Protein AF-A0A973GVK4-F1 (afdb_monomer)

Sequence (430 aa):
MRLNRTMIQWLLFIGGILVIYLREPLLFLEPRIWAEDGSRYYLYAYYFSHSPLWYKSLLGVHVGYFALWPNITSTIAANLFSVENAALVITLMAFFAQLIPLGIIILGKSEYWSTYPKKIIGIFIYLLVPISNEIWLNTATIQFFFAFAALLILIEPTDNSRQRTWAYRSIIGIAGLTGIASSPLVPIFALLTWVSKARERLIQTIMLGCCALFQASLLIYASVSATEHTTQLRMGSRDMSLLLYTLWTQSVGLLFCGIAWMRSVAAWI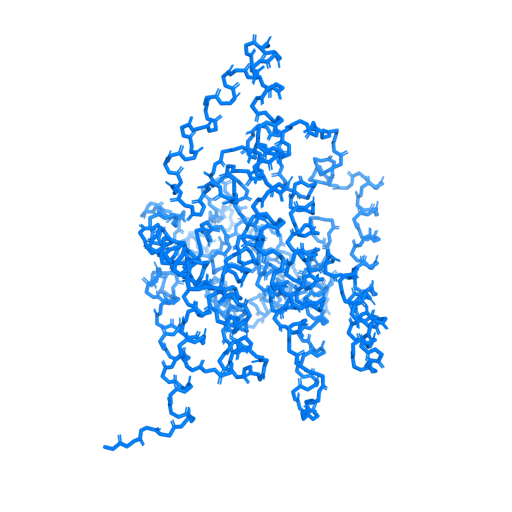IARYNEGSPPLLVATWLGLLIATILLFGWLALRLSARERVVLVGSYASMLGFSFLGALTTNQLDLLVPGASPRYFWIPNLVFALLLMANVFNPASGKLRVRICAILVGIVILMGGMSYQSTLIGSQDWPRWRSEVALWRADPQHKLKIWPLGWEITLRRAE

pLDDT: mean 93.05, std 7.68, range [45.59, 98.81]

Secondary structure (DSSP, 8-state):
-PPPHHHHHHHHHHHHHHHHHHH-THHHHS---BTHIIIIIIHHHHHTTTSTTGGGGGG-EETTEEBHHHHHHHHHHHHHS-GGGHHHHHHHHHHHHHHHHHHHHHH--SGGGSSHHHHHHHHHHHHH-S--STTTT-STTTHHHHHHHHHHHHHS-S---HHHHHHHHHHHHHHHHB-STTGGGHHHHHHHHHHH--HHHHHHHHHHHHHHHHHHHHHHHHHHTT--HHHHHHTS---TTHHHHHHIIIIIHHHHHHHHHHHHHHHHHHHHHHTT-HHHHHHHHHHHHHHHHHHHHHHHTTS-HHHIIIIIIHHHHHHHHHHHH---SSGGGGGSTTSSHHHHHHHHHHHHHHHHHHHH-TTS-HHHHHHHHHHHHHHHHHHHHHTTTT----TTSPPHHHHHHHHHH-TTPPEEEBTTTEEE-PPPP-

Solvent-accessible surface area (backbone atoms only — not comparable to full-atom values): 22274 Å² total; per-residue (Å²): 136,86,79,52,69,68,57,53,43,49,51,52,51,52,50,52,50,49,53,62,44,71,55,54,57,55,47,78,78,63,22,54,38,48,44,56,37,37,59,47,37,29,46,50,13,42,73,28,31,96,42,99,56,39,69,54,26,53,71,50,70,54,99,40,26,41,37,42,60,36,17,49,41,19,36,47,21,39,64,77,44,54,81,73,47,26,26,46,47,38,24,51,52,22,44,56,53,56,46,48,43,55,47,48,46,63,72,35,81,19,82,74,30,69,44,68,70,41,28,52,50,51,49,42,45,71,73,21,46,62,57,53,41,83,41,52,59,31,39,75,44,38,25,50,45,32,23,46,33,43,51,51,58,68,61,38,70,81,93,56,58,69,69,58,48,50,53,52,52,50,49,36,48,50,14,22,39,16,32,67,65,28,41,54,45,35,66,50,37,44,53,47,21,66,74,66,66,40,68,63,41,44,52,52,25,50,51,31,39,55,26,34,51,52,38,48,50,39,34,51,50,30,48,75,65,64,76,39,73,72,47,53,46,40,71,50,93,77,68,70,81,52,50,60,53,25,45,34,20,49,29,67,45,23,48,73,59,27,59,71,53,22,34,54,53,28,52,52,51,52,52,44,58,74,68,66,47,60,69,62,53,51,52,50,50,51,49,52,48,51,52,48,52,53,51,54,48,60,64,40,71,66,46,53,75,67,52,35,46,55,37,55,44,42,26,54,35,37,43,54,47,26,68,53,62,46,76,49,96,48,76,72,50,50,24,34,47,74,43,70,31,58,48,39,32,57,31,42,45,35,50,52,50,46,32,50,48,41,44,72,36,85,76,42,54,73,66,56,21,50,53,26,45,51,52,46,48,41,27,39,47,49,5,54,74,39,54,55,79,53,46,86,76,62,94,85,55,70,52,41,54,60,35,46,50,49,27,72,78,34,64,82,46,63,34,53,36,32,60,91,92,34,59,37,76,70,73,80,81,128

Radius of gyration: 22.0 Å; Cα contacts (8 Å, |Δi|>4): 622; chains: 1; bounding box: 62×59×62 Å

Structure (mmCIF, N/CA/C/O backbone):
data_AF-A0A973GVK4-F1
#
_entry.id   AF-A0A973GVK4-F1
#
loop_
_atom_site.group_PDB
_atom_site.id
_atom_site.type_symbol
_atom_site.label_atom_id
_atom_site.label_alt_id
_atom_site.label_comp_id
_atom_site.label_asym_id
_atom_site.label_entity_id
_atom_site.label_seq_id
_atom_site.pdbx_PDB_ins_code
_atom_site.Cartn_x
_atom_site.Cartn_y
_atom_site.Cartn_z
_atom_site.occupancy
_atom_site.B_iso_or_equiv
_atom_site.auth_seq_id
_atom_site.auth_comp_id
_atom_site.auth_asym_id
_atom_site.auth_atom_id
_atom_site.pdbx_PDB_model_num
ATOM 1 N N . MET A 1 1 ? -34.841 -19.088 -1.043 1.00 67.31 1 MET A N 1
ATOM 2 C CA . MET A 1 1 ? -33.646 -19.958 -0.931 1.00 67.31 1 MET A CA 1
ATOM 3 C C . MET A 1 1 ? -32.590 -19.208 -0.116 1.00 67.31 1 MET A C 1
ATOM 5 O O . MET A 1 1 ? -32.195 -18.129 -0.537 1.00 67.31 1 MET A O 1
ATOM 9 N N . ARG A 1 2 ? -32.209 -19.662 1.090 1.00 72.75 2 ARG A N 1
ATOM 10 C CA . ARG A 1 2 ? -31.164 -18.979 1.886 1.00 72.75 2 ARG A CA 1
ATOM 11 C C . ARG A 1 2 ? -29.794 -19.356 1.314 1.00 72.75 2 ARG A C 1
ATOM 13 O O . ARG A 1 2 ? -29.466 -20.537 1.278 1.00 72.75 2 ARG A O 1
ATOM 20 N N . LEU A 1 3 ? -29.020 -18.376 0.847 1.00 82.19 3 LEU A N 1
ATOM 21 C CA . LEU A 1 3 ? -27.668 -18.614 0.335 1.00 82.19 3 LEU A CA 1
ATOM 22 C C . LEU A 1 3 ? -26.773 -19.170 1.464 1.00 82.19 3 LEU A C 1
ATOM 24 O O . LEU A 1 3 ? -26.744 -18.610 2.560 1.00 82.19 3 LEU A O 1
ATOM 28 N N . ASN A 1 4 ? -26.029 -20.253 1.210 1.00 93.06 4 ASN A N 1
ATOM 29 C CA . ASN A 1 4 ? -25.004 -20.748 2.140 1.00 93.06 4 ASN A CA 1
ATOM 30 C C . ASN A 1 4 ? -23.907 -19.676 2.321 1.00 93.06 4 ASN A C 1
ATOM 32 O O . ASN A 1 4 ? -23.524 -19.002 1.364 1.00 93.06 4 ASN A O 1
ATOM 36 N N . ARG A 1 5 ? -23.357 -19.554 3.535 1.00 90.56 5 ARG A N 1
ATOM 37 C CA . ARG A 1 5 ? -22.184 -18.729 3.859 1.00 90.56 5 ARG A CA 1
ATOM 38 C C . ARG A 1 5 ? -21.050 -18.845 2.843 1.00 90.56 5 ARG A C 1
ATOM 40 O O . ARG A 1 5 ? -20.528 -17.817 2.419 1.00 90.56 5 ARG A O 1
ATOM 47 N N . THR A 1 6 ? -20.696 -20.061 2.437 1.00 93.19 6 THR A N 1
ATOM 48 C CA . THR A 1 6 ? -19.623 -20.287 1.458 1.00 93.19 6 THR A CA 1
ATOM 49 C C . THR A 1 6 ? -19.949 -19.631 0.118 1.00 93.19 6 THR A C 1
ATOM 51 O O . THR A 1 6 ? -19.096 -18.983 -0.476 1.00 93.19 6 THR A O 1
ATOM 54 N N . MET A 1 7 ? -21.203 -19.718 -0.330 1.00 95.56 7 MET A N 1
ATOM 55 C CA . MET A 1 7 ? -21.643 -19.084 -1.573 1.00 95.56 7 MET A CA 1
ATOM 56 C C . MET A 1 7 ? -21.590 -17.556 -1.479 1.00 95.56 7 MET A C 1
ATOM 58 O O . MET A 1 7 ? -21.116 -16.914 -2.407 1.00 95.56 7 MET A O 1
ATOM 62 N N . ILE A 1 8 ? -21.991 -16.963 -0.348 1.00 95.44 8 ILE A N 1
ATOM 63 C CA . ILE A 1 8 ? -21.870 -15.507 -0.147 1.00 95.44 8 ILE A CA 1
ATOM 64 C C . ILE A 1 8 ? -20.398 -15.074 -0.197 1.00 95.44 8 ILE A C 1
ATOM 66 O O . ILE A 1 8 ? -20.077 -14.063 -0.811 1.00 95.44 8 ILE A O 1
ATOM 70 N N . GLN A 1 9 ? -19.487 -15.839 0.411 1.00 96.06 9 GLN A N 1
ATOM 71 C CA . GLN A 1 9 ? -18.052 -15.542 0.355 1.00 96.06 9 GLN A CA 1
ATOM 72 C C . GLN A 1 9 ? -17.507 -15.593 -1.077 1.00 96.06 9 GLN A C 1
ATOM 74 O O . GLN A 1 9 ? -16.758 -14.697 -1.459 1.00 96.06 9 GLN A O 1
ATOM 79 N N . TRP A 1 10 ? -17.921 -16.580 -1.876 1.00 97.00 10 TRP A N 1
ATOM 80 C CA . TRP A 1 10 ? -17.561 -16.647 -3.294 1.00 97.00 10 TRP A CA 1
ATOM 81 C C . TRP A 1 10 ? -18.125 -15.479 -4.098 1.00 97.00 10 TRP A C 1
ATOM 83 O O . TRP A 1 10 ? -17.390 -14.889 -4.883 1.00 97.00 10 TRP A O 1
ATOM 93 N N . LEU A 1 11 ? -19.380 -15.086 -3.863 1.00 97.62 11 LEU A N 1
ATOM 94 C CA . LEU A 1 11 ? -19.975 -13.918 -4.517 1.00 97.62 11 LEU A CA 1
ATOM 95 C C . LEU A 1 11 ? -19.219 -12.628 -4.178 1.00 97.62 11 LEU A C 1
ATOM 97 O O . LEU A 1 11 ? -18.962 -11.825 -5.068 1.00 97.62 11 LEU A O 1
ATOM 101 N N . LEU A 1 12 ? -18.812 -12.444 -2.918 1.00 97.88 12 LEU A N 1
ATOM 102 C CA . LEU A 1 12 ? -17.985 -11.301 -2.517 1.00 97.88 12 LEU A CA 1
ATOM 103 C C . LEU A 1 12 ? -16.603 -11.333 -3.178 1.00 97.88 12 LEU A C 1
ATOM 105 O O . LEU A 1 12 ? -16.097 -10.290 -3.583 1.00 97.88 12 LEU A O 1
ATOM 109 N N . PHE A 1 13 ? -15.999 -12.516 -3.299 1.00 98.06 13 PHE A N 1
ATOM 110 C CA . PHE A 1 13 ? -14.684 -12.672 -3.916 1.00 98.06 13 PHE A CA 1
ATOM 111 C C . PHE A 1 13 ? -14.730 -12.377 -5.417 1.00 98.06 13 PHE A C 1
ATOM 113 O O . PHE A 1 13 ? -13.941 -11.574 -5.908 1.00 98.06 13 PHE A O 1
ATOM 120 N N . ILE A 1 14 ? -15.709 -12.949 -6.124 1.00 98.25 14 ILE A N 1
ATOM 121 C CA . ILE A 1 14 ? -15.954 -12.687 -7.547 1.00 98.25 14 ILE A CA 1
ATOM 122 C C . ILE A 1 14 ? -16.310 -11.213 -7.760 1.00 98.25 14 ILE A C 1
ATOM 124 O O . ILE A 1 14 ? -15.758 -10.582 -8.653 1.00 98.25 14 ILE A O 1
ATOM 128 N N . GLY A 1 15 ? -17.167 -10.632 -6.916 1.00 98.25 15 GLY A N 1
ATOM 129 C CA . GLY A 1 15 ? -17.496 -9.207 -6.974 1.00 98.25 15 GLY A CA 1
ATOM 130 C C . GLY A 1 15 ? -16.263 -8.315 -6.815 1.00 98.25 15 GLY A C 1
ATOM 131 O O . GLY A 1 15 ? -16.083 -7.379 -7.587 1.00 98.25 15 GLY A O 1
ATOM 132 N N . GLY A 1 16 ? -15.370 -8.637 -5.874 1.00 98.19 16 GLY A N 1
ATOM 133 C CA . GLY A 1 16 ? -14.100 -7.927 -5.711 1.00 98.19 16 GLY A CA 1
ATOM 134 C C . GLY A 1 16 ? -13.177 -8.063 -6.926 1.00 98.19 16 GLY A C 1
ATOM 135 O O . GLY A 1 16 ? -12.618 -7.064 -7.371 1.00 98.19 16 GLY A O 1
ATOM 136 N N . ILE A 1 17 ? -13.074 -9.263 -7.509 1.00 98.25 17 ILE A N 1
ATOM 137 C CA . ILE A 1 17 ? -12.344 -9.497 -8.768 1.00 98.25 17 ILE A CA 1
ATOM 138 C C . ILE A 1 17 ? -12.913 -8.636 -9.897 1.00 98.25 17 ILE A C 1
ATOM 140 O O . ILE A 1 17 ? -12.150 -7.989 -10.610 1.00 98.25 17 ILE A O 1
ATOM 144 N N . LEU A 1 18 ? -14.240 -8.599 -10.043 1.00 97.88 18 LEU A N 1
ATOM 145 C CA . LEU A 1 18 ? -14.900 -7.808 -11.077 1.00 97.88 18 LEU A CA 1
ATOM 146 C C . LEU A 1 18 ? -14.632 -6.316 -10.892 1.00 97.88 18 LEU A C 1
ATOM 148 O O . LEU A 1 18 ? -14.341 -5.645 -11.870 1.00 97.88 18 LEU A O 1
ATOM 152 N N . VAL A 1 19 ? -14.659 -5.795 -9.663 1.00 96.81 19 VAL A N 1
ATOM 153 C CA . VAL A 1 19 ? -14.318 -4.387 -9.403 1.00 96.81 19 VAL A CA 1
ATOM 154 C C . VAL A 1 19 ? -12.864 -4.089 -9.787 1.00 96.81 19 VAL A C 1
ATOM 156 O O . VAL A 1 19 ? -12.619 -3.082 -10.447 1.00 96.81 19 VAL A O 1
ATOM 159 N N . ILE A 1 20 ? -11.916 -4.977 -9.454 1.00 96.44 20 ILE A N 1
ATOM 160 C CA . ILE A 1 20 ? -10.508 -4.823 -9.860 1.00 96.44 20 ILE A CA 1
ATOM 161 C C . ILE A 1 20 ? -10.382 -4.833 -11.395 1.00 96.44 20 ILE A C 1
ATOM 163 O O . ILE A 1 20 ? -9.724 -3.973 -11.977 1.00 96.44 20 ILE A O 1
ATOM 167 N N . TYR A 1 21 ? -11.039 -5.776 -12.069 1.00 95.94 21 TYR A N 1
ATOM 168 C CA . TYR A 1 21 ? -11.011 -5.879 -13.528 1.00 95.94 21 TYR A CA 1
ATOM 169 C C . TYR A 1 21 ? -11.640 -4.656 -14.214 1.00 95.94 21 TYR A C 1
ATOM 171 O O . TYR A 1 21 ? -11.029 -4.056 -15.095 1.00 95.94 21 TYR A O 1
ATOM 179 N N . LEU A 1 22 ? -12.831 -4.241 -13.772 1.00 94.69 22 LEU A N 1
ATOM 180 C CA . LEU A 1 22 ? -13.601 -3.134 -14.352 1.00 94.69 22 LEU A CA 1
ATOM 181 C C . LEU A 1 22 ? -12.949 -1.763 -14.151 1.00 94.69 22 LEU A C 1
ATOM 183 O O . LEU A 1 22 ? -13.352 -0.797 -14.803 1.00 94.69 22 LEU A O 1
ATOM 187 N N . ARG A 1 23 ? -11.949 -1.655 -13.268 1.00 93.25 23 ARG A N 1
ATOM 188 C CA . ARG A 1 23 ? -11.181 -0.419 -13.137 1.00 93.25 23 ARG A CA 1
ATOM 189 C C . ARG A 1 23 ? -10.427 -0.093 -14.421 1.00 93.25 23 ARG A C 1
ATOM 191 O O . ARG A 1 23 ? -10.469 1.052 -14.845 1.00 93.25 23 ARG A O 1
ATOM 198 N N . GLU A 1 24 ? -9.747 -1.084 -14.997 1.00 92.50 24 GLU A N 1
ATOM 199 C CA . GL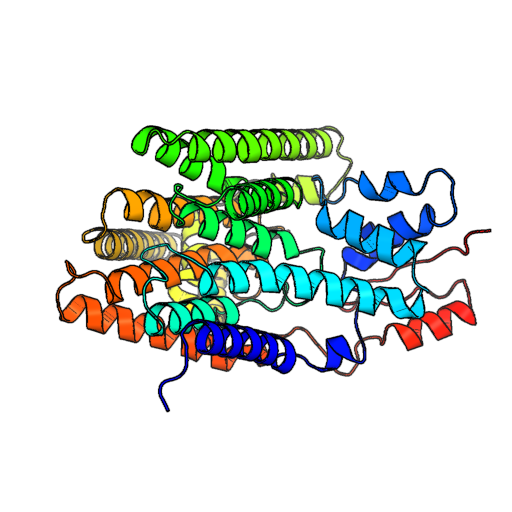U A 1 24 ? -8.970 -0.932 -16.231 1.00 92.50 24 GLU A CA 1
ATOM 200 C C . GLU A 1 24 ? -8.873 -2.270 -16.989 1.00 92.50 24 GLU A C 1
ATOM 202 O O . GLU A 1 24 ? -7.868 -2.984 -16.882 1.00 92.50 24 GLU A O 1
ATOM 207 N N . PRO A 1 25 ? -9.916 -2.642 -17.752 1.00 93.50 25 PRO A N 1
ATOM 208 C CA . PRO A 1 25 ? -9.927 -3.888 -18.513 1.00 93.50 25 PRO A CA 1
ATOM 209 C C . PRO A 1 25 ? -8.806 -3.965 -19.554 1.00 93.50 25 PRO A C 1
ATOM 211 O O . PRO A 1 25 ? -8.322 -5.061 -19.855 1.00 93.50 25 PRO A O 1
ATOM 214 N N . LEU A 1 26 ? -8.370 -2.816 -20.092 1.00 91.81 26 LEU A N 1
ATOM 215 C CA . LEU A 1 26 ? -7.370 -2.771 -21.154 1.00 91.81 26 LEU A CA 1
ATOM 216 C C . LEU A 1 26 ? -6.032 -3.350 -20.691 1.00 91.81 26 LEU A C 1
ATOM 218 O O . LEU A 1 26 ? -5.367 -4.002 -21.482 1.00 91.81 26 LEU A O 1
ATOM 222 N N . LEU A 1 27 ? -5.676 -3.236 -19.406 1.00 92.38 27 LEU A N 1
ATOM 223 C CA . LEU A 1 27 ? -4.434 -3.815 -18.879 1.00 92.38 27 LEU A CA 1
ATOM 224 C C . LEU A 1 27 ? -4.394 -5.348 -18.939 1.00 92.38 27 LEU A C 1
ATOM 226 O O . LEU A 1 27 ? -3.312 -5.920 -18.894 1.00 92.38 27 LEU A O 1
ATOM 230 N N . PHE A 1 28 ? -5.533 -6.030 -19.066 1.00 94.31 28 PHE A N 1
ATOM 231 C CA . PHE A 1 28 ? -5.562 -7.486 -19.247 1.00 94.31 28 PHE A CA 1
ATOM 232 C C . PHE A 1 28 ? -5.481 -7.901 -20.721 1.00 94.31 28 PHE A C 1
ATOM 234 O O . PHE A 1 28 ? -5.040 -9.009 -21.021 1.00 94.31 28 PHE A O 1
ATOM 241 N N . LEU A 1 29 ? -5.905 -7.025 -21.635 1.00 93.06 29 LEU A N 1
ATOM 242 C CA . LEU A 1 29 ? -5.936 -7.282 -23.079 1.00 93.06 29 LEU A CA 1
ATOM 243 C C . LEU A 1 29 ? -4.653 -6.794 -23.767 1.00 93.06 29 LEU A C 1
ATOM 245 O O . LEU A 1 29 ? -4.061 -7.498 -24.583 1.00 93.06 29 LEU A O 1
ATOM 249 N N . GLU A 1 30 ? -4.205 -5.602 -23.386 1.00 93.06 30 GLU A N 1
ATOM 250 C CA . GLU A 1 30 ? -3.009 -4.908 -23.854 1.00 93.06 30 GLU A CA 1
ATOM 251 C C . GLU A 1 30 ? -2.158 -4.497 -22.637 1.00 93.06 30 GLU A C 1
ATOM 253 O O . GLU A 1 30 ? -2.077 -3.318 -22.282 1.00 93.06 30 GLU A O 1
ATOM 258 N N . PRO A 1 31 ? -1.546 -5.474 -21.943 1.00 93.62 31 PRO A N 1
ATOM 259 C CA . PRO A 1 31 ? -0.814 -5.215 -20.714 1.00 93.62 31 PRO A CA 1
ATOM 260 C C . PRO A 1 31 ? 0.397 -4.316 -20.943 1.00 93.62 31 PRO A C 1
ATOM 262 O O . PRO A 1 31 ? 1.045 -4.335 -21.994 1.00 93.62 31 PRO A O 1
ATOM 265 N N . ARG A 1 32 ? 0.741 -3.576 -19.890 1.00 91.44 32 ARG A N 1
ATOM 266 C CA . ARG A 1 32 ? 1.892 -2.673 -19.849 1.00 91.44 32 ARG A CA 1
ATOM 267 C C . ARG A 1 32 ? 3.038 -3.254 -19.036 1.00 91.44 32 ARG A C 1
ATOM 269 O O . ARG A 1 32 ? 2.829 -4.075 -18.147 1.00 91.44 32 ARG A O 1
ATOM 276 N N . ILE A 1 33 ? 4.231 -2.718 -19.263 1.00 94.88 33 ILE A N 1
ATOM 277 C CA . ILE A 1 33 ? 5.338 -2.811 -18.311 1.00 94.88 33 ILE A CA 1
ATOM 278 C C . ILE A 1 33 ? 5.518 -1.437 -17.664 1.00 94.88 33 ILE A C 1
ATOM 280 O O . ILE A 1 33 ? 5.599 -0.431 -18.368 1.00 94.88 33 ILE A O 1
ATOM 284 N N . TRP A 1 34 ? 5.535 -1.392 -16.331 1.00 94.75 34 TRP A N 1
ATOM 285 C CA . TRP A 1 34 ? 5.567 -0.151 -15.558 1.00 94.75 34 TRP A CA 1
ATOM 286 C C . TRP A 1 34 ? 6.956 0.137 -14.980 1.00 94.75 34 TRP A C 1
ATOM 288 O O . TRP A 1 34 ? 7.400 -0.541 -14.063 1.00 94.75 34 TRP A O 1
ATOM 298 N N . ALA A 1 35 ? 7.610 1.178 -15.475 1.00 94.12 35 ALA A N 1
ATOM 299 C CA . ALA A 1 35 ? 8.753 1.874 -14.907 1.00 94.12 35 ALA A CA 1
ATOM 300 C C . ALA A 1 35 ? 9.848 0.904 -14.456 1.00 94.12 35 ALA A C 1
ATOM 302 O O . ALA A 1 35 ? 10.533 0.296 -15.287 1.00 94.12 35 ALA A O 1
ATOM 303 N N . GLU A 1 36 ? 10.011 0.726 -13.148 1.00 95.31 36 GLU A N 1
ATOM 304 C CA . GLU A 1 36 ? 10.998 -0.175 -12.570 1.00 95.31 36 GLU A CA 1
ATOM 305 C C . GLU A 1 36 ? 10.739 -1.653 -12.895 1.00 95.31 36 GLU A C 1
ATOM 307 O O . GLU A 1 36 ? 11.716 -2.393 -13.027 1.00 95.31 36 GLU A O 1
ATOM 312 N N . ASP A 1 37 ? 9.483 -2.088 -13.095 1.00 96.44 37 ASP A N 1
ATOM 313 C CA . ASP A 1 37 ? 9.162 -3.456 -13.551 1.00 96.44 37 ASP A CA 1
ATOM 314 C C . ASP A 1 37 ? 9.909 -3.784 -14.840 1.00 96.44 37 ASP A C 1
ATOM 316 O O . ASP A 1 37 ? 10.443 -4.878 -14.970 1.00 96.44 37 ASP A O 1
ATOM 320 N N . GLY A 1 38 ? 10.002 -2.831 -15.768 1.00 96.25 38 GLY A N 1
ATOM 321 C CA . GLY A 1 38 ? 10.725 -3.020 -17.023 1.00 96.25 38 GLY A CA 1
ATOM 322 C C . GLY A 1 38 ? 12.208 -2.742 -16.892 1.00 96.25 38 GLY A C 1
ATOM 323 O O . GLY A 1 38 ? 13.041 -3.606 -17.151 1.00 96.25 38 GLY A O 1
ATOM 324 N N . SER A 1 39 ? 12.526 -1.511 -16.504 1.00 95.81 39 SER A N 1
ATOM 325 C CA . SER A 1 39 ? 13.884 -0.956 -16.560 1.00 95.81 39 SER A CA 1
ATOM 326 C C . SER A 1 39 ? 14.851 -1.549 -15.546 1.00 95.81 39 SER A C 1
ATOM 328 O O . SER A 1 39 ? 16.061 -1.472 -15.751 1.00 95.81 39 SER A O 1
ATOM 330 N N . ARG A 1 40 ? 14.342 -2.139 -14.460 1.00 94.56 40 ARG A N 1
ATOM 331 C CA . ARG A 1 40 ? 15.172 -2.754 -13.423 1.00 94.56 40 ARG A CA 1
ATOM 332 C C . ARG A 1 40 ? 14.934 -4.249 -13.359 1.00 94.56 40 ARG A C 1
ATOM 334 O O . ARG A 1 40 ? 15.855 -5.010 -13.631 1.00 94.56 40 ARG A O 1
ATOM 341 N N . TYR A 1 41 ? 13.714 -4.670 -13.034 1.00 97.06 41 TYR A N 1
ATOM 342 C CA . TYR A 1 41 ? 13.455 -6.067 -12.689 1.00 97.06 41 TYR A CA 1
ATOM 343 C C . TYR A 1 41 ? 13.437 -6.979 -13.922 1.00 97.06 41 TYR A C 1
ATOM 345 O O . TYR A 1 41 ? 14.217 -7.930 -13.993 1.00 97.06 41 TYR A O 1
ATOM 353 N N . TYR A 1 42 ? 12.604 -6.676 -14.921 1.00 97.50 42 TYR A N 1
ATOM 354 C CA . TYR A 1 42 ? 12.505 -7.480 -16.139 1.00 97.50 42 TYR A CA 1
ATOM 355 C C . TYR A 1 42 ? 13.787 -7.425 -16.964 1.00 97.50 42 TYR A C 1
ATOM 357 O O . TYR A 1 42 ? 14.264 -8.471 -17.389 1.00 97.50 42 TYR A O 1
ATOM 365 N N . LEU A 1 43 ? 14.396 -6.246 -17.133 1.00 96.44 43 LEU A N 1
ATOM 366 C CA . LEU A 1 43 ? 15.672 -6.116 -17.839 1.00 96.44 43 LEU A CA 1
ATOM 367 C C . LEU A 1 43 ? 16.776 -6.969 -17.192 1.00 96.44 43 LEU A C 1
ATOM 369 O O . LEU A 1 43 ? 17.489 -7.686 -17.895 1.00 96.44 43 LEU A O 1
ATOM 373 N N . TYR A 1 44 ? 16.896 -6.934 -15.861 1.00 96.00 44 TYR A N 1
ATOM 374 C CA . TYR A 1 44 ? 17.879 -7.741 -15.134 1.00 96.00 44 TYR A CA 1
ATOM 375 C C . TYR A 1 44 ? 17.592 -9.243 -15.257 1.00 96.00 44 TYR A C 1
ATOM 377 O O . TYR A 1 44 ? 18.505 -10.030 -15.502 1.00 96.00 44 TYR A O 1
ATOM 385 N N . ALA A 1 45 ? 16.325 -9.651 -15.151 1.00 96.88 45 ALA A N 1
ATOM 386 C CA . ALA A 1 45 ? 15.924 -11.042 -15.342 1.00 96.88 45 ALA A CA 1
ATOM 387 C C . ALA A 1 45 ? 16.159 -11.540 -16.773 1.00 96.88 45 ALA A C 1
ATOM 389 O O . ALA A 1 45 ? 16.627 -12.659 -16.965 1.00 96.88 45 ALA A O 1
ATOM 390 N N . TYR A 1 46 ? 15.884 -10.699 -17.769 1.00 95.88 46 TYR A N 1
ATOM 391 C CA . TYR A 1 46 ? 16.098 -11.004 -19.177 1.00 95.88 46 TYR A CA 1
ATOM 392 C C . TYR A 1 46 ? 17.584 -11.168 -19.506 1.00 95.88 46 TYR A C 1
ATOM 394 O O . TYR A 1 46 ? 17.944 -12.092 -20.230 1.00 95.88 46 TYR A O 1
ATOM 402 N N . TYR A 1 47 ? 18.459 -10.347 -18.918 1.00 94.69 47 TYR A N 1
ATOM 403 C CA . TYR A 1 47 ? 19.910 -10.475 -19.091 1.00 94.69 47 TYR A CA 1
ATOM 404 C C . TYR A 1 47 ? 20.455 -11.839 -18.638 1.00 94.69 47 TYR A C 1
ATOM 406 O O . TYR A 1 47 ? 21.334 -12.400 -19.284 1.00 94.69 47 TYR A O 1
ATOM 414 N N . PHE A 1 48 ? 19.930 -12.389 -17.539 1.00 94.19 48 PHE A N 1
ATOM 415 C CA . PHE A 1 48 ? 20.299 -13.726 -17.059 1.00 94.19 48 PHE A CA 1
ATOM 416 C C . PHE A 1 48 ? 19.405 -14.842 -17.611 1.00 94.19 48 PHE A C 1
ATOM 418 O O . PHE A 1 48 ? 19.586 -16.002 -17.229 1.00 94.19 48 PHE A O 1
ATOM 425 N N . SER A 1 49 ? 18.449 -14.523 -18.490 1.00 90.75 49 SER A N 1
ATOM 426 C CA . SER A 1 49 ? 17.607 -15.544 -19.108 1.00 90.75 49 SER A CA 1
ATOM 427 C C . SER A 1 49 ? 18.473 -16.495 -19.931 1.00 90.75 49 SER A C 1
ATOM 429 O O . SER A 1 49 ? 19.452 -16.075 -20.544 1.00 90.75 49 SER A O 1
ATOM 431 N N . HIS A 1 50 ? 18.147 -17.787 -19.906 1.00 84.31 50 HIS A N 1
ATOM 432 C CA . HIS A 1 50 ? 18.888 -18.837 -20.626 1.00 84.31 50 HIS A CA 1
ATOM 433 C C . HIS A 1 50 ? 20.354 -19.034 -20.178 1.00 84.31 50 HIS A C 1
ATOM 435 O O . HIS A 1 50 ? 21.057 -19.888 -20.711 1.00 84.31 50 HIS A O 1
ATOM 441 N N . SER A 1 51 ? 20.807 -18.316 -19.145 1.00 89.19 51 SER A N 1
ATOM 442 C CA . SER A 1 51 ? 22.095 -18.542 -18.490 1.00 89.19 51 SER A CA 1
ATOM 443 C C . SER A 1 51 ? 21.959 -19.591 -17.376 1.00 89.19 51 SER A C 1
ATOM 445 O O . SER A 1 51 ? 20.946 -19.601 -16.667 1.00 89.19 51 SER A O 1
ATOM 447 N N . PRO A 1 52 ? 22.997 -20.405 -17.082 1.00 90.94 52 PRO A N 1
ATOM 448 C CA . PRO A 1 52 ? 23.036 -21.211 -15.852 1.00 90.94 52 PRO A CA 1
ATOM 449 C C . PRO A 1 52 ? 22.924 -20.360 -14.571 1.00 90.94 52 PRO A C 1
ATOM 451 O O . PRO A 1 52 ? 22.670 -20.885 -13.490 1.00 90.94 52 PRO A O 1
ATOM 454 N N . LEU A 1 53 ? 23.088 -19.037 -14.686 1.00 92.88 53 LEU A N 1
ATOM 455 C CA . LEU A 1 53 ? 22.978 -18.066 -13.602 1.00 92.88 53 LEU A CA 1
ATOM 456 C C . LEU A 1 53 ? 21.600 -17.389 -13.505 1.00 92.88 53 LEU A C 1
ATOM 458 O O . LEU A 1 53 ? 21.494 -16.372 -12.821 1.00 92.88 53 LEU A O 1
ATOM 462 N N . TRP A 1 54 ? 20.553 -17.930 -14.139 1.00 92.25 54 TRP A N 1
ATOM 463 C CA . TRP A 1 54 ? 19.192 -17.369 -14.101 1.00 92.25 54 TRP A CA 1
ATOM 464 C C . TRP A 1 54 ? 18.717 -17.043 -12.676 1.00 92.25 54 TRP A C 1
ATOM 466 O O . TRP A 1 54 ? 18.080 -16.024 -12.452 1.00 92.25 54 TRP A O 1
ATOM 476 N N . TYR A 1 55 ? 19.093 -17.844 -11.673 1.00 94.19 55 TYR A N 1
ATOM 477 C CA . TYR A 1 55 ? 18.689 -17.640 -10.277 1.00 94.19 55 TYR A CA 1
ATOM 478 C C . TYR A 1 55 ? 19.197 -16.319 -9.675 1.00 94.19 55 TYR A C 1
ATOM 480 O O . TYR A 1 55 ? 18.651 -15.857 -8.672 1.00 94.19 55 TYR A O 1
ATOM 488 N N . LYS A 1 56 ? 20.216 -15.677 -10.270 1.00 94.81 56 LYS A N 1
ATOM 489 C CA . LYS A 1 56 ? 20.692 -14.358 -9.829 1.00 94.81 56 LYS A CA 1
ATOM 490 C C . LYS A 1 56 ? 19.595 -13.300 -9.917 1.00 94.81 56 LYS A C 1
ATOM 492 O O . LYS A 1 56 ? 19.561 -12.416 -9.065 1.00 94.81 56 LYS A O 1
ATOM 497 N N . SER A 1 57 ? 18.658 -13.419 -10.861 1.00 94.56 57 SER A N 1
ATOM 498 C CA . SER A 1 57 ? 17.525 -12.493 -10.960 1.00 94.56 57 SER A CA 1
ATOM 499 C C . SER A 1 57 ? 16.561 -12.584 -9.776 1.00 94.56 57 SER A C 1
ATOM 501 O O . SER A 1 57 ? 15.902 -11.599 -9.458 1.00 94.56 57 SER A O 1
ATOM 503 N N . LEU A 1 58 ? 16.525 -13.712 -9.055 1.00 95.75 58 LEU A N 1
ATOM 504 C CA . LEU A 1 58 ? 15.745 -13.840 -7.818 1.00 95.75 58 LEU A CA 1
ATOM 505 C C . LEU A 1 58 ? 16.355 -13.047 -6.655 1.00 95.75 58 LEU A C 1
ATOM 507 O O . LEU A 1 58 ? 15.631 -12.615 -5.759 1.00 95.75 58 LEU A O 1
ATOM 511 N N . LEU A 1 59 ? 17.675 -12.852 -6.675 1.00 95.69 59 LEU A N 1
ATOM 512 C CA . LEU A 1 59 ? 18.456 -12.231 -5.603 1.00 95.69 59 LEU A CA 1
ATOM 513 C C . LEU A 1 59 ? 18.788 -10.755 -5.878 1.00 95.69 59 LEU A C 1
ATOM 515 O O . LEU A 1 59 ? 19.506 -10.137 -5.094 1.00 95.69 59 LEU A O 1
ATOM 519 N N . GLY A 1 60 ? 18.267 -10.189 -6.971 1.00 93.44 60 GLY A N 1
ATOM 520 C CA . GLY A 1 60 ? 18.497 -8.799 -7.356 1.00 93.44 60 GLY A CA 1
ATOM 521 C C . GLY A 1 60 ? 18.062 -7.813 -6.268 1.00 93.44 60 GLY A C 1
ATOM 522 O O . GLY A 1 60 ? 16.942 -7.877 -5.756 1.00 93.44 60 GLY A O 1
ATOM 523 N N . VAL A 1 61 ? 18.952 -6.888 -5.912 1.00 93.50 61 VAL A N 1
ATOM 524 C CA . VAL A 1 61 ? 18.648 -5.749 -5.038 1.00 93.50 61 VAL A CA 1
ATOM 525 C C . VAL A 1 61 ? 18.593 -4.511 -5.916 1.00 93.50 61 VAL A C 1
ATOM 527 O O . VAL A 1 61 ? 19.550 -4.193 -6.621 1.00 93.50 61 VAL A O 1
ATOM 530 N N . HIS A 1 62 ? 17.462 -3.819 -5.874 1.00 88.50 62 HIS A N 1
ATOM 531 C CA . HIS A 1 62 ? 17.190 -2.639 -6.685 1.00 88.50 62 HIS A CA 1
ATOM 532 C C . HIS A 1 62 ? 16.679 -1.534 -5.755 1.00 88.50 62 HIS A C 1
ATOM 534 O O . HIS A 1 62 ? 16.067 -1.836 -4.734 1.00 88.50 62 HIS A O 1
ATOM 540 N N . VAL A 1 63 ? 16.902 -0.252 -6.065 1.00 84.69 63 VAL A N 1
ATOM 541 C CA . VAL A 1 63 ? 16.344 0.883 -5.290 1.00 84.69 63 VAL A CA 1
ATOM 542 C C . VAL A 1 63 ? 16.710 0.886 -3.787 1.00 84.69 63 VAL A C 1
ATOM 544 O O . VAL A 1 63 ? 15.973 1.445 -2.959 1.00 84.69 63 VAL A O 1
ATOM 547 N N . GLY A 1 64 ? 17.828 0.243 -3.431 1.00 88.19 64 GLY A N 1
ATOM 548 C CA . GLY A 1 64 ? 18.348 0.126 -2.065 1.00 88.19 64 GLY A CA 1
ATOM 549 C C . GLY A 1 64 ? 17.622 -0.874 -1.159 1.00 88.19 64 GLY A C 1
ATOM 550 O O . GLY A 1 64 ? 17.805 -0.819 0.053 1.00 88.19 64 GLY A O 1
ATOM 551 N N . TYR A 1 65 ? 16.779 -1.761 -1.695 1.00 92.88 65 TYR A N 1
ATOM 552 C CA . TYR A 1 65 ? 16.119 -2.810 -0.910 1.00 92.88 65 TYR A CA 1
ATOM 553 C C . TYR A 1 65 ? 15.842 -4.070 -1.738 1.00 92.88 65 TYR A C 1
ATOM 555 O O . TYR A 1 65 ? 15.912 -4.074 -2.967 1.00 92.88 65 TYR A O 1
ATOM 563 N N . PHE A 1 66 ? 15.530 -5.172 -1.061 1.00 97.12 66 PHE A N 1
ATOM 564 C CA . PHE A 1 66 ? 15.168 -6.422 -1.717 1.00 97.12 66 PHE A CA 1
ATOM 565 C C . PHE A 1 66 ? 13.676 -6.449 -2.050 1.00 97.12 66 PHE A C 1
ATOM 567 O O . PHE A 1 66 ? 12.844 -6.127 -1.198 1.00 97.12 66 PHE A O 1
ATOM 574 N N . ALA A 1 67 ? 13.337 -6.845 -3.278 1.00 97.25 67 ALA A N 1
ATOM 575 C CA . ALA A 1 67 ? 11.967 -6.881 -3.774 1.00 97.25 67 ALA A CA 1
ATOM 576 C C . ALA A 1 67 ? 11.619 -8.279 -4.311 1.00 97.25 67 ALA A C 1
ATOM 578 O O . ALA A 1 67 ? 11.584 -8.518 -5.518 1.00 97.25 67 ALA A O 1
ATOM 579 N N . LEU A 1 68 ? 11.344 -9.209 -3.390 1.00 98.19 68 LEU A N 1
ATOM 580 C CA . LEU A 1 68 ? 11.112 -10.620 -3.705 1.00 98.19 68 LEU A CA 1
ATOM 581 C C . LEU A 1 68 ? 10.040 -10.836 -4.784 1.00 98.19 68 LEU A C 1
ATOM 583 O O . LEU A 1 68 ? 10.277 -11.576 -5.736 1.00 98.19 68 LEU A O 1
ATOM 587 N N . TRP A 1 69 ? 8.864 -10.210 -4.655 1.00 98.25 69 TRP A N 1
ATOM 588 C CA . TRP A 1 69 ? 7.770 -10.433 -5.607 1.00 98.25 69 TRP A CA 1
ATOM 589 C C . TRP A 1 69 ? 8.069 -9.921 -7.030 1.00 98.25 69 TRP A C 1
ATOM 591 O O . TRP A 1 69 ? 7.877 -10.701 -7.969 1.00 98.25 69 TRP A O 1
ATOM 601 N N . PRO A 1 70 ? 8.583 -8.686 -7.236 1.00 98.12 70 PRO A N 1
ATOM 602 C CA . PRO A 1 70 ? 9.098 -8.255 -8.541 1.00 98.12 70 PRO A CA 1
ATOM 603 C C . PRO A 1 70 ? 10.169 -9.177 -9.125 1.00 98.12 70 PRO A C 1
ATOM 605 O O . PRO A 1 70 ? 10.104 -9.501 -10.311 1.00 98.12 70 PRO A O 1
ATOM 608 N N . ASN A 1 71 ? 11.109 -9.648 -8.299 1.00 98.25 71 ASN A N 1
ATOM 609 C CA . ASN A 1 71 ? 12.178 -10.544 -8.738 1.00 98.25 71 ASN A CA 1
ATOM 610 C C . ASN A 1 71 ? 11.631 -11.890 -9.223 1.00 98.25 71 ASN A C 1
ATOM 612 O O . ASN A 1 71 ? 11.964 -12.326 -10.324 1.00 98.25 71 ASN A O 1
ATOM 616 N N . ILE A 1 72 ? 10.755 -12.535 -8.440 1.00 98.19 72 ILE A N 1
ATOM 617 C CA . ILE A 1 72 ? 10.087 -13.787 -8.836 1.00 98.19 72 ILE A CA 1
ATOM 618 C C . ILE A 1 72 ? 9.318 -13.575 -10.139 1.00 98.19 72 ILE A C 1
ATOM 620 O O . ILE A 1 72 ? 9.487 -14.335 -11.090 1.00 98.19 72 ILE A O 1
ATOM 624 N N . THR A 1 73 ? 8.506 -12.519 -10.193 1.00 98.31 73 THR A N 1
ATOM 625 C CA . THR A 1 73 ? 7.651 -12.219 -11.344 1.00 98.31 73 THR A CA 1
ATOM 626 C C . THR A 1 73 ? 8.471 -12.016 -12.613 1.00 98.31 73 THR A C 1
ATOM 628 O O . THR A 1 73 ? 8.194 -12.642 -13.633 1.00 98.31 73 THR A O 1
ATOM 631 N N . SER A 1 74 ? 9.513 -11.190 -12.540 1.00 98.00 74 SER A N 1
ATOM 632 C CA . SER A 1 74 ? 10.378 -10.883 -13.679 1.00 98.00 74 SER A CA 1
ATOM 633 C C . SER A 1 74 ? 11.196 -12.092 -14.119 1.00 98.00 74 SER A C 1
ATOM 635 O O . SER A 1 74 ? 11.355 -12.318 -15.314 1.00 98.00 74 SER A O 1
ATOM 637 N N . THR A 1 75 ? 11.654 -12.915 -13.170 1.00 97.75 75 THR A N 1
ATOM 638 C CA . THR A 1 75 ? 12.359 -14.173 -13.461 1.00 97.75 75 THR A CA 1
ATOM 639 C C . THR A 1 75 ? 11.461 -15.145 -14.217 1.00 97.75 75 THR A C 1
ATOM 641 O O . THR A 1 75 ? 11.887 -15.699 -15.229 1.00 97.75 75 THR A O 1
ATOM 644 N N . ILE A 1 76 ? 10.214 -15.320 -13.767 1.00 97.69 76 ILE A N 1
ATOM 645 C CA . ILE A 1 76 ? 9.217 -16.155 -14.450 1.00 97.69 76 ILE A CA 1
ATOM 646 C C . ILE A 1 76 ? 8.931 -15.593 -15.846 1.00 97.69 76 ILE A C 1
ATOM 648 O O . ILE A 1 76 ? 9.000 -16.336 -16.821 1.00 97.69 76 ILE A O 1
ATOM 652 N N . ALA A 1 77 ? 8.653 -14.290 -15.951 1.00 97.69 77 ALA A N 1
ATOM 653 C CA . ALA A 1 77 ? 8.341 -13.636 -17.219 1.00 97.69 77 ALA A CA 1
ATOM 654 C C . ALA A 1 77 ? 9.474 -13.782 -18.247 1.00 97.69 77 ALA A C 1
ATOM 656 O O . ALA A 1 77 ? 9.195 -14.041 -19.411 1.00 97.69 77 ALA A O 1
ATOM 657 N N . ALA A 1 78 ? 10.733 -13.649 -17.820 1.00 96.75 78 ALA A N 1
ATOM 658 C CA . ALA A 1 78 ? 11.893 -13.704 -18.705 1.00 96.75 78 ALA A CA 1
ATOM 659 C C . ALA A 1 78 ? 12.330 -15.127 -19.098 1.00 96.75 78 ALA A C 1
ATOM 661 O O . ALA A 1 78 ? 12.899 -15.297 -20.171 1.00 96.75 78 ALA A O 1
ATOM 662 N N . ASN A 1 79 ? 12.109 -16.135 -18.243 1.00 95.31 79 ASN A N 1
ATOM 663 C CA . ASN A 1 79 ? 12.605 -17.501 -18.482 1.00 95.31 79 ASN A CA 1
ATOM 664 C C . ASN A 1 79 ? 11.533 -18.477 -18.981 1.00 95.31 79 ASN A C 1
ATOM 666 O O . ASN A 1 79 ? 11.876 -19.470 -19.614 1.00 95.31 79 ASN A O 1
ATOM 670 N N . LEU A 1 80 ? 10.254 -18.246 -18.668 1.00 96.31 80 LEU A N 1
ATOM 671 C CA . LEU A 1 80 ? 9.174 -19.191 -18.987 1.00 96.31 80 LEU A CA 1
ATOM 672 C C . LEU A 1 80 ? 8.238 -18.700 -20.095 1.00 96.31 80 LEU A C 1
ATOM 674 O O . LEU A 1 80 ? 7.433 -19.479 -20.600 1.00 96.31 80 LEU A O 1
ATOM 678 N N . PHE A 1 81 ? 8.317 -17.422 -20.465 1.00 96.69 81 PHE A N 1
ATOM 679 C CA . PHE A 1 81 ? 7.413 -16.806 -21.430 1.00 96.69 81 PHE A CA 1
ATOM 680 C C . PHE A 1 81 ? 8.184 -16.002 -22.475 1.00 96.69 81 PHE A C 1
ATOM 682 O O . PHE A 1 81 ? 9.328 -15.604 -22.276 1.00 96.69 81 PHE A O 1
ATOM 689 N N . SER A 1 82 ? 7.539 -15.764 -23.617 1.00 95.94 82 SER A N 1
ATOM 690 C CA . SER A 1 82 ? 8.102 -14.917 -24.663 1.00 95.94 82 SER A CA 1
ATOM 691 C C . SER A 1 82 ? 8.075 -13.440 -24.254 1.00 95.94 82 SER A C 1
ATOM 693 O O . SER A 1 82 ? 7.236 -13.014 -23.452 1.00 95.94 82 SER A O 1
ATOM 695 N N . VAL A 1 83 ? 8.953 -12.634 -24.859 1.00 96.19 83 VAL A N 1
ATOM 696 C CA . VAL A 1 83 ? 9.050 -11.188 -24.593 1.00 96.19 83 VAL A CA 1
ATOM 697 C C . VAL A 1 83 ? 7.698 -10.497 -24.794 1.00 96.19 83 VAL A C 1
ATOM 699 O O . VAL A 1 83 ? 7.305 -9.656 -23.994 1.00 96.19 83 VAL A O 1
ATOM 702 N N . GLU A 1 84 ? 6.926 -10.913 -25.796 1.00 96.38 84 GLU A N 1
ATOM 703 C CA . GLU A 1 84 ? 5.598 -10.389 -26.136 1.00 96.38 84 GLU A CA 1
ATOM 704 C C . GLU A 1 84 ? 4.560 -10.611 -25.017 1.00 96.38 84 GLU A C 1
ATOM 706 O O . GLU A 1 84 ? 3.596 -9.849 -24.908 1.00 96.38 84 GLU A O 1
ATOM 711 N N . ASN A 1 85 ? 4.757 -11.635 -24.176 1.00 97.56 85 ASN A N 1
ATOM 712 C CA . ASN A 1 85 ? 3.868 -11.996 -23.069 1.00 97.56 85 ASN A CA 1
ATOM 713 C C . ASN A 1 85 ? 4.376 -11.533 -21.694 1.00 97.56 85 ASN A C 1
ATOM 715 O O . ASN A 1 85 ? 3.635 -11.638 -20.716 1.00 97.56 85 ASN A O 1
ATOM 719 N N . ALA A 1 86 ? 5.586 -10.975 -21.599 1.00 97.56 86 ALA A N 1
ATOM 720 C CA . ALA A 1 86 ? 6.168 -10.531 -20.332 1.00 97.56 86 ALA A CA 1
ATOM 721 C C . ALA A 1 86 ? 5.264 -9.551 -19.563 1.00 97.56 86 ALA A C 1
ATOM 723 O O . ALA A 1 86 ? 5.009 -9.737 -18.373 1.00 97.56 86 ALA A O 1
ATOM 724 N N . ALA A 1 87 ? 4.706 -8.554 -20.259 1.00 97.44 87 ALA A N 1
ATOM 725 C CA . ALA A 1 87 ? 3.784 -7.584 -19.671 1.00 97.44 87 ALA A CA 1
ATOM 726 C C . ALA A 1 87 ? 2.530 -8.243 -19.069 1.00 97.44 87 ALA A C 1
ATOM 728 O O . ALA A 1 87 ? 2.072 -7.847 -17.994 1.00 97.44 87 ALA A O 1
ATOM 729 N N . LEU A 1 88 ? 1.988 -9.273 -19.734 1.00 97.44 88 LEU A N 1
ATOM 730 C CA . LEU A 1 88 ? 0.816 -10.001 -19.247 1.00 97.44 88 LEU A CA 1
ATOM 731 C C . LEU A 1 88 ? 1.141 -10.735 -17.948 1.00 97.44 88 LEU A C 1
ATOM 733 O O . LEU A 1 88 ? 0.394 -10.628 -16.981 1.00 97.44 88 LEU A O 1
ATOM 737 N N . VAL A 1 89 ? 2.273 -11.442 -17.913 1.00 98.31 89 VAL A N 1
ATOM 738 C CA . VAL A 1 89 ? 2.725 -12.174 -16.723 1.00 98.31 89 VAL A CA 1
ATOM 739 C C . VAL A 1 89 ? 2.902 -11.219 -15.544 1.00 98.31 89 VAL A C 1
ATOM 741 O O . VAL A 1 89 ? 2.372 -11.483 -14.467 1.00 98.31 89 VAL A O 1
ATOM 744 N N . ILE A 1 90 ? 3.573 -10.081 -15.753 1.00 98.06 90 ILE A N 1
ATOM 745 C CA . ILE A 1 90 ? 3.765 -9.055 -14.716 1.00 98.06 90 ILE A CA 1
ATOM 746 C C . ILE A 1 90 ? 2.417 -8.538 -14.197 1.00 98.06 90 ILE A C 1
ATOM 748 O O . ILE A 1 90 ? 2.186 -8.504 -12.985 1.00 98.06 90 ILE A O 1
ATOM 752 N N . THR A 1 91 ? 1.496 -8.211 -15.105 1.00 97.50 91 THR A N 1
ATOM 753 C CA . THR A 1 91 ? 0.151 -7.724 -14.763 1.00 97.50 91 THR A CA 1
ATOM 754 C C . THR A 1 91 ? -0.640 -8.756 -13.955 1.00 97.50 91 THR A C 1
ATOM 756 O O . THR 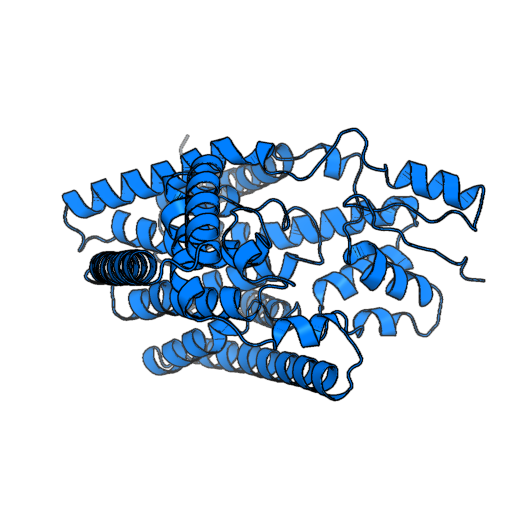A 1 91 ? -1.218 -8.424 -12.918 1.00 97.50 91 THR A O 1
ATOM 759 N N . LEU A 1 92 ? -0.640 -10.023 -14.382 1.00 98.25 92 LEU A N 1
ATOM 760 C CA . LEU A 1 92 ? -1.348 -11.107 -13.695 1.00 98.25 92 LEU A CA 1
ATOM 761 C C . LEU A 1 92 ? -0.747 -11.398 -12.315 1.00 98.25 92 LEU A C 1
ATOM 763 O O . LEU A 1 92 ? -1.484 -11.610 -11.353 1.00 98.25 92 LEU A O 1
ATOM 767 N N . MET A 1 93 ? 0.578 -11.354 -12.178 1.00 98.44 93 MET A N 1
ATOM 768 C CA . MET A 1 93 ? 1.245 -11.531 -10.886 1.00 98.44 93 MET A CA 1
ATOM 769 C C . MET A 1 93 ? 0.942 -10.383 -9.920 1.00 98.44 93 MET A C 1
ATOM 771 O O . MET A 1 93 ? 0.739 -10.624 -8.726 1.00 98.44 93 MET A O 1
ATOM 775 N N . ALA A 1 94 ? 0.858 -9.144 -10.411 1.00 98.06 94 ALA A N 1
ATOM 776 C CA . ALA A 1 94 ? 0.382 -8.019 -9.610 1.00 98.06 94 ALA A CA 1
ATOM 777 C C . ALA A 1 94 ? -1.089 -8.214 -9.204 1.00 98.06 94 ALA A C 1
ATOM 779 O O . ALA A 1 94 ? -1.424 -8.064 -8.029 1.00 98.06 94 ALA A O 1
ATOM 780 N N . PHE A 1 95 ? -1.950 -8.624 -10.141 1.00 98.31 95 PHE A N 1
ATOM 781 C CA . PHE A 1 95 ? -3.357 -8.930 -9.880 1.00 98.31 95 PHE A CA 1
ATOM 782 C C . PHE A 1 95 ? -3.520 -9.984 -8.775 1.00 98.31 95 PHE A C 1
ATOM 784 O O . PHE A 1 95 ? -4.230 -9.740 -7.801 1.00 98.31 95 PHE A O 1
ATOM 791 N N . PHE A 1 96 ? -2.809 -11.114 -8.847 1.00 98.25 96 PHE A N 1
ATOM 792 C CA . PHE A 1 96 ? -2.886 -12.159 -7.821 1.00 98.25 96 PHE A CA 1
ATOM 793 C C . PHE A 1 96 ? -2.468 -11.670 -6.434 1.00 98.25 96 PHE A C 1
ATOM 795 O O . PHE A 1 96 ? -3.110 -12.016 -5.442 1.00 98.25 96 PHE A O 1
ATOM 802 N N . ALA A 1 97 ? -1.434 -10.834 -6.346 1.00 98.19 97 ALA A N 1
ATOM 803 C CA . ALA A 1 97 ? -1.023 -10.262 -5.072 1.00 98.19 97 ALA A CA 1
ATOM 804 C C . ALA A 1 97 ? -2.064 -9.277 -4.501 1.00 98.19 97 ALA A C 1
ATOM 806 O O . ALA A 1 97 ? -2.267 -9.244 -3.286 1.00 98.19 97 ALA A O 1
ATOM 807 N N . GLN A 1 98 ? -2.801 -8.547 -5.347 1.00 97.94 98 GLN A N 1
ATOM 808 C CA . GLN A 1 98 ? -3.944 -7.733 -4.906 1.00 97.94 98 GLN A CA 1
ATOM 809 C C . GLN A 1 98 ? -5.107 -8.590 -4.370 1.00 97.94 98 GLN A C 1
ATOM 811 O O . GLN A 1 98 ? -5.815 -8.180 -3.451 1.00 97.94 98 GLN A O 1
ATOM 816 N N . LEU A 1 99 ? -5.279 -9.826 -4.849 1.00 98.62 99 LEU A N 1
ATOM 817 C CA . LEU A 1 99 ? -6.308 -10.724 -4.308 1.00 98.62 99 LEU A CA 1
ATOM 818 C C . LEU A 1 99 ? -6.015 -11.190 -2.872 1.00 98.62 99 LEU A C 1
ATOM 820 O O . LEU A 1 99 ? -6.928 -11.669 -2.194 1.00 98.62 99 LEU A O 1
ATOM 824 N N . ILE A 1 100 ? -4.782 -11.040 -2.374 1.00 98.69 100 ILE A N 1
ATOM 825 C CA . ILE A 1 100 ? -4.397 -11.504 -1.033 1.00 98.69 100 ILE A CA 1
ATOM 826 C C . ILE A 1 100 ? -5.136 -10.719 0.069 1.00 98.69 100 ILE A C 1
ATOM 828 O O . ILE A 1 100 ? -5.848 -11.362 0.850 1.00 98.69 100 ILE A O 1
ATOM 832 N N . PRO A 1 101 ? -5.059 -9.370 0.158 1.00 98.69 101 PRO A N 1
ATOM 833 C CA . PRO A 1 101 ? -5.873 -8.609 1.107 1.00 98.69 101 PRO A CA 1
ATOM 834 C C . PRO A 1 101 ? -7.375 -8.895 1.000 1.00 98.69 101 PRO A C 1
ATOM 836 O O . PRO A 1 101 ? -8.037 -9.091 2.022 1.00 98.69 101 PRO A O 1
ATOM 839 N N . LEU A 1 102 ? -7.899 -8.989 -0.227 1.00 98.56 102 LEU A N 1
ATOM 840 C CA . LEU A 1 102 ? -9.305 -9.304 -0.488 1.00 98.56 102 LEU A CA 1
ATOM 841 C C . LEU A 1 102 ? -9.700 -10.658 0.127 1.00 98.56 102 LEU A C 1
ATOM 843 O O . LEU A 1 102 ? -10.696 -10.761 0.849 1.00 98.56 102 LEU A O 1
ATOM 847 N N . GLY A 1 103 ? -8.881 -11.688 -0.100 1.00 98.50 103 GLY A N 1
ATOM 848 C CA . GLY A 1 103 ? -9.059 -13.014 0.481 1.00 98.50 103 GLY A CA 1
ATOM 849 C C . GLY A 1 103 ? -9.010 -12.997 2.009 1.00 98.50 103 GLY A C 1
ATOM 850 O O . GLY A 1 103 ? -9.842 -13.642 2.652 1.00 98.50 103 GLY A O 1
ATOM 851 N N . ILE A 1 104 ? -8.102 -12.220 2.612 1.00 98.62 104 ILE A N 1
ATOM 852 C CA . ILE A 1 104 ? -8.015 -12.090 4.076 1.00 98.62 104 ILE A CA 1
ATOM 853 C C . ILE A 1 104 ? -9.281 -11.442 4.651 1.00 98.62 104 ILE A C 1
ATOM 855 O O . ILE A 1 104 ? -9.785 -11.939 5.655 1.00 98.62 104 ILE A O 1
ATOM 859 N N . ILE A 1 105 ? -9.838 -10.401 4.024 1.00 98.62 105 ILE A N 1
ATOM 860 C CA . ILE A 1 105 ? -11.088 -9.761 4.482 1.00 98.62 105 ILE A CA 1
ATOM 861 C C . ILE A 1 105 ? -12.270 -10.745 4.394 1.00 98.62 105 ILE A C 1
ATOM 863 O O . ILE A 1 105 ? -13.072 -10.873 5.323 1.00 98.62 105 ILE A O 1
ATOM 867 N N . ILE A 1 106 ? -12.380 -11.491 3.292 1.00 98.19 106 ILE A N 1
ATOM 868 C CA . ILE A 1 106 ? -13.521 -12.389 3.041 1.00 98.19 106 ILE A CA 1
ATOM 869 C C . ILE A 1 106 ? -13.465 -13.660 3.895 1.00 98.19 106 ILE A C 1
ATOM 871 O O . ILE A 1 106 ? -14.500 -14.126 4.397 1.00 98.19 106 ILE A O 1
ATOM 875 N N . LEU A 1 107 ? -12.278 -14.238 4.064 1.00 97.25 107 LEU A N 1
ATOM 876 C CA . LEU A 1 107 ? -12.054 -15.473 4.826 1.00 97.25 107 LEU A CA 1
ATOM 877 C C . LEU A 1 107 ? -11.683 -15.203 6.292 1.00 97.25 107 LEU A C 1
ATOM 879 O O . LEU A 1 107 ? -11.618 -16.133 7.097 1.00 97.25 107 LEU A O 1
ATOM 883 N N . GLY A 1 108 ? -11.489 -13.929 6.630 1.00 96.38 108 GLY A N 1
ATOM 884 C CA . GLY A 1 108 ? -11.178 -13.401 7.947 1.00 96.38 108 GLY A CA 1
ATOM 885 C C . GLY A 1 108 ? -12.116 -13.883 9.049 1.00 96.38 108 GLY A C 1
ATOM 886 O O . GLY A 1 108 ? -13.322 -14.056 8.836 1.00 96.38 108 GLY A O 1
ATOM 887 N N . LYS A 1 109 ? -11.546 -14.084 10.241 1.00 95.38 109 LYS A N 1
ATOM 888 C CA . LYS A 1 109 ? -12.269 -14.439 11.471 1.00 95.38 109 LYS A CA 1
ATOM 889 C C . LYS A 1 109 ? -12.197 -13.340 12.527 1.00 95.38 109 LYS A C 1
ATOM 891 O O . LYS A 1 109 ? -12.825 -13.493 13.570 1.00 95.38 109 LYS A O 1
ATOM 896 N N . SER A 1 110 ? -11.444 -12.263 12.297 1.00 95.12 110 SER A N 1
ATOM 897 C CA . SER A 1 110 ? -11.431 -11.141 13.231 1.00 95.12 110 SER A CA 1
ATOM 898 C C . SER A 1 110 ? -12.824 -10.536 13.406 1.00 95.12 110 SER A C 1
ATOM 900 O O . SER A 1 110 ? -13.704 -10.644 12.546 1.00 95.12 110 SER A O 1
ATOM 902 N N . GLU A 1 111 ? -13.009 -9.834 14.520 1.00 93.75 111 GLU A N 1
ATOM 903 C CA . GLU A 1 111 ? -14.237 -9.094 14.802 1.00 93.75 111 GLU A CA 1
ATOM 904 C C . GLU A 1 111 ? -14.546 -8.030 13.733 1.00 93.75 111 GLU A C 1
ATOM 906 O O . GLU A 1 111 ? -15.712 -7.711 13.482 1.00 93.75 111 GLU A O 1
ATOM 911 N N . TYR A 1 112 ? -13.515 -7.536 13.042 1.00 94.56 112 TYR A N 1
ATOM 912 C CA . TYR A 1 112 ? -13.637 -6.604 11.924 1.00 94.56 112 TYR A CA 1
ATOM 913 C C . TYR A 1 112 ? -14.342 -7.226 10.724 1.00 94.56 112 TYR A C 1
ATOM 915 O O . TYR A 1 112 ? -14.964 -6.500 9.964 1.00 94.56 112 TYR A O 1
ATOM 923 N N . TRP A 1 113 ? -14.327 -8.555 10.590 1.00 96.44 113 TRP A N 1
ATOM 924 C CA . TRP A 1 113 ? -14.930 -9.291 9.475 1.00 96.44 113 TRP A CA 1
ATOM 925 C C . TRP A 1 113 ? -16.042 -10.239 9.941 1.00 96.44 113 TRP A C 1
ATOM 927 O O . TRP A 1 113 ? -16.419 -11.159 9.217 1.00 96.44 113 TRP A O 1
ATOM 937 N N . SER A 1 114 ? -16.579 -10.059 11.153 1.00 95.69 114 SER A N 1
ATOM 938 C CA . SER A 1 114 ? -17.504 -11.034 11.749 1.00 95.69 114 SER A CA 1
ATOM 939 C C . SER A 1 114 ? -18.869 -11.115 11.057 1.00 95.69 114 SER A C 1
ATOM 941 O O . SER A 1 114 ? -19.542 -12.141 11.147 1.00 95.69 114 SER A O 1
ATOM 943 N N . THR A 1 115 ? -19.273 -10.072 10.325 1.00 96.62 115 THR A N 1
ATOM 944 C CA . THR A 1 115 ? -20.565 -9.993 9.626 1.00 96.62 115 THR A CA 1
ATOM 945 C C . THR A 1 115 ? -20.389 -9.604 8.156 1.00 96.62 115 THR A C 1
ATOM 947 O O . THR A 1 115 ? -19.392 -8.988 7.778 1.00 96.62 115 THR A O 1
ATOM 950 N N . TYR A 1 116 ? -21.359 -9.940 7.298 1.00 96.69 116 TYR A N 1
ATOM 951 C CA . TYR A 1 116 ? -21.291 -9.570 5.876 1.00 96.69 116 TYR A CA 1
ATOM 952 C C . TYR A 1 116 ? -21.275 -8.060 5.623 1.00 96.69 116 TYR A C 1
ATOM 954 O O . TYR A 1 116 ? -20.461 -7.648 4.803 1.00 96.69 116 TYR A O 1
ATOM 962 N N . PRO A 1 117 ? -22.064 -7.214 6.322 1.00 97.25 117 PRO A N 1
ATOM 963 C CA . PRO A 1 117 ? -21.961 -5.765 6.153 1.00 97.25 117 PRO A CA 1
ATOM 964 C C . PRO A 1 117 ? -20.551 -5.248 6.433 1.00 97.25 117 PRO A C 1
ATOM 966 O O . PRO A 1 117 ? -20.019 -4.457 5.659 1.00 97.25 117 PRO A O 1
ATOM 969 N N . LYS A 1 118 ? -19.907 -5.763 7.489 1.00 97.88 118 LYS A N 1
ATOM 970 C CA . LYS A 1 118 ? -18.521 -5.423 7.800 1.00 97.88 118 LYS A CA 1
ATOM 971 C C . LYS A 1 118 ? -17.563 -5.840 6.677 1.00 97.88 118 LYS A C 1
ATOM 973 O O . LYS A 1 118 ? -16.729 -5.042 6.267 1.00 97.88 118 LYS A O 1
ATOM 978 N N . LYS A 1 119 ? -17.711 -7.054 6.133 1.00 98.38 119 LYS A N 1
ATOM 979 C CA . LYS A 1 119 ? -16.904 -7.521 4.990 1.00 98.38 119 LYS A CA 1
ATOM 980 C C . LYS A 1 119 ? -17.107 -6.661 3.749 1.00 98.38 119 LYS A C 1
ATOM 982 O O . LYS A 1 119 ? -16.127 -6.268 3.140 1.00 98.38 119 LYS A O 1
ATOM 987 N N . ILE A 1 120 ? -18.353 -6.351 3.398 1.00 98.31 120 ILE A N 1
ATOM 988 C CA . ILE A 1 120 ? -18.692 -5.523 2.234 1.00 98.31 120 ILE A CA 1
ATOM 989 C C . ILE A 1 120 ? -18.048 -4.139 2.365 1.00 98.31 120 ILE A C 1
ATOM 991 O O . ILE A 1 120 ? -17.365 -3.697 1.447 1.00 98.31 120 ILE A O 1
ATOM 995 N N . ILE A 1 121 ? -18.194 -3.488 3.522 1.00 98.44 121 ILE A N 1
ATOM 996 C CA . ILE A 1 121 ? -17.573 -2.180 3.779 1.00 98.44 121 ILE A CA 1
ATOM 997 C C . ILE A 1 121 ? -16.046 -2.286 3.752 1.00 98.44 121 ILE A C 1
ATOM 999 O O . ILE A 1 121 ? -15.402 -1.449 3.134 1.00 98.44 121 ILE A O 1
ATOM 1003 N N . GLY A 1 122 ? -15.461 -3.324 4.356 1.00 98.44 122 GLY A N 1
ATOM 1004 C CA . GLY A 1 122 ? -14.018 -3.564 4.313 1.00 98.44 122 GLY A CA 1
ATOM 1005 C C . GLY A 1 122 ? -13.482 -3.750 2.891 1.00 98.44 122 GLY A C 1
ATOM 1006 O O . GLY A 1 122 ? -12.442 -3.190 2.555 1.00 98.44 122 GLY A O 1
ATOM 1007 N N . ILE A 1 123 ? -14.212 -4.480 2.041 1.00 98.56 123 ILE A N 1
ATOM 1008 C CA . ILE A 1 123 ? -13.890 -4.658 0.618 1.00 98.56 123 ILE A CA 1
ATOM 1009 C C . ILE A 1 123 ? -13.975 -3.318 -0.116 1.00 98.56 123 ILE A C 1
ATOM 1011 O O . ILE A 1 123 ? -13.051 -2.979 -0.848 1.00 98.56 123 ILE A O 1
ATOM 1015 N N . PHE A 1 124 ? -15.033 -2.532 0.101 1.00 98.44 124 PHE A N 1
ATOM 1016 C CA . PHE A 1 124 ? -15.152 -1.214 -0.523 1.00 98.44 124 PHE A CA 1
ATOM 1017 C C . PHE A 1 124 ? -14.065 -0.246 -0.057 1.00 98.44 124 PHE A C 1
ATOM 1019 O O . PHE A 1 124 ? -13.495 0.442 -0.892 1.00 98.44 124 PHE A O 1
ATOM 1026 N N . ILE A 1 125 ? -13.717 -0.227 1.232 1.00 98.12 125 ILE A N 1
ATOM 1027 C CA . ILE A 1 125 ? -12.585 0.559 1.740 1.00 98.12 125 ILE A CA 1
ATOM 1028 C C . ILE A 1 125 ? -11.294 0.129 1.039 1.00 98.12 125 ILE A C 1
ATOM 1030 O O . ILE A 1 125 ? -10.577 0.975 0.517 1.00 98.12 125 ILE A O 1
ATOM 1034 N N . TYR A 1 126 ? -11.015 -1.175 0.984 1.00 98.00 126 TYR A N 1
ATOM 1035 C CA . TYR A 1 126 ? -9.816 -1.705 0.337 1.00 98.00 126 TYR A CA 1
ATOM 1036 C C . TYR A 1 126 ? -9.717 -1.306 -1.143 1.00 98.00 126 TYR A C 1
ATOM 1038 O O . TYR A 1 126 ? -8.669 -0.838 -1.589 1.00 98.00 126 TYR A O 1
ATOM 104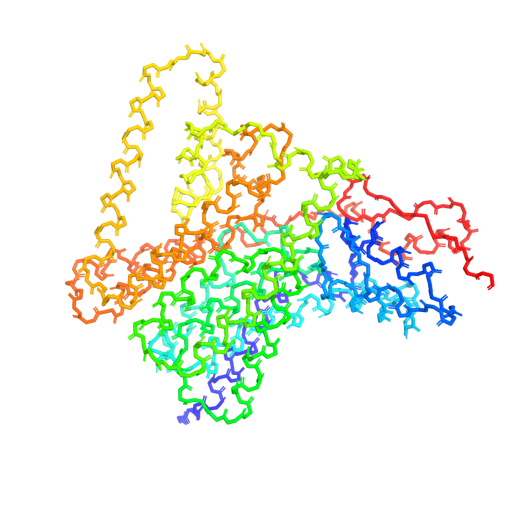6 N N . LEU A 1 127 ? -10.802 -1.485 -1.898 1.00 96.69 127 LEU A N 1
ATOM 1047 C CA . LEU A 1 127 ? -10.804 -1.284 -3.345 1.00 96.69 127 LEU A CA 1
ATOM 1048 C C . LEU A 1 127 ? -10.921 0.184 -3.743 1.00 96.69 127 LEU A C 1
ATOM 1050 O O . LEU A 1 127 ? -10.336 0.581 -4.747 1.00 96.69 127 LEU A O 1
ATOM 1054 N N . LEU A 1 128 ? -11.678 0.975 -2.984 1.00 96.00 128 LEU A N 1
ATOM 1055 C CA . LEU A 1 128 ? -12.079 2.316 -3.390 1.00 96.00 128 LEU A CA 1
ATOM 1056 C C . LEU A 1 128 ? -11.384 3.420 -2.610 1.00 96.00 128 LEU A C 1
ATOM 1058 O O . LEU A 1 128 ? -11.624 4.568 -2.942 1.00 96.00 128 LEU A O 1
ATOM 1062 N N . VAL A 1 129 ? -10.526 3.157 -1.618 1.00 94.31 129 VAL A N 1
ATOM 1063 C CA . VAL A 1 129 ? -9.813 4.268 -0.967 1.00 94.31 129 VAL A CA 1
ATOM 1064 C C . VAL A 1 129 ? -9.111 5.144 -2.031 1.00 94.31 129 VAL A C 1
ATOM 1066 O O . VAL A 1 129 ? -8.468 4.604 -2.945 1.00 94.31 129 VAL A O 1
ATOM 1069 N N . PRO A 1 130 ? -9.258 6.483 -1.963 1.00 87.00 130 PRO A N 1
ATOM 1070 C CA . PRO A 1 130 ? -8.619 7.395 -2.898 1.00 87.00 130 PRO A CA 1
ATOM 1071 C C . PRO A 1 130 ? -7.116 7.149 -3.026 1.00 87.00 130 PRO A C 1
ATOM 1073 O O . PRO A 1 130 ? -6.457 6.734 -2.073 1.00 87.00 130 PRO A O 1
ATOM 1076 N N . ILE A 1 131 ? -6.579 7.500 -4.198 1.00 83.00 131 ILE A N 1
ATOM 1077 C CA . ILE A 1 131 ? -5.141 7.492 -4.480 1.00 83.00 131 ILE A CA 1
ATOM 1078 C C . ILE A 1 131 ? -4.553 6.064 -4.514 1.00 83.00 131 ILE A C 1
ATOM 1080 O O . ILE A 1 131 ? -3.773 5.628 -3.675 1.00 83.00 131 ILE A O 1
ATOM 1084 N N . SER A 1 132 ? -4.941 5.304 -5.537 1.00 85.12 132 SER A N 1
ATOM 1085 C CA . SER A 1 132 ? -4.456 3.931 -5.769 1.00 85.12 132 SER A CA 1
ATOM 1086 C C . SER A 1 132 ? -3.967 3.692 -7.201 1.00 85.12 132 SER A C 1
ATOM 1088 O O . SER A 1 132 ? -3.785 2.554 -7.621 1.00 85.12 132 SER A O 1
ATOM 1090 N N . ASN A 1 133 ? -3.759 4.762 -7.962 1.00 87.00 133 ASN A N 1
ATOM 1091 C CA . ASN A 1 133 ? -3.414 4.720 -9.379 1.00 87.00 133 ASN A CA 1
ATOM 1092 C C . ASN A 1 133 ? -1.996 4.210 -9.655 1.00 87.00 133 ASN A C 1
ATOM 1094 O O . ASN A 1 133 ? -1.810 3.341 -10.501 1.00 87.00 133 ASN A O 1
ATOM 1098 N N . GLU A 1 134 ? -1.003 4.715 -8.924 1.00 87.88 134 GLU A N 1
ATOM 1099 C CA . GLU A 1 134 ? 0.396 4.302 -9.084 1.00 87.88 134 GLU A CA 1
ATOM 1100 C C . GLU A 1 134 ? 0.630 2.858 -8.641 1.00 87.88 134 GLU A C 1
ATOM 1102 O O . GLU A 1 134 ? 1.518 2.193 -9.160 1.00 87.88 134 GLU A O 1
ATOM 1107 N N . ILE A 1 135 ? -0.179 2.354 -7.706 1.00 91.25 135 ILE A N 1
ATOM 1108 C CA . ILE A 1 135 ? -0.042 0.983 -7.203 1.00 91.25 135 ILE A CA 1
ATOM 1109 C C . ILE A 1 135 ? -0.815 -0.051 -8.031 1.00 91.25 135 ILE A C 1
ATOM 1111 O O . ILE A 1 135 ? -0.793 -1.248 -7.745 1.00 91.25 135 ILE A O 1
ATOM 1115 N N . TRP A 1 136 ? -1.559 0.395 -9.043 1.00 93.31 136 TRP A N 1
ATOM 1116 C CA . TRP A 1 136 ? -2.474 -0.478 -9.758 1.00 93.31 136 TRP A CA 1
ATOM 1117 C C . TRP A 1 136 ? -1.747 -1.365 -10.774 1.00 93.31 136 TRP A C 1
ATOM 1119 O O . TRP A 1 136 ? -1.075 -0.862 -11.681 1.00 93.31 136 TRP A O 1
ATOM 1129 N N . LEU A 1 137 ? -1.919 -2.684 -10.617 1.00 94.75 137 LEU A N 1
ATOM 1130 C CA . LEU A 1 137 ? -1.508 -3.740 -11.549 1.00 94.75 137 LEU A CA 1
ATOM 1131 C C . LEU A 1 137 ? -0.054 -3.630 -12.040 1.00 94.75 137 LEU A C 1
ATOM 1133 O O . LEU A 1 137 ? 0.236 -3.831 -13.214 1.00 94.75 137 LEU A O 1
ATOM 1137 N N . ASN A 1 138 ? 0.864 -3.311 -11.129 1.00 94.56 138 ASN A N 1
ATOM 1138 C CA . ASN A 1 138 ? 2.305 -3.363 -11.364 1.00 94.56 138 ASN A CA 1
ATOM 1139 C C . ASN A 1 138 ? 3.012 -3.969 -10.146 1.00 94.56 138 ASN A C 1
ATOM 1141 O O . ASN A 1 138 ? 2.529 -3.843 -9.015 1.00 94.56 138 ASN A O 1
ATOM 1145 N N . THR A 1 139 ? 4.122 -4.674 -10.361 1.00 97.06 139 THR A N 1
ATOM 1146 C CA . THR A 1 139 ? 4.786 -5.410 -9.278 1.00 97.06 139 THR A CA 1
ATOM 1147 C C . THR A 1 139 ? 5.719 -4.543 -8.450 1.00 97.06 139 THR A C 1
ATOM 1149 O O . THR A 1 139 ? 5.819 -4.767 -7.245 1.00 97.06 139 THR A O 1
ATOM 1152 N N . ALA A 1 140 ? 6.320 -3.503 -9.029 1.00 94.50 140 ALA A N 1
ATOM 1153 C CA . ALA A 1 140 ? 7.251 -2.600 -8.349 1.00 94.50 140 ALA A CA 1
ATOM 1154 C C . ALA A 1 140 ? 6.652 -1.952 -7.087 1.00 94.50 140 ALA A C 1
ATOM 1156 O O . ALA A 1 140 ? 7.358 -1.634 -6.127 1.00 94.50 140 ALA A O 1
ATOM 1157 N N . THR A 1 141 ? 5.331 -1.786 -7.057 1.00 94.88 141 THR A N 1
ATOM 1158 C CA . THR A 1 141 ? 4.600 -1.179 -5.939 1.00 94.88 141 THR A CA 1
ATOM 1159 C C . THR A 1 141 ? 3.772 -2.180 -5.128 1.00 94.88 141 THR A C 1
ATOM 1161 O O . THR A 1 141 ? 3.132 -1.807 -4.145 1.00 94.88 141 THR A O 1
ATOM 1164 N N . ILE A 1 142 ? 3.813 -3.476 -5.445 1.00 96.62 142 ILE A N 1
ATOM 1165 C CA . ILE A 1 142 ? 2.970 -4.473 -4.770 1.00 96.62 142 ILE A CA 1
ATOM 1166 C C . ILE A 1 142 ? 3.277 -4.625 -3.272 1.00 96.62 142 ILE A C 1
ATOM 1168 O O . ILE A 1 142 ? 2.441 -5.093 -2.498 1.00 96.62 142 ILE A O 1
ATOM 1172 N N . GLN A 1 143 ? 4.455 -4.160 -2.847 1.00 97.12 143 GLN A N 1
ATOM 1173 C CA . GLN A 1 143 ? 4.851 -4.054 -1.445 1.00 97.12 143 GLN A CA 1
ATOM 1174 C C . GLN A 1 143 ? 3.787 -3.381 -0.567 1.00 97.12 143 GLN A C 1
ATOM 1176 O O . GLN A 1 143 ? 3.607 -3.779 0.582 1.00 97.12 143 GLN A O 1
ATOM 1181 N N . PHE A 1 144 ? 3.026 -2.418 -1.103 1.00 97.50 144 PHE A N 1
ATOM 1182 C CA . PHE A 1 144 ? 1.973 -1.751 -0.339 1.00 97.50 144 PHE A CA 1
ATOM 1183 C C . PHE A 1 144 ? 0.785 -2.685 -0.056 1.00 97.50 144 PHE A C 1
ATOM 1185 O O . PHE A 1 144 ? 0.271 -2.704 1.063 1.00 97.50 144 PHE A O 1
ATOM 1192 N N . PHE A 1 145 ? 0.398 -3.537 -1.011 1.00 98.31 145 PHE A N 1
ATOM 1193 C CA . PHE A 1 145 ? -0.645 -4.549 -0.801 1.00 98.31 145 PHE A CA 1
ATOM 1194 C C . PHE A 1 145 ? -0.205 -5.619 0.195 1.00 98.31 145 PHE A C 1
ATOM 1196 O O . PHE A 1 145 ? -0.997 -6.022 1.045 1.00 98.31 145 PHE A O 1
ATOM 1203 N N . PHE A 1 146 ? 1.058 -6.046 0.144 1.00 98.62 146 PHE A N 1
ATOM 1204 C CA . PHE A 1 146 ? 1.596 -6.994 1.118 1.00 98.62 146 PHE A CA 1
ATOM 1205 C C . PHE A 1 146 ? 1.724 -6.395 2.523 1.00 98.62 146 PHE A C 1
ATOM 1207 O O . PHE A 1 146 ? 1.414 -7.068 3.505 1.00 98.62 146 PHE A O 1
ATOM 1214 N N . ALA A 1 147 ? 2.108 -5.125 2.641 1.00 98.50 147 ALA A N 1
ATOM 1215 C CA . ALA A 1 147 ? 2.111 -4.420 3.917 1.00 98.50 147 ALA A CA 1
ATOM 1216 C C . ALA A 1 147 ? 0.689 -4.269 4.486 1.00 98.50 147 ALA A C 1
ATOM 1218 O O . ALA A 1 147 ? 0.476 -4.486 5.681 1.00 98.50 147 ALA A O 1
ATOM 1219 N N . PHE A 1 148 ? -0.309 -4.008 3.636 1.00 98.62 148 PHE A N 1
ATOM 1220 C CA . PHE A 1 148 ? -1.708 -4.046 4.060 1.00 98.62 148 PHE A CA 1
ATOM 1221 C C . PHE A 1 148 ? -2.161 -5.465 4.444 1.00 98.62 148 PHE A C 1
ATOM 1223 O O . PHE A 1 148 ? -2.818 -5.638 5.467 1.00 98.62 148 PHE A O 1
ATOM 1230 N N . ALA A 1 149 ? -1.752 -6.505 3.714 1.00 98.81 149 ALA A N 1
ATOM 1231 C CA . ALA A 1 149 ? -2.017 -7.894 4.096 1.00 98.81 149 ALA A CA 1
ATOM 1232 C C . ALA A 1 149 ? -1.407 -8.236 5.469 1.00 98.81 149 ALA A C 1
ATOM 1234 O O . ALA A 1 149 ? -2.067 -8.871 6.294 1.00 98.81 149 ALA A O 1
ATOM 1235 N N . ALA A 1 150 ? -0.190 -7.762 5.754 1.00 98.81 150 ALA A N 1
ATOM 1236 C CA . ALA A 1 150 ? 0.448 -7.906 7.059 1.00 98.81 150 ALA A CA 1
ATOM 1237 C C . ALA A 1 150 ? -0.348 -7.200 8.171 1.00 98.81 150 ALA A C 1
ATOM 1239 O O . ALA A 1 150 ? -0.536 -7.777 9.243 1.00 98.81 150 ALA A O 1
ATOM 1240 N N . LEU A 1 151 ? -0.890 -6.004 7.910 1.00 98.69 151 LEU A N 1
ATOM 1241 C CA . LEU A 1 151 ? -1.804 -5.314 8.829 1.00 98.69 151 LEU A CA 1
ATOM 1242 C C . LEU A 1 151 ? -3.099 -6.111 9.058 1.00 98.69 151 LEU A C 1
ATOM 1244 O O . LEU A 1 151 ? -3.557 -6.240 10.191 1.00 98.69 151 LEU A O 1
ATOM 1248 N N . LEU A 1 152 ? -3.693 -6.684 8.012 1.00 98.69 152 LEU A N 1
ATOM 1249 C CA . LEU A 1 152 ? -4.898 -7.504 8.160 1.00 98.69 152 LEU A CA 1
ATOM 1250 C C . LEU A 1 152 ? -4.619 -8.758 9.007 1.00 98.69 152 LEU A C 1
ATOM 1252 O O . LEU A 1 152 ? -5.414 -9.099 9.883 1.00 98.69 152 LEU A O 1
ATOM 1256 N N . ILE A 1 153 ? -3.457 -9.396 8.834 1.00 98.62 153 ILE A N 1
ATOM 1257 C CA . ILE A 1 153 ? -2.986 -10.498 9.695 1.00 98.62 153 ILE A CA 1
ATOM 1258 C C . ILE A 1 153 ? -2.735 -10.011 11.136 1.00 98.62 153 ILE A C 1
ATOM 1260 O O . ILE A 1 153 ? -2.955 -10.749 12.104 1.00 98.62 153 ILE A O 1
ATOM 1264 N N . LEU A 1 154 ? -2.323 -8.754 11.323 1.00 97.94 154 LEU A N 1
ATOM 1265 C CA . LEU A 1 154 ? -2.198 -8.120 12.640 1.00 97.94 154 LEU A CA 1
ATOM 1266 C C . LEU A 1 154 ? -3.543 -7.966 13.374 1.00 97.94 154 LEU A C 1
ATOM 1268 O O . LEU A 1 154 ? -3.598 -8.003 14.605 1.00 97.94 154 LEU A O 1
ATOM 1272 N N . ILE A 1 155 ? -4.640 -7.856 12.630 1.00 97.00 155 ILE A N 1
ATOM 1273 C CA . ILE A 1 155 ? -5.997 -7.768 13.182 1.00 97.00 155 ILE A CA 1
ATOM 1274 C C . ILE A 1 155 ? -6.578 -9.165 13.465 1.00 97.00 155 ILE A C 1
ATOM 1276 O O . ILE A 1 155 ? -7.349 -9.340 14.413 1.00 97.00 155 ILE A O 1
ATOM 1280 N N . GLU A 1 156 ? -6.179 -10.182 12.698 1.00 97.38 156 GLU A N 1
ATOM 1281 C CA . GLU A 1 156 ? -6.660 -11.556 12.868 1.00 97.38 156 GLU A CA 1
ATOM 1282 C C . GLU A 1 156 ? -6.314 -12.162 14.242 1.00 97.38 156 GLU A C 1
ATOM 1284 O O . GLU A 1 156 ? -5.314 -11.800 14.881 1.00 97.38 156 GLU A O 1
ATOM 1289 N N . PRO A 1 157 ? -7.156 -13.081 14.745 1.00 95.38 157 PRO A N 1
ATOM 1290 C CA . PRO A 1 157 ? -6.842 -13.820 15.952 1.00 95.38 157 PRO A CA 1
ATOM 1291 C C . PRO A 1 157 ? -5.770 -14.884 15.654 1.00 95.38 157 PRO A C 1
ATOM 1293 O O . PRO A 1 157 ? -5.506 -15.224 14.498 1.00 95.38 157 PRO A O 1
ATOM 1296 N N . THR A 1 158 ? -5.098 -15.376 16.694 1.00 95.62 158 THR A N 1
ATOM 1297 C CA . THR A 1 158 ? -3.955 -16.302 16.567 1.00 95.62 158 THR A CA 1
ATOM 1298 C C . THR A 1 158 ? -4.341 -17.779 16.638 1.00 95.62 158 THR A C 1
ATOM 1300 O O . THR A 1 158 ? -3.520 -18.636 16.319 1.00 95.62 158 THR A O 1
ATOM 1303 N N . ASP A 1 159 ? -5.572 -18.089 17.037 1.00 93.62 159 ASP A N 1
ATOM 1304 C CA . ASP A 1 159 ? -6.158 -19.430 17.132 1.00 93.62 159 ASP A CA 1
ATOM 1305 C C . ASP A 1 159 ? -6.610 -19.939 15.749 1.00 93.62 159 ASP A C 1
ATOM 1307 O O . ASP A 1 159 ? -7.785 -20.141 15.439 1.00 93.62 159 ASP A O 1
ATOM 1311 N N . ASN A 1 160 ? -5.638 -20.127 14.860 1.00 93.62 160 ASN A N 1
ATOM 1312 C CA . ASN A 1 160 ? -5.883 -20.567 13.493 1.00 93.62 160 ASN A CA 1
ATOM 1313 C C . ASN A 1 160 ? -5.586 -22.057 13.297 1.00 93.62 160 ASN A C 1
ATOM 1315 O O . ASN A 1 160 ? -4.736 -22.650 13.957 1.00 93.62 160 ASN A O 1
ATOM 1319 N N . SER A 1 161 ? -6.250 -22.656 12.305 1.00 96.12 161 SER A N 1
ATOM 1320 C CA . SER A 1 161 ? -5.863 -23.967 11.774 1.00 96.12 161 SER A CA 1
ATOM 1321 C C . SER A 1 161 ? -4.420 -23.934 11.266 1.00 96.12 161 SER A C 1
ATOM 1323 O O . SER A 1 161 ? -4.011 -22.924 10.686 1.00 96.12 161 SER A O 1
ATOM 1325 N N . ARG A 1 162 ? -3.704 -25.061 11.338 1.00 96.88 162 ARG A N 1
ATOM 1326 C CA . ARG A 1 162 ? -2.312 -25.187 10.867 1.00 96.88 162 ARG A CA 1
ATOM 1327 C C . ARG A 1 162 ? -2.082 -24.620 9.459 1.00 96.88 162 ARG A C 1
ATOM 1329 O O . ARG A 1 162 ? -1.117 -23.892 9.265 1.00 96.88 162 ARG A O 1
ATOM 1336 N N . GLN A 1 163 ? -2.968 -24.914 8.503 1.00 97.19 163 GLN A N 1
ATOM 1337 C CA . GLN A 1 163 ? -2.859 -24.417 7.122 1.00 97.19 163 GLN A CA 1
ATOM 1338 C C . GLN A 1 163 ? -2.883 -22.885 7.063 1.00 97.19 163 GLN A C 1
ATOM 1340 O O . GLN A 1 163 ? -1.994 -22.266 6.490 1.00 97.19 163 GLN A O 1
ATOM 1345 N N . ARG A 1 164 ? -3.864 -22.265 7.727 1.00 96.94 164 ARG A N 1
ATOM 1346 C CA . ARG A 1 164 ? -3.996 -20.806 7.804 1.00 96.94 164 ARG A CA 1
ATOM 1347 C C . ARG A 1 164 ? -2.827 -20.140 8.529 1.00 96.94 164 ARG A C 1
ATOM 1349 O O . ARG A 1 164 ? -2.369 -19.094 8.088 1.00 96.94 164 ARG A O 1
ATOM 1356 N N . THR A 1 165 ? -2.321 -20.754 9.597 1.00 97.81 165 THR A N 1
ATOM 1357 C CA . THR A 1 165 ? -1.121 -20.275 10.296 1.00 97.81 165 THR A CA 1
ATOM 1358 C C . THR A 1 165 ? 0.081 -20.228 9.357 1.00 97.81 165 THR A C 1
ATOM 1360 O O . THR A 1 165 ? 0.748 -19.201 9.271 1.00 97.81 165 THR A O 1
ATOM 1363 N N . TRP A 1 166 ? 0.328 -21.300 8.600 1.00 98.19 166 TRP A N 1
ATOM 1364 C CA . TRP A 1 166 ? 1.406 -21.313 7.611 1.00 98.19 166 TRP A CA 1
ATOM 1365 C C . TRP A 1 166 ? 1.176 -20.312 6.482 1.00 98.19 166 TRP A C 1
ATOM 1367 O O . TRP A 1 166 ? 2.101 -19.578 6.157 1.00 98.19 166 TRP A O 1
ATOM 1377 N N . ALA A 1 167 ? -0.051 -20.191 5.967 1.00 98.38 167 ALA A N 1
ATOM 1378 C CA . ALA A 1 167 ? -0.381 -19.181 4.964 1.00 98.38 167 ALA A CA 1
ATOM 1379 C C . ALA A 1 167 ? -0.069 -17.756 5.460 1.00 98.38 167 ALA A C 1
ATOM 1381 O O . ALA A 1 167 ? 0.544 -16.971 4.743 1.00 98.38 167 ALA A O 1
ATOM 1382 N N . TYR A 1 168 ? -0.423 -17.428 6.706 1.00 98.62 168 TYR A N 1
ATOM 1383 C CA . TYR A 1 168 ? -0.127 -16.121 7.300 1.00 98.62 168 TYR A CA 1
ATOM 1384 C C . TYR A 1 168 ? 1.363 -15.893 7.511 1.00 98.62 168 TYR A C 1
ATOM 1386 O O . TYR A 1 168 ? 1.855 -14.818 7.178 1.00 98.62 168 TYR A O 1
ATOM 1394 N N . ARG A 1 169 ? 2.108 -16.898 7.976 1.00 98.56 169 ARG A N 1
ATOM 1395 C CA . ARG A 1 169 ? 3.573 -16.807 8.070 1.00 98.56 169 ARG A CA 1
ATOM 1396 C C . ARG A 1 169 ? 4.212 -16.576 6.702 1.00 98.56 169 ARG A C 1
ATOM 1398 O O . ARG A 1 169 ? 5.062 -15.699 6.584 1.00 98.56 169 ARG A O 1
ATOM 1405 N N . SER A 1 170 ? 3.775 -17.294 5.667 1.00 98.62 170 SER A N 1
ATOM 1406 C CA . SER A 1 170 ? 4.257 -17.101 4.296 1.00 98.62 170 SER A CA 1
ATOM 1407 C C . SER A 1 170 ? 3.973 -15.687 3.793 1.00 98.62 170 SER A C 1
ATOM 1409 O O . SER A 1 170 ? 4.881 -15.045 3.278 1.00 98.62 170 SER A O 1
ATOM 1411 N N . ILE A 1 171 ? 2.760 -15.165 4.003 1.00 98.75 171 ILE A N 1
ATOM 1412 C CA . ILE A 1 171 ? 2.410 -13.790 3.612 1.00 98.75 171 ILE A CA 1
ATOM 1413 C C . ILE A 1 171 ? 3.265 -12.767 4.369 1.00 98.75 171 ILE A C 1
ATOM 1415 O O . ILE A 1 171 ? 3.748 -11.830 3.747 1.00 98.75 171 ILE A O 1
ATOM 1419 N N . ILE A 1 172 ? 3.503 -12.945 5.675 1.00 98.81 172 ILE A N 1
ATOM 1420 C CA . ILE A 1 172 ? 4.372 -12.051 6.462 1.00 98.81 172 ILE A CA 1
ATOM 1421 C C . ILE A 1 172 ? 5.820 -12.088 5.959 1.00 98.81 172 ILE A C 1
ATOM 1423 O O . ILE A 1 172 ? 6.438 -11.035 5.817 1.00 98.81 172 ILE A O 1
ATOM 1427 N N . GLY A 1 173 ? 6.351 -13.276 5.656 1.00 98.62 173 GLY A N 1
ATOM 1428 C CA . GLY A 1 173 ? 7.690 -13.422 5.081 1.00 98.62 173 GLY A CA 1
ATOM 1429 C C . GLY A 1 173 ? 7.805 -12.757 3.707 1.00 98.62 173 GLY A C 1
ATOM 1430 O O . GLY A 1 173 ? 8.725 -11.976 3.479 1.00 98.62 173 GLY A O 1
ATOM 1431 N N . ILE A 1 174 ? 6.837 -12.994 2.815 1.00 98.62 174 ILE A N 1
ATOM 1432 C CA . ILE A 1 174 ? 6.791 -12.355 1.491 1.00 98.62 174 ILE A CA 1
ATOM 1433 C C . ILE A 1 174 ? 6.654 -10.839 1.631 1.00 98.62 174 ILE A C 1
ATOM 1435 O O . ILE A 1 174 ? 7.348 -10.114 0.925 1.00 98.62 174 ILE A O 1
ATOM 1439 N N . ALA A 1 175 ? 5.817 -10.353 2.551 1.00 98.62 175 ALA A N 1
ATOM 1440 C CA . ALA A 1 175 ? 5.649 -8.927 2.800 1.00 98.62 175 ALA A CA 1
ATOM 1441 C C . ALA A 1 175 ? 6.955 -8.267 3.246 1.00 98.62 175 ALA A C 1
ATOM 1443 O O . ALA A 1 175 ? 7.355 -7.272 2.652 1.00 98.62 175 ALA A O 1
ATOM 1444 N N . GLY A 1 176 ? 7.655 -8.861 4.217 1.00 98.31 176 GLY A N 1
ATOM 1445 C CA . GLY A 1 176 ? 8.933 -8.341 4.705 1.00 98.31 176 GLY A CA 1
ATOM 1446 C C . GLY A 1 176 ? 10.070 -8.393 3.677 1.00 98.31 176 GLY A C 1
ATOM 1447 O O . GLY A 1 176 ? 10.974 -7.560 3.717 1.00 98.31 176 GLY A O 1
ATOM 1448 N N . LEU A 1 177 ? 10.040 -9.356 2.752 1.00 98.38 177 LEU A N 1
ATOM 1449 C CA . LEU A 1 177 ? 11.045 -9.497 1.691 1.00 98.38 177 LEU A CA 1
ATOM 1450 C C . LEU A 1 177 ? 10.669 -8.775 0.389 1.00 98.38 177 LEU A C 1
ATOM 1452 O O . LEU A 1 177 ? 11.498 -8.662 -0.510 1.00 98.38 177 LEU A O 1
ATOM 1456 N N . THR A 1 178 ? 9.443 -8.272 0.268 1.00 97.44 178 THR A N 1
ATOM 1457 C CA . THR A 1 178 ? 8.979 -7.487 -0.882 1.00 97.44 178 THR A CA 1
ATOM 1458 C C . THR A 1 178 ? 9.005 -6.014 -0.504 1.00 97.44 178 THR A C 1
ATOM 1460 O O . THR A 1 178 ? 7.967 -5.380 -0.367 1.00 97.44 178 THR A O 1
ATOM 1463 N N . GLY A 1 179 ? 10.206 -5.475 -0.312 1.00 94.56 179 GLY A N 1
ATOM 1464 C CA . GLY A 1 179 ? 10.438 -4.072 0.007 1.00 94.56 179 GLY A CA 1
ATOM 1465 C C . GLY A 1 179 ? 10.258 -3.692 1.477 1.00 94.56 179 GLY A C 1
ATOM 1466 O O . GLY A 1 179 ? 10.179 -4.525 2.375 1.00 94.56 179 GLY A O 1
ATOM 1467 N N . ILE A 1 180 ? 10.257 -2.381 1.720 1.00 95.00 180 ILE A N 1
ATOM 1468 C CA . ILE A 1 180 ? 10.333 -1.781 3.064 1.00 95.00 180 ILE A CA 1
ATOM 1469 C C . ILE A 1 180 ? 8.962 -1.419 3.649 1.00 95.00 180 ILE A C 1
ATOM 1471 O O . ILE A 1 180 ? 8.869 -1.074 4.826 1.00 95.00 180 ILE A O 1
ATOM 1475 N N . ALA A 1 181 ? 7.893 -1.495 2.851 1.00 96.44 181 ALA A N 1
ATOM 1476 C CA . ALA A 1 181 ? 6.576 -0.972 3.214 1.00 96.44 181 ALA A CA 1
ATOM 1477 C C . ALA A 1 181 ? 5.951 -1.626 4.461 1.00 96.44 181 ALA A C 1
ATOM 1479 O O . ALA A 1 181 ? 5.173 -0.979 5.156 1.00 96.44 181 ALA A O 1
ATOM 1480 N N . SER A 1 182 ? 6.274 -2.887 4.775 1.00 98.12 182 SER A N 1
ATOM 1481 C CA . SER A 1 182 ? 5.745 -3.576 5.965 1.00 98.12 182 SER A CA 1
ATOM 1482 C C . SER A 1 182 ? 6.577 -3.363 7.232 1.00 98.12 182 SER A C 1
ATOM 1484 O O . SER A 1 182 ? 6.078 -3.612 8.329 1.00 98.12 182 SER A O 1
ATOM 1486 N N . SER A 1 183 ? 7.825 -2.901 7.110 1.00 97.62 183 SER A N 1
ATOM 1487 C CA . SER A 1 183 ? 8.741 -2.683 8.240 1.00 97.62 183 SER A CA 1
ATOM 1488 C C . SER A 1 183 ? 8.175 -1.783 9.352 1.00 97.62 183 SER A C 1
ATOM 1490 O O . SER A 1 183 ? 8.386 -2.106 10.523 1.00 97.62 183 SER A O 1
ATOM 1492 N N . PRO A 1 184 ? 7.388 -0.724 9.064 1.00 97.62 184 PRO A N 1
ATOM 1493 C CA . PRO A 1 184 ? 6.758 0.096 10.104 1.00 97.62 184 PRO A CA 1
ATOM 1494 C C . PRO A 1 184 ? 5.798 -0.678 11.017 1.00 97.62 184 PRO A C 1
ATOM 1496 O O . PRO A 1 184 ? 5.539 -0.262 12.140 1.00 97.62 184 PRO A O 1
ATOM 1499 N N . LEU A 1 185 ? 5.282 -1.841 10.603 1.00 98.56 185 LEU A N 1
ATOM 1500 C CA . LEU A 1 185 ? 4.406 -2.635 11.473 1.00 98.56 185 LEU A CA 1
ATOM 1501 C C . LEU A 1 185 ? 5.164 -3.393 12.566 1.00 98.56 185 LEU A C 1
ATOM 1503 O O . LEU A 1 185 ? 4.528 -3.811 13.533 1.00 98.56 185 LEU A O 1
ATOM 1507 N N . VAL A 1 186 ? 6.487 -3.571 12.462 1.00 98.56 186 VAL A N 1
ATOM 1508 C CA . VAL A 1 186 ? 7.300 -4.302 13.455 1.00 98.56 186 VAL A CA 1
ATOM 1509 C C . VAL A 1 186 ? 7.041 -3.843 14.897 1.00 98.56 186 VAL A C 1
ATOM 1511 O O . VAL A 1 186 ? 6.714 -4.708 15.715 1.00 98.56 186 VAL A O 1
ATOM 1514 N N . PRO A 1 187 ? 7.109 -2.538 15.247 1.00 98.25 187 PRO A N 1
ATOM 1515 C CA . PRO A 1 187 ? 6.803 -2.088 16.604 1.00 98.25 187 PRO A CA 1
ATOM 1516 C C . PRO A 1 187 ? 5.385 -2.463 17.047 1.00 98.25 187 PRO A C 1
ATOM 1518 O O . PRO A 1 187 ? 5.191 -2.855 18.194 1.00 98.25 187 PRO A O 1
ATOM 1521 N N . ILE A 1 188 ? 4.394 -2.427 16.154 1.00 98.44 188 ILE A N 1
ATOM 1522 C CA . ILE A 1 188 ? 3.007 -2.764 16.505 1.00 98.44 188 ILE A CA 1
ATOM 1523 C C . ILE A 1 188 ? 2.846 -4.274 16.723 1.00 98.44 188 ILE A C 1
ATOM 1525 O O . ILE A 1 188 ? 2.206 -4.696 17.688 1.00 98.44 188 ILE A O 1
ATOM 1529 N N . PHE A 1 189 ? 3.486 -5.101 15.890 1.00 98.31 189 PHE A N 1
ATOM 1530 C CA . PHE A 1 189 ? 3.585 -6.545 16.115 1.00 98.31 189 PHE A CA 1
ATOM 1531 C C . PHE A 1 189 ? 4.257 -6.850 17.460 1.00 98.31 189 PHE A C 1
ATOM 1533 O O . PHE A 1 189 ? 3.741 -7.672 18.214 1.00 98.31 189 PHE A O 1
ATOM 1540 N N . ALA A 1 190 ? 5.368 -6.184 17.783 1.00 98.31 190 ALA A N 1
ATOM 1541 C CA . ALA A 1 190 ? 6.094 -6.384 19.036 1.00 98.31 190 ALA A CA 1
ATOM 1542 C C . ALA A 1 190 ? 5.260 -5.984 20.263 1.00 98.31 190 ALA A C 1
ATOM 1544 O O . ALA A 1 190 ? 5.160 -6.757 21.219 1.00 98.31 190 ALA A O 1
ATOM 1545 N N . LEU A 1 191 ? 4.592 -4.826 20.213 1.00 97.81 191 LEU A N 1
ATOM 1546 C CA . LEU A 1 191 ? 3.683 -4.376 21.269 1.00 97.81 191 LEU A CA 1
ATOM 1547 C C . LEU A 1 191 ? 2.539 -5.373 21.482 1.00 97.81 191 LEU A C 1
ATOM 1549 O O . LEU A 1 191 ? 2.243 -5.743 22.618 1.00 97.81 191 LEU A O 1
ATOM 1553 N N . LEU A 1 192 ? 1.924 -5.876 20.409 1.00 96.50 192 LEU A N 1
ATOM 1554 C CA . LEU A 1 192 ? 0.876 -6.889 20.536 1.00 96.50 192 LEU A CA 1
ATOM 1555 C C . LEU A 1 192 ? 1.398 -8.241 21.016 1.00 96.50 192 LEU A C 1
ATOM 1557 O O . LEU A 1 192 ? 0.679 -8.931 21.736 1.00 96.50 192 LEU A O 1
ATOM 1561 N N . THR A 1 193 ? 2.618 -8.633 20.660 1.00 97.25 193 THR A N 1
ATOM 1562 C CA . THR A 1 193 ? 3.271 -9.824 21.220 1.00 97.25 193 THR A CA 1
ATOM 1563 C C . THR A 1 193 ? 3.447 -9.684 22.727 1.00 97.25 193 THR A C 1
ATOM 1565 O O . THR A 1 193 ? 3.125 -10.612 23.471 1.00 97.25 193 THR A O 1
ATOM 1568 N N . TRP A 1 194 ? 3.879 -8.510 23.194 1.00 96.31 194 TRP A N 1
ATOM 1569 C CA . TRP A 1 194 ? 4.001 -8.236 24.622 1.00 96.31 194 TRP A CA 1
ATOM 1570 C C . TRP A 1 194 ? 2.638 -8.312 25.318 1.00 96.31 194 TRP A C 1
ATOM 1572 O O . TRP A 1 194 ? 2.512 -9.020 26.314 1.00 96.31 194 TRP A O 1
ATOM 1582 N N . VAL A 1 195 ? 1.607 -7.658 24.780 1.00 94.44 195 VAL A N 1
ATOM 1583 C CA . VAL A 1 195 ? 0.279 -7.607 25.416 1.00 94.44 195 VAL A CA 1
ATOM 1584 C C . VAL A 1 195 ? -0.447 -8.955 25.366 1.00 94.44 195 VAL A C 1
ATOM 1586 O O . VAL A 1 195 ? -1.000 -9.389 26.369 1.00 94.44 195 VAL A O 1
ATOM 1589 N N . SER A 1 196 ? -0.458 -9.629 24.213 1.00 93.06 196 SER A N 1
ATOM 1590 C CA . SER A 1 196 ? -1.225 -10.872 24.025 1.00 93.06 196 SER A CA 1
ATOM 1591 C C . SER A 1 196 ? -0.520 -12.121 24.545 1.00 93.06 196 SER A C 1
ATOM 1593 O O . SER A 1 196 ? -1.181 -13.135 24.755 1.00 93.06 196 SER A O 1
ATOM 1595 N N . LYS A 1 197 ? 0.815 -12.082 24.683 1.00 92.81 197 LYS A N 1
ATOM 1596 C CA . LYS A 1 197 ? 1.668 -13.236 25.022 1.00 92.81 197 LYS A CA 1
ATOM 1597 C C . LYS A 1 197 ? 1.464 -14.460 24.110 1.00 92.81 197 LYS A C 1
ATOM 1599 O O . LYS A 1 197 ? 1.868 -15.569 24.451 1.00 92.81 197 LYS A O 1
ATOM 1604 N N . ALA A 1 198 ? 0.873 -14.277 22.928 1.00 95.25 198 ALA A N 1
ATOM 1605 C CA . ALA A 1 198 ? 0.607 -15.365 21.999 1.00 95.25 198 ALA A CA 1
ATOM 1606 C C . ALA A 1 198 ? 1.888 -15.777 21.256 1.00 95.25 198 ALA A C 1
ATOM 1608 O O . ALA A 1 198 ? 2.531 -14.956 20.597 1.00 95.25 198 ALA A O 1
ATOM 1609 N N . ARG A 1 199 ? 2.226 -17.073 21.285 1.00 97.12 199 ARG A N 1
ATOM 1610 C CA . ARG A 1 199 ? 3.410 -17.618 20.592 1.00 97.12 199 ARG A CA 1
ATOM 1611 C C . ARG A 1 199 ? 3.414 -17.303 19.096 1.00 97.12 199 ARG A C 1
ATOM 1613 O O . ARG A 1 199 ? 4.457 -16.989 18.537 1.00 97.12 199 ARG A O 1
ATOM 1620 N N . GLU A 1 200 ? 2.252 -17.366 18.451 1.00 97.81 200 GLU A N 1
ATOM 1621 C CA . GLU A 1 200 ? 2.144 -17.060 17.023 1.00 97.81 200 GLU A CA 1
ATOM 1622 C C . GLU A 1 200 ? 2.464 -15.591 16.718 1.00 97.81 200 GLU A C 1
ATOM 1624 O O . GLU A 1 200 ? 3.128 -15.304 15.726 1.00 97.81 200 GLU A O 1
ATOM 1629 N N . ARG A 1 201 ? 2.063 -14.660 17.595 1.00 97.12 201 ARG A N 1
ATOM 1630 C CA . ARG A 1 201 ? 2.414 -13.239 17.458 1.00 97.12 201 ARG A CA 1
ATOM 1631 C C . ARG A 1 201 ? 3.919 -13.036 17.556 1.00 97.12 201 ARG A C 1
ATOM 1633 O O . ARG A 1 201 ? 4.472 -12.359 16.698 1.00 97.12 201 ARG A O 1
ATOM 1640 N N . LEU A 1 202 ? 4.575 -13.701 18.511 1.00 98.38 202 LEU A N 1
ATOM 1641 C CA . LEU A 1 202 ? 6.033 -13.662 18.643 1.00 98.38 202 LEU A CA 1
ATOM 1642 C C . LEU A 1 202 ? 6.734 -14.139 17.366 1.00 98.38 202 LEU A C 1
ATOM 1644 O O . LEU A 1 202 ? 7.649 -13.472 16.895 1.00 98.38 202 LEU A O 1
ATOM 1648 N N . ILE A 1 203 ? 6.283 -15.252 16.779 1.00 98.50 203 ILE A N 1
ATOM 1649 C CA . ILE A 1 203 ? 6.850 -15.771 15.525 1.00 98.50 203 ILE A CA 1
ATOM 1650 C C . ILE A 1 203 ? 6.698 -14.740 14.402 1.00 98.50 203 ILE A C 1
ATOM 1652 O O . ILE A 1 203 ? 7.673 -14.437 13.722 1.00 98.50 203 ILE A O 1
ATOM 1656 N N . GLN A 1 204 ? 5.512 -14.149 14.243 1.00 98.50 204 GLN A N 1
ATOM 1657 C CA . GLN A 1 204 ? 5.274 -13.118 13.229 1.00 98.50 204 GLN A CA 1
ATOM 1658 C C . GLN A 1 204 ? 6.123 -11.858 13.465 1.00 98.50 204 GLN A C 1
ATOM 1660 O O . GLN A 1 204 ? 6.665 -11.310 12.507 1.00 98.50 204 GLN A O 1
ATOM 1665 N N . THR A 1 205 ? 6.291 -11.424 14.723 1.00 98.75 205 THR A N 1
ATOM 1666 C CA . THR A 1 205 ? 7.187 -10.316 15.093 1.00 98.75 205 THR A CA 1
ATOM 1667 C C . THR A 1 205 ? 8.630 -10.618 14.714 1.00 98.75 205 THR A C 1
ATOM 1669 O O . THR A 1 205 ? 9.271 -9.768 14.107 1.00 98.75 205 THR A O 1
ATOM 1672 N N . ILE A 1 206 ? 9.140 -11.809 15.045 1.00 98.75 206 ILE A N 1
ATOM 1673 C CA . ILE A 1 206 ? 10.517 -12.205 14.724 1.00 98.75 206 ILE A CA 1
ATOM 1674 C C . ILE A 1 206 ? 10.703 -12.262 13.208 1.00 98.75 206 ILE A C 1
ATOM 1676 O O . ILE A 1 206 ? 11.648 -11.675 12.698 1.00 98.75 206 ILE A O 1
ATOM 1680 N N . MET A 1 207 ? 9.784 -12.897 12.475 1.00 98.75 207 MET A N 1
ATOM 1681 C CA . MET A 1 207 ? 9.862 -12.991 11.014 1.00 98.75 207 MET A CA 1
ATOM 1682 C C . MET A 1 207 ? 9.916 -11.608 10.360 1.00 98.75 207 MET A C 1
ATOM 1684 O O . MET A 1 207 ? 10.826 -11.333 9.576 1.00 98.75 207 MET A O 1
ATOM 1688 N N . LEU A 1 208 ? 8.970 -10.728 10.701 1.00 98.69 208 LEU A N 1
ATOM 1689 C CA . LEU A 1 208 ? 8.923 -9.385 10.132 1.00 98.69 208 LEU A CA 1
ATOM 1690 C C . LEU A 1 208 ? 10.105 -8.527 10.604 1.00 98.69 208 LEU A C 1
ATOM 1692 O O . LEU A 1 208 ? 10.643 -7.758 9.816 1.00 98.69 208 LEU A O 1
ATOM 1696 N N . GLY A 1 209 ? 10.540 -8.685 11.857 1.00 98.75 209 GLY A N 1
ATOM 1697 C CA . GLY A 1 209 ? 11.701 -8.000 12.424 1.00 98.75 209 GLY A CA 1
ATOM 1698 C C . GLY A 1 209 ? 13.009 -8.385 11.731 1.00 98.75 209 GLY A C 1
ATOM 1699 O O . GLY A 1 209 ? 13.765 -7.504 11.338 1.00 98.75 209 GLY A O 1
ATOM 1700 N N . CYS A 1 210 ? 13.249 -9.679 11.498 1.00 98.69 210 CYS A N 1
ATOM 1701 C CA . CYS A 1 210 ? 14.400 -10.156 10.728 1.00 98.69 210 CYS A CA 1
ATOM 1702 C C . CYS A 1 210 ? 14.381 -9.612 9.295 1.00 98.69 210 CYS A C 1
ATOM 1704 O O . CYS A 1 210 ? 15.410 -9.147 8.809 1.00 98.69 210 CYS A O 1
ATOM 1706 N N . CYS A 1 211 ? 13.215 -9.607 8.639 1.00 98.62 211 CYS A N 1
ATOM 1707 C CA . CYS A 1 211 ? 13.079 -9.003 7.315 1.00 98.62 211 CYS A CA 1
ATOM 1708 C C . CYS A 1 211 ? 13.372 -7.497 7.353 1.00 98.62 211 CYS A C 1
ATOM 1710 O O . CYS A 1 211 ? 14.139 -7.008 6.535 1.00 98.62 211 CYS A O 1
ATOM 1712 N N . ALA A 1 212 ? 12.826 -6.761 8.324 1.00 98.38 212 ALA A N 1
ATOM 1713 C CA . ALA A 1 212 ? 13.055 -5.326 8.457 1.00 98.38 212 ALA A CA 1
ATOM 1714 C C . ALA A 1 212 ? 14.535 -4.992 8.702 1.00 98.38 212 ALA A C 1
ATOM 1716 O O . ALA A 1 212 ? 15.044 -4.047 8.104 1.00 98.38 212 ALA A O 1
ATOM 1717 N N . LEU A 1 213 ? 15.240 -5.785 9.519 1.00 98.31 213 LEU A N 1
ATOM 1718 C CA . LEU A 1 213 ? 16.686 -5.650 9.726 1.00 98.31 213 LEU A CA 1
ATOM 1719 C C . LEU A 1 213 ? 17.471 -5.917 8.439 1.00 98.31 213 LEU A C 1
ATOM 1721 O O . LEU A 1 213 ? 18.366 -5.147 8.098 1.00 98.31 213 LEU A O 1
ATOM 1725 N N . PHE A 1 214 ? 17.107 -6.964 7.696 1.00 97.94 214 PHE A N 1
ATOM 1726 C CA . PHE A 1 214 ? 17.707 -7.258 6.398 1.00 97.94 214 PHE A CA 1
ATOM 1727 C C . PHE A 1 214 ? 17.497 -6.100 5.411 1.00 97.94 214 PHE A C 1
ATOM 1729 O O . PHE A 1 214 ? 18.463 -5.579 4.860 1.00 97.94 214 PHE A O 1
ATOM 1736 N N . GLN A 1 215 ? 16.268 -5.604 5.264 1.00 96.38 215 GLN A N 1
ATOM 1737 C CA . GLN A 1 215 ? 15.976 -4.468 4.386 1.00 96.38 215 GLN A CA 1
ATOM 1738 C C . GLN A 1 215 ? 16.715 -3.193 4.821 1.00 96.38 215 GLN A C 1
ATOM 1740 O O . GLN A 1 215 ? 17.249 -2.471 3.981 1.00 96.38 215 GLN A O 1
ATOM 1745 N N . ALA A 1 216 ? 16.799 -2.927 6.129 1.00 94.31 216 ALA A N 1
ATOM 1746 C CA . ALA A 1 216 ? 17.559 -1.799 6.659 1.00 94.31 216 ALA A CA 1
ATOM 1747 C C . ALA A 1 216 ? 19.057 -1.928 6.352 1.00 94.31 216 ALA A C 1
ATOM 1749 O O . ALA A 1 216 ? 19.674 -0.944 5.954 1.00 94.31 216 ALA A O 1
ATOM 1750 N N . SER A 1 217 ? 19.636 -3.130 6.468 1.00 95.19 217 SER A N 1
ATOM 1751 C CA . SER A 1 217 ? 21.045 -3.346 6.118 1.00 95.19 217 SER A CA 1
ATOM 1752 C C . SER A 1 217 ? 21.326 -3.090 4.637 1.00 95.19 217 SER A C 1
ATOM 1754 O O . SER A 1 217 ? 22.344 -2.481 4.318 1.00 95.19 217 SER A O 1
ATOM 1756 N N . LEU A 1 218 ? 20.407 -3.468 3.740 1.00 93.62 218 LEU A N 1
ATOM 1757 C CA . LEU A 1 218 ? 20.539 -3.192 2.308 1.00 93.62 218 LEU A CA 1
ATOM 1758 C C . LEU A 1 218 ? 20.452 -1.693 2.021 1.00 93.62 218 LEU A C 1
ATOM 1760 O O . LEU A 1 218 ? 21.244 -1.173 1.237 1.00 93.62 218 LEU A O 1
ATOM 1764 N N . LEU A 1 219 ? 19.542 -0.992 2.701 1.00 90.19 219 LEU A N 1
ATOM 1765 C CA . LEU A 1 219 ? 19.379 0.449 2.543 1.00 90.19 219 LEU A CA 1
ATOM 1766 C C . LEU A 1 219 ? 20.609 1.220 3.040 1.00 90.19 219 LEU A C 1
ATOM 1768 O O . LEU A 1 219 ? 21.066 2.137 2.360 1.00 90.19 219 LEU A O 1
ATOM 1772 N N . ILE A 1 220 ? 21.161 0.830 4.193 1.00 89.38 220 ILE A N 1
ATOM 1773 C CA . ILE A 1 220 ? 22.398 1.404 4.745 1.00 89.38 220 ILE A CA 1
ATOM 1774 C C . ILE A 1 220 ? 23.584 1.095 3.825 1.00 89.38 220 ILE A C 1
ATOM 1776 O O . ILE A 1 220 ? 24.388 1.972 3.529 1.00 89.38 220 ILE A O 1
ATOM 1780 N N . TYR A 1 221 ? 23.691 -0.136 3.327 1.00 90.38 221 TYR A N 1
ATOM 1781 C CA . TYR A 1 221 ? 24.762 -0.499 2.403 1.00 90.38 221 TYR A CA 1
ATOM 1782 C C . TYR A 1 221 ? 24.704 0.323 1.108 1.00 90.38 221 TYR A C 1
ATOM 1784 O O . TYR A 1 221 ? 25.724 0.858 0.666 1.00 90.38 221 TYR A O 1
ATOM 1792 N N . ALA A 1 222 ? 23.510 0.474 0.526 1.00 87.06 222 ALA A N 1
ATOM 1793 C CA . ALA A 1 222 ? 23.295 1.275 -0.675 1.00 87.06 222 ALA A CA 1
ATOM 1794 C C . ALA A 1 222 ? 23.584 2.766 -0.442 1.00 87.06 222 ALA A C 1
ATOM 1796 O O . ALA A 1 222 ? 24.066 3.449 -1.346 1.00 87.06 222 ALA A O 1
ATOM 1797 N N . SER A 1 223 ? 23.307 3.278 0.761 1.00 82.81 223 SER A N 1
ATOM 1798 C CA . SER A 1 223 ? 23.572 4.676 1.091 1.00 82.81 223 SER A CA 1
ATOM 1799 C C . SER A 1 223 ? 25.058 4.968 1.285 1.00 82.81 223 SER A C 1
ATOM 1801 O O . SER A 1 223 ? 25.555 5.951 0.739 1.00 82.81 223 SER A O 1
ATOM 1803 N N . VAL A 1 224 ? 25.774 4.096 2.000 1.00 85.69 224 VAL A N 1
ATOM 1804 C CA . VAL A 1 224 ? 27.218 4.228 2.253 1.00 85.69 224 VAL A CA 1
ATOM 1805 C C . VAL A 1 224 ? 28.023 4.035 0.974 1.00 85.69 224 VAL A C 1
ATOM 1807 O O . VAL A 1 224 ? 28.984 4.759 0.736 1.00 85.69 224 VAL A O 1
ATOM 1810 N N . SER A 1 225 ? 27.614 3.096 0.122 1.00 82.88 225 SER A N 1
ATOM 1811 C CA . SER A 1 225 ? 28.338 2.795 -1.117 1.00 82.88 225 SER A CA 1
ATOM 1812 C C . SER A 1 225 ? 28.113 3.843 -2.216 1.00 82.88 225 SER A C 1
ATOM 1814 O O . SER A 1 225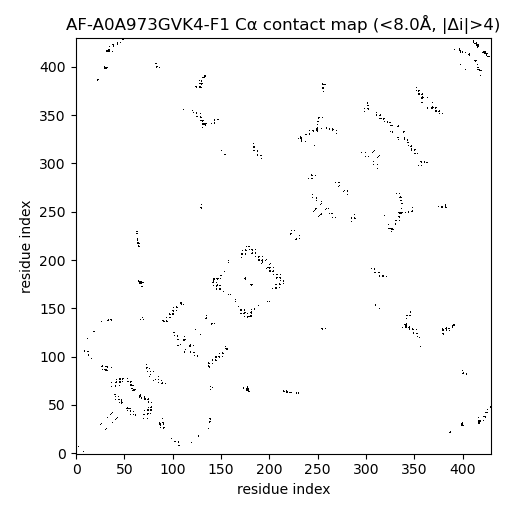 ? 28.674 3.704 -3.298 1.00 82.88 225 SER A O 1
ATOM 1816 N N . ALA A 1 226 ? 27.273 4.861 -1.969 1.00 70.25 226 ALA A N 1
ATOM 1817 C CA . ALA A 1 226 ? 26.840 5.872 -2.942 1.00 70.25 226 ALA A CA 1
ATOM 1818 C C . ALA A 1 226 ? 26.371 5.280 -4.288 1.00 70.25 226 ALA A C 1
ATOM 1820 O O . ALA A 1 226 ? 26.383 5.953 -5.316 1.00 70.25 226 ALA A O 1
ATOM 1821 N N . THR A 1 227 ? 25.940 4.016 -4.286 1.00 65.94 227 THR A N 1
ATOM 1822 C CA . THR A 1 227 ? 25.634 3.259 -5.504 1.00 65.94 227 THR A CA 1
ATOM 1823 C C . THR A 1 227 ? 24.328 3.703 -6.144 1.00 65.94 227 THR A C 1
ATOM 1825 O O . THR A 1 227 ? 24.107 3.441 -7.323 1.00 65.94 227 THR A O 1
ATOM 1828 N N . GLU A 1 228 ? 23.468 4.407 -5.402 1.00 66.50 228 GLU A N 1
ATOM 1829 C CA . GLU A 1 228 ? 22.202 4.904 -5.922 1.00 66.50 228 GLU A CA 1
ATOM 1830 C C . GLU A 1 228 ? 21.839 6.318 -5.443 1.00 66.50 228 GLU A C 1
ATOM 1832 O O . GLU A 1 228 ? 21.568 6.561 -4.263 1.00 66.50 228 GLU A O 1
ATOM 1837 N N . HIS A 1 229 ? 21.673 7.226 -6.409 1.00 67.44 229 HIS A N 1
ATOM 1838 C CA . HIS A 1 229 ? 21.143 8.581 -6.209 1.00 67.44 229 HIS A CA 1
ATOM 1839 C C . HIS A 1 229 ? 19.754 8.582 -5.535 1.00 67.44 229 HIS A C 1
ATOM 1841 O O . HIS A 1 229 ? 19.414 9.480 -4.763 1.00 67.44 229 HIS A O 1
ATOM 1847 N N . THR A 1 230 ? 18.931 7.556 -5.776 1.00 66.25 230 THR A N 1
ATOM 1848 C CA . THR A 1 230 ? 17.606 7.403 -5.151 1.00 66.25 230 THR A CA 1
ATOM 1849 C C . THR A 1 230 ? 17.667 7.266 -3.633 1.00 66.25 230 THR A C 1
ATOM 1851 O O . THR A 1 230 ? 16.753 7.715 -2.943 1.00 66.25 230 THR A O 1
ATOM 1854 N N . THR A 1 231 ? 18.737 6.681 -3.097 1.00 64.94 231 THR A N 1
ATOM 1855 C CA . THR A 1 231 ? 18.903 6.502 -1.650 1.00 64.94 231 THR A CA 1
ATOM 1856 C C . THR A 1 231 ? 19.295 7.813 -0.971 1.00 64.94 231 THR A C 1
ATOM 1858 O O . THR A 1 231 ? 18.795 8.111 0.113 1.00 64.94 231 THR A O 1
ATOM 1861 N N . GLN A 1 232 ? 20.095 8.648 -1.638 1.00 64.31 232 GLN A N 1
ATOM 1862 C CA . GLN A 1 232 ? 20.457 9.980 -1.142 1.00 64.31 232 GLN A CA 1
ATOM 1863 C C . GLN A 1 232 ? 19.229 10.895 -1.020 1.00 64.31 232 GLN A C 1
ATOM 1865 O O . GLN A 1 232 ? 19.066 11.566 -0.004 1.00 64.31 232 GLN A O 1
ATOM 1870 N N . LEU A 1 233 ? 18.302 10.836 -1.986 1.00 66.06 233 LEU A N 1
ATOM 1871 C CA . LEU A 1 233 ? 17.039 11.589 -1.934 1.00 66.06 233 LEU A CA 1
ATOM 1872 C C . LEU A 1 233 ? 16.165 11.221 -0.721 1.00 66.06 233 LEU A C 1
ATOM 1874 O O . LEU A 1 233 ? 15.471 12.078 -0.180 1.00 66.06 233 LEU A O 1
ATOM 1878 N N . ARG A 1 234 ? 16.201 9.961 -0.259 1.00 67.94 234 ARG A N 1
ATOM 1879 C CA . ARG A 1 234 ? 15.431 9.527 0.924 1.00 67.94 234 ARG A CA 1
ATOM 1880 C C . ARG A 1 234 ? 15.989 10.086 2.231 1.00 67.94 234 ARG A C 1
ATOM 1882 O O . ARG A 1 234 ? 15.218 10.301 3.161 1.00 67.94 234 ARG A O 1
ATOM 1889 N N . MET A 1 235 ? 17.303 10.297 2.299 1.00 65.94 235 MET A N 1
ATOM 1890 C CA . MET A 1 235 ? 18.014 10.703 3.517 1.00 65.94 235 MET A CA 1
ATOM 1891 C C . MET A 1 235 ? 18.317 12.206 3.588 1.00 65.94 235 MET A C 1
ATOM 1893 O O . MET A 1 235 ? 19.003 12.642 4.510 1.00 65.94 235 MET A O 1
ATOM 1897 N N . GLY A 1 236 ? 17.817 12.999 2.635 1.00 70.25 236 GLY A N 1
ATOM 1898 C CA . GLY A 1 236 ? 17.918 14.457 2.683 1.00 70.25 236 GLY A CA 1
ATOM 1899 C C . GLY A 1 236 ? 17.219 15.053 3.911 1.00 70.25 236 GLY A C 1
ATOM 1900 O O . GLY A 1 236 ? 16.318 14.441 4.492 1.00 70.25 236 GLY A O 1
ATOM 1901 N N . SER A 1 237 ? 17.623 16.263 4.306 1.00 74.88 237 SER A N 1
ATOM 1902 C CA . SER A 1 237 ? 16.993 16.994 5.411 1.00 74.88 237 SER A CA 1
ATOM 1903 C C . SER A 1 237 ? 15.499 17.177 5.146 1.00 74.88 237 SER A C 1
ATOM 1905 O O . SER A 1 237 ? 15.110 17.641 4.079 1.00 74.88 237 SER A O 1
ATOM 1907 N N . ARG A 1 238 ? 14.648 16.798 6.108 1.00 81.31 238 ARG A N 1
ATOM 1908 C CA . ARG A 1 238 ? 13.186 16.922 6.018 1.00 81.31 238 ARG A CA 1
ATOM 1909 C C . ARG A 1 238 ? 12.690 18.085 6.872 1.00 81.31 238 ARG A C 1
ATOM 1911 O O . ARG A 1 238 ? 12.941 18.112 8.074 1.00 81.31 238 ARG A O 1
ATOM 1918 N N . ASP A 1 239 ? 11.960 19.011 6.262 1.00 86.44 239 ASP A N 1
ATOM 1919 C CA . ASP A 1 239 ? 11.248 20.076 6.952 1.00 86.44 239 ASP A CA 1
ATOM 1920 C C . ASP A 1 239 ? 10.019 19.485 7.654 1.00 86.44 239 ASP A C 1
ATOM 1922 O O . ASP A 1 239 ? 8.979 19.202 7.052 1.00 86.44 239 ASP A O 1
ATOM 1926 N N . MET A 1 240 ? 10.151 19.279 8.964 1.00 85.06 240 MET A N 1
ATOM 1927 C CA . MET A 1 240 ? 9.088 18.727 9.805 1.00 85.06 240 MET A CA 1
ATOM 1928 C C . MET A 1 240 ? 7.844 19.621 9.855 1.00 85.06 240 MET A C 1
ATOM 1930 O O . MET A 1 240 ? 6.760 19.127 10.177 1.00 85.06 240 MET A O 1
ATOM 1934 N N . SER A 1 241 ? 7.950 20.908 9.502 1.00 83.56 241 SER A N 1
ATOM 1935 C CA . SER A 1 241 ? 6.779 21.784 9.416 1.00 83.56 241 SER A CA 1
ATOM 1936 C C . SER A 1 241 ? 5.819 21.338 8.304 1.00 83.56 241 SER A C 1
ATOM 1938 O O . SER A 1 241 ? 4.604 21.464 8.447 1.00 83.56 241 SER A O 1
ATOM 1940 N N . LEU A 1 242 ? 6.322 20.690 7.247 1.00 88.62 242 LEU A N 1
ATOM 1941 C CA . LEU A 1 242 ? 5.506 20.188 6.140 1.00 88.62 242 LEU A CA 1
ATOM 1942 C C . LEU A 1 242 ? 4.774 18.878 6.455 1.00 88.62 242 LEU A C 1
ATOM 1944 O O . LEU A 1 242 ? 3.849 18.510 5.727 1.00 88.62 242 LEU A O 1
ATOM 1948 N N . LEU A 1 243 ? 5.130 18.183 7.541 1.00 88.12 243 LEU A N 1
ATOM 1949 C CA . LEU A 1 243 ? 4.545 16.885 7.896 1.00 88.12 243 LEU A CA 1
ATOM 1950 C C . LEU A 1 243 ? 3.029 16.963 8.087 1.00 88.12 243 LEU A C 1
ATOM 1952 O O . LEU A 1 243 ? 2.299 16.148 7.526 1.00 88.12 243 LEU A O 1
ATOM 1956 N N . LEU A 1 244 ? 2.536 17.936 8.860 1.00 89.44 244 LEU A N 1
ATOM 1957 C CA . LEU A 1 244 ? 1.096 18.053 9.109 1.00 89.44 244 LEU A CA 1
ATOM 1958 C C . LEU A 1 244 ? 0.338 18.483 7.860 1.00 89.44 244 LEU A C 1
ATOM 1960 O O . LEU A 1 244 ? -0.730 17.946 7.581 1.00 89.44 244 LEU A O 1
ATOM 1964 N N . TYR A 1 245 ? 0.897 19.394 7.068 1.00 93.31 245 TYR A N 1
ATOM 1965 C CA . TYR A 1 245 ? 0.296 19.760 5.791 1.00 93.31 245 TYR A CA 1
ATOM 1966 C C . TYR A 1 245 ? 0.206 18.563 4.848 1.00 93.31 245 TYR A C 1
ATOM 1968 O O . TYR A 1 245 ? -0.842 18.335 4.247 1.00 93.31 245 TYR A O 1
ATOM 1976 N N . THR A 1 246 ? 1.260 17.751 4.786 1.00 92.69 246 THR A N 1
ATOM 1977 C CA . THR A 1 246 ? 1.294 16.505 4.012 1.00 92.69 246 THR A CA 1
ATOM 1978 C C . THR A 1 246 ? 0.253 15.510 4.529 1.00 92.69 246 THR A C 1
ATOM 1980 O O . THR A 1 246 ? -0.514 14.959 3.748 1.00 92.69 246 THR A O 1
ATOM 1983 N N . LEU A 1 247 ? 0.151 15.325 5.851 1.00 91.75 247 LEU A N 1
ATOM 1984 C CA . LEU A 1 247 ? -0.870 14.480 6.484 1.00 91.75 247 LEU A CA 1
ATOM 1985 C C . LEU A 1 247 ? -2.277 14.898 6.049 1.00 91.75 247 LEU A C 1
ATOM 1987 O O . LEU A 1 247 ? -3.085 14.054 5.664 1.00 91.75 247 LEU A O 1
ATOM 1991 N N . TRP A 1 248 ? -2.588 16.190 6.097 1.00 92.94 248 TRP A N 1
ATOM 1992 C CA . TRP A 1 248 ? -3.922 16.667 5.748 1.00 92.94 248 TRP A CA 1
ATOM 1993 C C . TRP A 1 248 ? -4.189 16.606 4.244 1.00 92.94 248 TRP A C 1
ATOM 1995 O O . TRP A 1 248 ? -5.268 16.175 3.845 1.00 92.94 248 TRP A O 1
ATOM 2005 N N . THR A 1 249 ? -3.220 16.973 3.409 1.00 94.44 249 THR A N 1
ATOM 2006 C CA . THR A 1 249 ? -3.361 16.965 1.942 1.00 94.44 249 THR A CA 1
ATOM 2007 C C . THR A 1 249 ? -3.389 15.567 1.335 1.00 94.44 249 THR A C 1
ATOM 2009 O O . THR A 1 249 ? -4.140 15.360 0.387 1.00 94.44 249 THR A O 1
ATOM 2012 N N . GLN A 1 250 ? -2.652 14.602 1.890 1.00 93.12 250 GLN A N 1
ATOM 2013 C CA . GLN A 1 250 ? -2.538 13.241 1.345 1.00 93.12 250 GLN A CA 1
ATOM 2014 C C . GLN A 1 250 ? -3.364 12.185 2.092 1.00 93.12 250 GLN A C 1
ATOM 2016 O O . GLN A 1 250 ? -3.538 11.078 1.582 1.00 93.12 250 GLN A O 1
ATOM 2021 N N . SER A 1 251 ? -3.861 12.496 3.294 1.00 92.75 251 SER A N 1
ATOM 2022 C CA . SER A 1 251 ? -4.656 11.567 4.104 1.00 92.75 251 SER A CA 1
ATOM 2023 C C . SER A 1 251 ? -5.976 12.176 4.558 1.00 92.75 251 SER A C 1
ATOM 2025 O O . SER A 1 251 ? -6.980 12.058 3.856 1.00 92.75 251 SER A O 1
ATOM 2027 N N . VAL A 1 252 ? -6.010 12.856 5.705 1.00 92.88 252 VAL A N 1
ATOM 2028 C CA . VAL A 1 252 ? -7.276 13.192 6.377 1.00 92.88 252 VAL A CA 1
ATOM 2029 C C . VAL A 1 252 ? -8.174 14.070 5.502 1.00 92.88 252 VAL A C 1
ATOM 2031 O O . VAL A 1 252 ? -9.334 13.734 5.286 1.00 92.88 252 VAL A O 1
ATOM 2034 N N . GLY A 1 253 ? -7.648 15.172 4.963 1.00 93.06 253 GLY A N 1
ATOM 2035 C CA . GLY A 1 253 ? -8.411 16.076 4.102 1.00 93.06 253 GLY A CA 1
ATOM 2036 C C . GLY A 1 253 ? -8.764 15.440 2.760 1.00 93.06 253 GLY A C 1
ATOM 2037 O O . GLY A 1 253 ? -9.889 15.581 2.288 1.00 93.06 253 GLY A O 1
ATOM 2038 N N . LEU A 1 254 ? -7.843 14.672 2.175 1.00 93.88 254 LEU A N 1
ATOM 2039 C CA . LEU A 1 254 ? -8.072 13.974 0.909 1.00 93.88 254 LEU A CA 1
ATOM 2040 C C . LEU A 1 254 ? -9.278 13.038 0.968 1.00 93.88 254 LEU A C 1
ATOM 2042 O O . LEU A 1 254 ? -10.084 13.019 0.039 1.00 93.88 254 LEU A O 1
ATOM 2046 N N . LEU A 1 255 ? -9.393 12.261 2.045 1.00 94.38 255 LEU A N 1
ATOM 2047 C CA . LEU A 1 255 ? -10.437 11.249 2.181 1.00 94.38 255 LEU A CA 1
ATOM 2048 C C . LEU A 1 255 ? -11.845 11.840 2.229 1.00 94.38 255 LEU A C 1
ATOM 2050 O O . LEU A 1 255 ? -12.800 11.158 1.861 1.00 94.38 255 LEU A O 1
ATOM 2054 N N . PHE A 1 256 ? -11.971 13.097 2.652 1.00 93.94 256 PHE A N 1
ATOM 2055 C CA . PHE A 1 256 ? -13.262 13.759 2.818 1.00 93.94 256 PHE A CA 1
ATOM 2056 C C . PHE A 1 256 ? -13.560 14.802 1.742 1.00 93.94 256 PHE A C 1
ATOM 2058 O O . PHE A 1 256 ? -14.719 14.969 1.373 1.00 93.94 256 PHE A O 1
ATOM 2065 N N . CYS A 1 257 ? -12.536 15.480 1.225 1.00 93.62 257 CYS A N 1
ATOM 2066 C CA . CYS A 1 257 ? -12.694 16.589 0.283 1.00 93.62 257 CYS A CA 1
ATOM 2067 C C . CYS A 1 257 ? -12.342 16.211 -1.165 1.00 93.62 257 CYS A C 1
ATOM 2069 O O . CYS A 1 257 ? -12.673 16.950 -2.092 1.00 93.62 257 CYS A O 1
ATOM 2071 N N . GLY A 1 258 ? -11.665 15.079 -1.378 1.00 91.62 258 GLY A N 1
ATOM 2072 C CA . GLY A 1 258 ? -11.226 14.627 -2.695 1.00 91.62 258 GLY A CA 1
ATOM 2073 C C . GLY A 1 258 ? -9.977 15.343 -3.228 1.00 91.62 258 GLY A C 1
ATOM 2074 O O . GLY A 1 258 ? -9.467 16.311 -2.661 1.00 91.62 258 GLY A O 1
ATOM 2075 N N . ILE A 1 259 ? -9.462 14.834 -4.353 1.00 90.88 259 ILE A N 1
ATOM 2076 C CA . ILE A 1 259 ? -8.169 15.244 -4.935 1.00 90.88 259 ILE A CA 1
ATOM 2077 C C . ILE A 1 259 ? -8.182 16.707 -5.395 1.00 90.88 259 ILE A C 1
ATOM 2079 O O . ILE A 1 259 ? -7.218 17.427 -5.149 1.00 90.88 259 ILE A O 1
ATOM 2083 N N . ALA A 1 260 ? -9.254 17.156 -6.056 1.00 92.38 260 ALA A N 1
ATOM 2084 C CA . ALA A 1 260 ? -9.324 18.503 -6.627 1.00 92.38 260 ALA A CA 1
ATOM 2085 C C . ALA A 1 260 ? -9.235 19.589 -5.546 1.00 92.38 260 ALA A C 1
ATOM 2087 O O . ALA A 1 260 ? -8.394 20.481 -5.638 1.00 92.38 260 ALA A O 1
ATOM 2088 N N . TRP A 1 261 ? -10.035 19.464 -4.484 1.00 94.44 261 TRP A N 1
ATOM 2089 C CA . TRP A 1 261 ? -10.021 20.419 -3.378 1.00 94.44 261 TRP A CA 1
ATOM 2090 C C . TRP A 1 261 ? -8.675 20.434 -2.657 1.00 94.44 261 TRP A C 1
ATOM 2092 O O . TRP A 1 261 ? -8.097 21.495 -2.419 1.00 94.44 261 TRP A O 1
ATOM 2102 N N . MET A 1 262 ? -8.126 19.253 -2.356 1.00 95.44 262 MET A N 1
ATOM 2103 C CA . MET A 1 262 ? -6.844 19.184 -1.661 1.00 95.44 262 MET A CA 1
ATOM 2104 C C . MET A 1 262 ? -5.675 19.686 -2.518 1.00 95.44 262 MET A C 1
ATOM 2106 O O . MET A 1 262 ? -4.704 20.182 -1.953 1.00 95.44 262 MET A O 1
ATOM 2110 N N . ARG A 1 263 ? -5.767 19.649 -3.857 1.00 94.75 263 ARG A N 1
ATOM 2111 C CA . ARG A 1 263 ? -4.798 20.314 -4.747 1.00 94.75 263 ARG A CA 1
ATOM 2112 C C . ARG A 1 263 ? -4.860 21.833 -4.620 1.00 94.75 263 ARG A C 1
ATOM 2114 O O . ARG A 1 263 ? -3.808 22.462 -4.562 1.00 94.75 263 ARG A O 1
ATOM 2121 N N . SER A 1 264 ? -6.053 22.418 -4.520 1.00 96.38 264 SER A N 1
ATOM 2122 C CA . SER A 1 264 ? -6.205 23.858 -4.270 1.00 96.38 264 SER A CA 1
ATOM 2123 C C . SER A 1 264 ? -5.635 24.261 -2.908 1.00 96.38 264 SER A C 1
ATOM 2125 O O . SER A 1 264 ? -4.923 25.259 -2.813 1.00 96.38 264 SER A O 1
ATOM 2127 N N . VAL A 1 265 ? -5.877 23.456 -1.866 1.00 95.12 265 VAL A N 1
ATOM 2128 C CA . VAL A 1 265 ? -5.284 23.671 -0.534 1.00 95.12 265 VAL A CA 1
ATOM 2129 C C . VAL A 1 265 ? -3.758 23.566 -0.591 1.00 95.12 265 VAL A C 1
ATOM 2131 O O . VAL A 1 265 ? -3.070 24.436 -0.065 1.00 95.12 265 VAL A O 1
ATOM 2134 N N . ALA A 1 266 ? -3.217 22.547 -1.263 1.00 95.19 266 ALA A N 1
ATOM 2135 C CA . ALA A 1 266 ? -1.777 22.379 -1.434 1.00 95.19 266 ALA A CA 1
ATOM 2136 C C . ALA A 1 266 ? -1.140 23.572 -2.161 1.00 95.19 266 ALA A C 1
ATOM 2138 O O . ALA A 1 266 ? -0.141 24.106 -1.688 1.00 95.19 266 ALA A O 1
ATOM 2139 N N . ALA A 1 267 ? -1.748 24.039 -3.257 1.00 95.75 267 ALA A N 1
ATOM 2140 C CA . ALA A 1 267 ? -1.275 25.207 -3.998 1.00 95.75 267 ALA A CA 1
ATOM 2141 C C . ALA A 1 267 ? -1.252 26.471 -3.125 1.00 95.75 267 ALA A C 1
ATOM 2143 O O . ALA A 1 267 ? -0.285 27.231 -3.165 1.00 95.75 267 ALA A O 1
ATOM 2144 N N . TRP A 1 268 ? -2.276 26.667 -2.289 1.00 95.00 268 TRP A N 1
ATOM 2145 C CA . TRP A 1 268 ? -2.314 27.773 -1.333 1.00 95.00 268 TRP A CA 1
ATOM 2146 C C . TRP A 1 268 ? -1.195 27.673 -0.283 1.00 95.00 268 TRP A C 1
ATOM 2148 O O . TRP A 1 268 ? -0.508 28.663 -0.037 1.00 95.00 268 TRP A O 1
ATOM 2158 N N . ILE A 1 269 ? -0.961 26.486 0.292 1.00 93.62 269 ILE A N 1
ATOM 2159 C CA . ILE A 1 269 ? 0.125 26.263 1.265 1.00 93.62 269 ILE A CA 1
ATOM 2160 C C . ILE A 1 269 ? 1.485 26.552 0.619 1.00 93.62 269 ILE A C 1
ATOM 2162 O O . ILE A 1 269 ? 2.292 27.273 1.200 1.00 93.62 269 ILE A O 1
ATOM 2166 N N . ILE A 1 270 ? 1.722 26.031 -0.589 1.00 93.56 270 ILE A N 1
ATOM 2167 C CA . ILE A 1 270 ? 2.974 26.227 -1.334 1.00 93.56 270 ILE A CA 1
ATOM 2168 C C . ILE A 1 270 ? 3.205 27.715 -1.622 1.00 93.56 270 ILE A C 1
ATOM 2170 O O . ILE A 1 270 ? 4.309 28.210 -1.404 1.00 93.56 270 ILE A O 1
ATOM 2174 N N . ALA A 1 271 ? 2.172 28.446 -2.053 1.00 93.75 271 ALA A N 1
ATOM 2175 C CA . ALA A 1 271 ? 2.274 29.885 -2.293 1.00 93.75 271 ALA A CA 1
ATOM 2176 C C . ALA A 1 271 ? 2.679 30.643 -1.017 1.00 93.75 271 ALA A C 1
ATOM 2178 O O . ALA A 1 271 ? 3.644 31.402 -1.032 1.00 93.75 271 ALA A O 1
ATOM 2179 N N . ARG A 1 272 ? 2.012 30.373 0.114 1.00 92.88 272 ARG A N 1
ATOM 2180 C CA . ARG A 1 272 ? 2.329 31.002 1.409 1.00 92.88 272 ARG A CA 1
ATOM 2181 C C . ARG A 1 272 ? 3.716 30.626 1.939 1.00 92.88 272 ARG A C 1
ATOM 2183 O O . ARG A 1 272 ? 4.365 31.456 2.576 1.00 92.88 272 ARG A O 1
ATOM 2190 N N . TYR A 1 273 ? 4.156 29.391 1.696 1.00 90.94 273 TYR A N 1
ATOM 2191 C CA . TYR A 1 273 ? 5.496 28.916 2.052 1.00 90.94 273 TYR A CA 1
ATOM 2192 C C . TYR A 1 273 ? 6.567 29.681 1.272 1.00 90.94 273 TYR A C 1
ATOM 2194 O O . TYR A 1 273 ? 7.496 30.215 1.875 1.00 90.94 273 TYR A O 1
ATOM 2202 N N . ASN A 1 274 ? 6.386 29.824 -0.043 1.00 91.12 274 ASN A N 1
ATOM 2203 C CA . ASN A 1 274 ? 7.318 30.543 -0.913 1.00 91.12 274 ASN A CA 1
ATOM 2204 C C . ASN A 1 274 ? 7.339 32.059 -0.657 1.00 91.12 274 ASN A C 1
ATOM 2206 O O . ASN A 1 274 ? 8.381 32.688 -0.809 1.00 91.12 274 ASN A O 1
ATOM 2210 N N . GLU A 1 275 ? 6.216 32.647 -0.237 1.00 92.44 275 GLU A N 1
ATOM 2211 C CA . GLU A 1 275 ? 6.130 34.057 0.174 1.00 92.44 275 GLU A CA 1
ATOM 2212 C C . GLU A 1 275 ? 6.845 34.344 1.509 1.00 92.44 275 GLU A C 1
ATOM 2214 O O . GLU A 1 275 ? 6.958 35.504 1.899 1.00 92.44 275 GLU A O 1
ATOM 2219 N N . GLY A 1 276 ? 7.297 33.318 2.244 1.00 86.31 276 GLY A N 1
ATOM 2220 C CA . GLY A 1 276 ? 7.937 33.505 3.544 1.00 86.31 276 GLY A CA 1
ATOM 2221 C C . GLY A 1 276 ? 6.990 34.132 4.568 1.00 86.31 276 GLY A C 1
ATOM 2222 O O . GLY A 1 276 ? 7.374 35.074 5.255 1.00 86.31 276 GLY A O 1
ATOM 2223 N N . SER A 1 277 ? 5.753 33.624 4.672 1.00 78.56 277 SER A N 1
ATOM 2224 C CA . SER A 1 277 ? 4.721 34.097 5.617 1.00 78.56 277 SER A CA 1
ATOM 2225 C C . SER A 1 277 ? 4.603 33.213 6.882 1.00 78.56 277 SER A C 1
ATOM 2227 O O . SER A 1 277 ? 3.583 32.531 7.064 1.00 78.56 277 SER A O 1
ATOM 2229 N N . PRO A 1 278 ? 5.602 33.189 7.796 1.00 79.38 278 PRO A N 1
ATOM 2230 C CA . PRO A 1 278 ? 5.655 32.223 8.887 1.00 79.38 278 PRO A CA 1
ATOM 2231 C C . PRO A 1 278 ? 4.512 32.310 9.907 1.00 79.38 278 PRO A C 1
ATOM 2233 O O . PRO A 1 278 ? 4.090 31.243 10.343 1.00 79.38 278 PRO A O 1
ATOM 2236 N N . PRO A 1 279 ? 3.932 33.472 10.290 1.00 85.38 279 PRO A N 1
ATOM 2237 C CA . PRO A 1 279 ? 2.920 33.478 11.350 1.00 85.38 279 PRO A CA 1
ATOM 2238 C C . PRO A 1 279 ? 1.643 32.734 10.952 1.00 85.38 279 PRO A C 1
ATOM 2240 O O . PRO A 1 279 ? 1.104 31.960 11.740 1.00 85.38 279 PRO A O 1
ATOM 2243 N N . LEU A 1 280 ? 1.181 32.920 9.710 1.00 85.88 280 LEU A N 1
ATOM 2244 C CA . LEU A 1 280 ? -0.023 32.257 9.211 1.00 85.88 280 LEU A CA 1
ATOM 2245 C C . LEU A 1 280 ? 0.204 30.752 9.021 1.00 85.88 280 LEU A C 1
ATOM 2247 O O . LEU A 1 280 ? -0.669 29.953 9.360 1.00 85.88 280 LEU A O 1
ATOM 2251 N N . LEU A 1 281 ? 1.383 30.356 8.532 1.00 87.50 281 LEU A N 1
ATOM 2252 C CA . LEU A 1 281 ? 1.759 28.945 8.422 1.00 87.50 281 LEU A CA 1
ATOM 2253 C C . LEU A 1 281 ? 1.913 28.291 9.801 1.00 87.50 281 LEU A C 1
ATOM 2255 O O . LEU A 1 281 ? 1.453 27.179 10.014 1.00 87.50 281 LEU A O 1
ATOM 2259 N N . VAL A 1 282 ? 2.494 28.965 10.787 1.00 87.81 282 VAL A N 1
ATOM 2260 C CA . VAL A 1 282 ? 2.584 28.407 12.144 1.00 87.81 282 VAL A CA 1
ATOM 2261 C C . VAL A 1 282 ? 1.190 28.272 12.762 1.00 87.81 282 VAL A C 1
ATOM 2263 O O . VAL A 1 282 ? 0.866 27.224 13.318 1.00 87.81 282 VAL A O 1
ATOM 2266 N N . ALA A 1 283 ? 0.329 29.284 12.616 1.00 90.00 283 ALA A N 1
ATOM 2267 C CA . ALA A 1 283 ? -1.036 29.244 13.138 1.00 90.00 283 ALA A CA 1
ATOM 2268 C C . ALA A 1 283 ? -1.877 28.130 12.494 1.00 90.00 283 ALA A C 1
ATOM 2270 O O . ALA A 1 283 ? -2.547 27.371 13.197 1.00 90.00 283 ALA A O 1
ATOM 2271 N N . THR A 1 284 ? -1.821 27.993 11.166 1.00 90.50 284 THR A N 1
ATOM 2272 C CA . THR A 1 284 ? -2.534 26.919 10.455 1.00 90.50 284 THR A CA 1
ATOM 2273 C C . THR A 1 284 ? -1.974 25.548 10.812 1.00 90.50 284 THR A C 1
ATOM 2275 O O . THR A 1 284 ? -2.754 24.646 11.110 1.00 90.50 284 THR A O 1
ATOM 2278 N N . TRP A 1 285 ? -0.653 25.392 10.899 1.00 91.94 285 TRP A N 1
ATOM 2279 C CA . TRP A 1 285 ? -0.018 24.157 11.361 1.00 91.94 285 TRP A CA 1
ATOM 2280 C C . TRP A 1 285 ? -0.473 23.755 12.771 1.00 91.94 285 TRP A C 1
ATOM 2282 O O . TRP A 1 285 ? -0.873 22.610 12.982 1.00 91.94 285 TRP A O 1
ATOM 2292 N N . LEU A 1 286 ? -0.486 24.694 13.726 1.00 91.25 286 LEU A N 1
ATOM 2293 C CA . LEU A 1 286 ? -0.963 24.450 15.094 1.00 91.25 286 LEU A CA 1
ATOM 2294 C C . LEU A 1 286 ? -2.447 24.068 15.110 1.00 91.25 286 LEU A C 1
ATOM 2296 O O . LEU A 1 286 ? -2.833 23.125 15.803 1.00 91.25 286 LEU A O 1
ATOM 2300 N N . GLY A 1 287 ? -3.270 24.750 14.311 1.00 93.69 287 GLY A N 1
ATOM 2301 C CA . GLY A 1 287 ? -4.681 24.407 14.139 1.00 93.69 287 GLY A CA 1
ATOM 2302 C C . GLY A 1 287 ? -4.871 22.983 13.611 1.00 93.69 287 GLY A C 1
ATOM 2303 O O . GLY A 1 287 ? -5.654 22.215 14.171 1.00 93.69 287 GLY A O 1
ATOM 2304 N N . LEU A 1 288 ? -4.105 22.594 12.587 1.00 92.31 288 LEU A N 1
ATOM 2305 C CA . LEU A 1 288 ? -4.113 21.241 12.027 1.00 92.31 288 LEU A CA 1
ATOM 2306 C C . LEU A 1 288 ? -3.619 20.194 13.034 1.00 92.31 288 LEU A C 1
ATOM 2308 O O . LEU A 1 288 ? -4.183 19.098 13.094 1.00 92.31 288 LEU A O 1
ATOM 2312 N N . LEU A 1 289 ? -2.609 20.510 13.851 1.00 91.06 289 LEU A N 1
ATOM 2313 C CA . LEU A 1 289 ? -2.129 19.624 14.913 1.00 91.06 289 LEU A CA 1
ATOM 2314 C C . LEU A 1 289 ? -3.231 19.357 15.936 1.00 91.06 289 LEU A C 1
ATOM 2316 O O . LEU A 1 289 ? -3.555 18.199 16.205 1.00 91.06 289 LEU A O 1
ATOM 2320 N N . ILE A 1 290 ? -3.829 20.424 16.471 1.00 94.75 290 ILE A N 1
ATOM 2321 C CA . ILE A 1 290 ? -4.907 20.341 17.459 1.00 94.75 290 ILE A CA 1
ATOM 2322 C C . ILE A 1 290 ? -6.081 19.557 16.872 1.00 94.75 290 ILE A C 1
ATOM 2324 O O . ILE A 1 290 ? -6.556 18.612 17.499 1.00 94.75 290 ILE A O 1
ATOM 2328 N N . ALA A 1 291 ? -6.500 19.869 15.642 1.00 94.31 291 ALA A N 1
ATOM 2329 C CA . ALA A 1 291 ? -7.568 19.143 14.959 1.00 94.31 291 ALA A CA 1
ATOM 2330 C C . ALA A 1 291 ? -7.243 17.648 14.802 1.00 94.31 291 ALA A C 1
ATOM 2332 O O . ALA A 1 291 ? -8.110 16.805 15.031 1.00 94.31 291 ALA A O 1
ATOM 2333 N N . THR A 1 292 ? -5.993 17.303 14.478 1.00 92.50 292 THR A N 1
ATOM 2334 C CA . THR A 1 292 ? -5.543 15.907 14.355 1.00 92.50 292 THR A CA 1
ATOM 2335 C C . THR A 1 292 ? -5.601 15.195 15.705 1.00 92.50 292 THR A C 1
ATOM 2337 O O . THR A 1 292 ? -6.176 14.112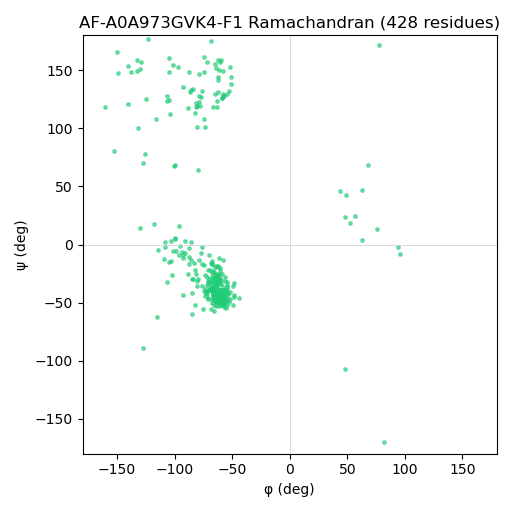 15.803 1.00 92.50 292 THR A O 1
ATOM 2340 N N . ILE A 1 293 ? -5.061 15.806 16.764 1.00 93.56 293 ILE A N 1
ATOM 2341 C CA . ILE A 1 293 ? -5.072 15.242 18.121 1.00 93.56 293 ILE A CA 1
ATOM 2342 C C . ILE A 1 293 ? -6.509 15.039 18.605 1.00 93.56 293 ILE A C 1
ATOM 2344 O O . ILE A 1 293 ? -6.839 13.965 19.107 1.00 93.56 293 ILE A O 1
ATOM 2348 N N . LEU A 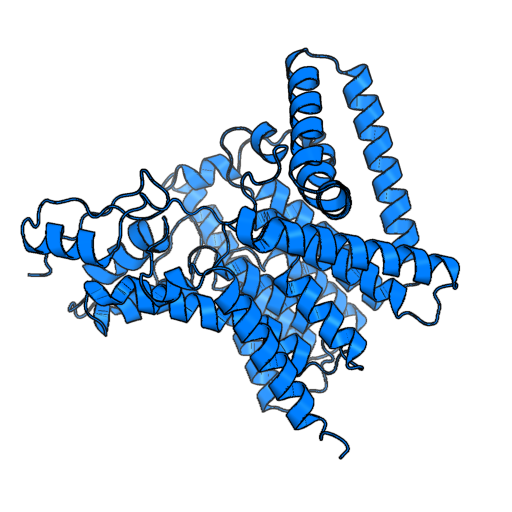1 294 ? -7.382 16.032 18.419 1.00 96.62 294 LEU A N 1
ATOM 2349 C CA . LEU A 1 294 ? -8.788 15.943 18.806 1.00 96.62 294 LEU A CA 1
ATOM 2350 C C . LEU A 1 294 ? -9.525 14.862 18.012 1.00 96.62 294 LEU A C 1
ATOM 2352 O O . LEU A 1 294 ? -10.268 14.082 18.604 1.00 96.62 294 LEU A O 1
ATOM 2356 N N . LEU A 1 295 ? -9.296 14.770 16.700 1.00 95.62 295 LEU A N 1
ATOM 2357 C CA . LEU A 1 295 ? -9.916 13.764 15.840 1.00 95.62 295 LEU A CA 1
ATOM 2358 C C . LEU A 1 295 ? -9.484 12.345 16.223 1.00 95.62 295 LEU A C 1
ATOM 2360 O O . LEU A 1 295 ? -10.335 11.490 16.471 1.00 95.62 295 LEU A O 1
ATOM 2364 N N . PHE A 1 296 ? -8.178 12.085 16.308 1.00 95.75 296 PHE A N 1
ATOM 2365 C CA . PHE A 1 296 ? -7.662 10.760 16.660 1.00 95.75 296 PHE A CA 1
ATOM 2366 C C . PHE A 1 296 ? -7.950 10.400 18.114 1.00 95.75 296 PHE A C 1
ATOM 2368 O O . PHE A 1 296 ? -8.319 9.259 18.389 1.00 95.75 296 PHE A O 1
ATOM 2375 N N . GLY A 1 297 ? -7.866 11.366 19.031 1.00 96.88 297 GLY A N 1
ATOM 2376 C CA . GLY A 1 297 ? -8.303 11.209 20.414 1.00 96.88 297 GLY A CA 1
ATOM 2377 C C . GLY A 1 297 ? -9.770 10.800 20.462 1.00 96.88 297 GLY A C 1
ATOM 2378 O O . GLY A 1 297 ? -10.095 9.741 20.998 1.00 96.88 297 GLY A O 1
ATOM 2379 N N . TRP A 1 298 ? -10.650 11.562 19.803 1.00 97.50 298 TRP A N 1
ATOM 2380 C CA . TRP A 1 298 ? -12.071 11.241 19.708 1.00 97.50 298 TRP A CA 1
ATOM 2381 C C . TRP A 1 298 ? -12.287 9.836 19.148 1.00 97.50 298 TRP A C 1
ATOM 2383 O O . TRP A 1 298 ? -12.948 9.042 19.816 1.00 97.50 298 TRP A O 1
ATOM 2393 N N . LEU A 1 299 ? -11.694 9.477 18.006 1.00 97.25 299 LEU A N 1
ATOM 2394 C CA . LEU A 1 299 ? -11.829 8.145 17.400 1.00 97.25 299 LEU A CA 1
ATOM 2395 C C . LEU A 1 299 ? -11.303 7.015 18.299 1.00 97.25 299 LEU A C 1
ATOM 2397 O O . LEU A 1 299 ? -11.892 5.936 18.309 1.00 97.25 299 LEU A O 1
ATOM 2401 N N . ALA A 1 300 ? -10.254 7.255 19.088 1.00 97.31 300 ALA A N 1
ATOM 2402 C CA . ALA A 1 300 ? -9.626 6.254 19.949 1.00 97.31 300 ALA A CA 1
ATOM 2403 C C . ALA A 1 300 ? -10.350 6.023 21.288 1.00 97.31 300 ALA A C 1
ATOM 2405 O O . ALA A 1 300 ? -10.237 4.936 21.857 1.00 97.31 300 ALA A O 1
ATOM 2406 N N . LEU A 1 301 ? -11.098 7.009 21.804 1.00 96.44 301 LEU A N 1
ATOM 2407 C CA . LEU A 1 301 ? -11.678 6.974 23.161 1.00 96.44 301 LEU A CA 1
ATOM 2408 C C . LEU A 1 301 ? -12.538 5.735 23.461 1.00 96.44 301 LEU A C 1
ATOM 2410 O O . LEU A 1 301 ? -12.549 5.263 24.594 1.00 96.44 301 LEU A O 1
ATOM 2414 N N . ARG A 1 302 ? -13.274 5.218 22.470 1.00 95.94 302 ARG A N 1
ATOM 2415 C CA . ARG A 1 302 ? -14.201 4.081 22.645 1.00 95.94 302 ARG A CA 1
ATOM 2416 C C . ARG A 1 302 ? -13.623 2.742 22.204 1.00 95.94 302 ARG A C 1
ATOM 2418 O O . ARG A 1 302 ? -14.264 1.715 22.397 1.00 95.94 302 ARG A O 1
ATOM 2425 N N . LEU A 1 303 ? -12.428 2.753 21.627 1.00 96.19 303 LEU A N 1
ATOM 2426 C CA . LEU A 1 303 ? -11.753 1.544 21.191 1.00 96.19 303 LEU A CA 1
ATOM 2427 C C . LEU A 1 303 ? -11.112 0.836 22.380 1.00 96.19 303 LEU A C 1
ATOM 2429 O O . LEU A 1 303 ? -10.617 1.475 23.317 1.00 96.19 303 LEU A O 1
ATOM 2433 N N . SER A 1 304 ? -11.078 -0.490 22.318 1.00 95.12 304 SER A N 1
ATOM 2434 C CA . SER A 1 304 ? -10.302 -1.283 23.267 1.00 95.12 304 SER A CA 1
ATOM 2435 C C . SER A 1 304 ? -8.807 -0.950 23.156 1.00 95.12 304 SER A C 1
ATOM 2437 O O . SER A 1 304 ? -8.324 -0.454 22.134 1.00 95.12 304 SER A O 1
ATOM 2439 N N . ALA A 1 305 ? -8.033 -1.245 24.204 1.00 94.62 305 ALA A N 1
ATOM 2440 C CA . ALA A 1 305 ? -6.591 -0.987 24.201 1.00 94.62 305 ALA A CA 1
ATOM 2441 C C . ALA A 1 305 ? -5.880 -1.656 23.011 1.00 94.62 305 ALA A C 1
ATOM 2443 O O . ALA A 1 305 ? -5.029 -1.039 22.371 1.00 94.62 305 ALA A O 1
ATOM 2444 N N . ARG A 1 306 ? -6.289 -2.885 22.669 1.00 94.56 306 ARG A N 1
ATOM 2445 C CA . ARG A 1 306 ? -5.772 -3.619 21.509 1.00 94.56 306 ARG A CA 1
ATOM 2446 C C . ARG A 1 306 ? -6.048 -2.874 20.204 1.00 94.56 306 ARG A C 1
ATOM 2448 O O . ARG A 1 306 ? -5.137 -2.703 19.403 1.00 94.56 306 ARG A O 1
ATOM 2455 N N . GLU A 1 307 ? -7.279 -2.425 19.988 1.00 95.44 307 GLU A N 1
ATOM 2456 C CA . GLU A 1 307 ? -7.664 -1.716 18.763 1.00 95.44 307 GLU A CA 1
ATOM 2457 C C . GLU A 1 307 ? -6.963 -0.366 18.628 1.00 95.44 307 GLU A C 1
ATOM 2459 O O . GLU A 1 307 ? -6.551 -0.006 17.528 1.00 95.44 307 GLU A O 1
ATOM 2464 N N . ARG A 1 308 ? -6.755 0.354 19.739 1.00 96.19 308 ARG A N 1
ATOM 2465 C CA . ARG A 1 308 ? -5.956 1.589 19.741 1.00 96.19 308 ARG A CA 1
ATOM 2466 C C . ARG A 1 308 ? -4.530 1.328 19.263 1.00 96.19 308 ARG A C 1
ATOM 2468 O O . ARG A 1 308 ? -4.061 2.016 18.362 1.00 96.19 308 ARG A O 1
ATOM 2475 N N . VAL A 1 309 ? -3.864 0.317 19.822 1.00 95.94 309 VAL A N 1
ATOM 2476 C CA . VAL A 1 309 ? -2.498 -0.055 19.415 1.00 95.94 309 VAL A CA 1
ATOM 2477 C C . VAL A 1 309 ? -2.463 -0.452 17.941 1.00 95.94 309 VAL A C 1
ATOM 2479 O O . VAL A 1 309 ? -1.604 0.021 17.203 1.00 95.94 309 VAL A O 1
ATOM 2482 N N . VAL A 1 310 ? -3.412 -1.274 17.490 1.00 96.75 310 VAL A N 1
ATOM 2483 C CA . VAL A 1 310 ? -3.435 -1.756 16.105 1.00 96.75 310 VAL A CA 1
ATOM 2484 C C . VAL A 1 310 ? -3.743 -0.634 15.124 1.00 96.75 310 VAL A C 1
ATOM 2486 O O . VAL A 1 310 ? -2.965 -0.426 14.206 1.00 96.75 310 VAL A O 1
ATOM 2489 N N . LEU A 1 311 ? -4.847 0.091 15.283 1.00 97.31 311 LEU A N 1
ATOM 2490 C CA . LEU A 1 311 ? -5.304 1.044 14.271 1.00 97.31 311 LEU A CA 1
ATOM 2491 C C . LEU A 1 311 ? -4.588 2.388 14.386 1.00 97.31 311 LEU A C 1
ATOM 2493 O O . LEU A 1 311 ? -4.010 2.856 13.411 1.00 97.31 311 LEU A O 1
ATOM 2497 N N . VAL A 1 312 ? -4.569 2.996 15.575 1.00 97.25 312 VAL A N 1
ATOM 2498 C CA . VAL A 1 312 ? -3.926 4.308 15.764 1.00 97.25 312 VAL A CA 1
ATOM 2499 C C . VAL A 1 312 ? -2.407 4.166 15.699 1.00 97.25 312 VAL A C 1
ATOM 2501 O O . VAL A 1 312 ? -1.748 4.960 15.031 1.00 97.25 312 VAL A O 1
ATOM 2504 N N . GLY A 1 313 ? -1.855 3.121 16.324 1.00 97.31 313 GLY A N 1
ATOM 2505 C CA . GLY A 1 313 ? -0.419 2.845 16.274 1.00 97.31 313 GLY A CA 1
ATOM 2506 C C . GLY A 1 313 ? 0.072 2.529 14.860 1.00 97.31 313 GLY A C 1
ATOM 2507 O O . GLY A 1 313 ? 1.062 3.116 14.423 1.00 97.31 313 GLY A O 1
ATOM 2508 N N . SER A 1 314 ? -0.636 1.675 14.108 1.00 97.94 314 SER A N 1
ATOM 2509 C CA . SER A 1 314 ? -0.248 1.399 12.714 1.00 97.94 314 SER A CA 1
ATOM 2510 C C . SER A 1 314 ? -0.434 2.615 11.817 1.00 97.94 314 SER A C 1
ATOM 2512 O O . SER A 1 314 ? 0.417 2.838 10.965 1.00 97.94 314 SER A O 1
ATOM 2514 N N . TYR A 1 315 ? -1.485 3.424 12.010 1.00 97.19 315 TYR A N 1
ATOM 2515 C CA . TYR A 1 315 ? -1.657 4.670 11.260 1.00 97.19 315 TYR A CA 1
ATOM 2516 C C . TYR A 1 315 ? -0.476 5.618 11.491 1.00 97.19 315 TYR A C 1
ATOM 2518 O O . TYR A 1 315 ? 0.153 6.053 10.530 1.00 97.19 315 TYR A O 1
ATOM 2526 N N . ALA A 1 316 ? -0.137 5.893 12.755 1.00 95.69 316 ALA A N 1
ATOM 2527 C CA . ALA A 1 316 ? 0.959 6.794 13.104 1.00 95.69 316 ALA A CA 1
ATOM 2528 C C . ALA A 1 316 ? 2.306 6.286 12.572 1.00 95.69 316 ALA A C 1
ATOM 2530 O O . ALA A 1 316 ? 3.071 7.053 11.988 1.00 95.69 316 ALA A O 1
ATOM 2531 N N . SER A 1 317 ? 2.574 4.985 12.720 1.00 96.50 317 SER A N 1
ATOM 2532 C CA . SER A 1 317 ? 3.817 4.382 12.242 1.00 96.50 317 SER A CA 1
ATOM 2533 C C . SER A 1 317 ? 3.923 4.396 10.713 1.00 96.50 317 SER A C 1
ATOM 2535 O O . SER A 1 317 ? 4.943 4.823 10.171 1.00 96.50 317 SER A O 1
ATOM 2537 N N . MET A 1 318 ? 2.855 4.007 10.011 1.00 95.81 318 MET A N 1
ATOM 2538 C CA . MET A 1 318 ? 2.803 4.036 8.547 1.00 95.81 318 MET A CA 1
ATOM 2539 C C . MET A 1 318 ? 2.924 5.451 8.005 1.00 95.81 318 MET A C 1
ATOM 2541 O O . MET A 1 318 ? 3.639 5.665 7.033 1.00 95.81 318 MET A O 1
ATOM 2545 N N . LEU A 1 319 ? 2.261 6.424 8.626 1.00 92.44 319 LEU A N 1
ATOM 2546 C CA . LEU A 1 319 ? 2.323 7.812 8.193 1.00 92.44 319 LEU A CA 1
ATOM 2547 C C . LEU A 1 319 ? 3.725 8.401 8.374 1.00 92.44 319 LEU A C 1
ATOM 2549 O O . LEU A 1 319 ? 4.245 9.016 7.445 1.00 92.44 319 LEU A O 1
ATOM 2553 N N . GLY A 1 320 ? 4.350 8.179 9.535 1.00 91.44 320 GLY A N 1
ATOM 2554 C CA . GLY A 1 320 ? 5.725 8.618 9.778 1.00 91.44 320 GLY A CA 1
ATOM 2555 C C . GLY A 1 320 ? 6.686 8.018 8.753 1.00 91.44 320 GLY A C 1
ATOM 2556 O O . GLY A 1 320 ? 7.486 8.729 8.149 1.00 91.44 320 GLY A O 1
ATOM 2557 N N . PHE A 1 321 ? 6.536 6.723 8.471 1.00 91.44 321 PHE A N 1
ATOM 2558 C CA . PHE A 1 321 ? 7.311 6.064 7.428 1.00 91.44 321 PHE A CA 1
ATOM 2559 C C . PHE A 1 321 ? 7.021 6.601 6.023 1.00 91.44 321 PHE A C 1
ATOM 2561 O O . PHE A 1 321 ? 7.945 6.763 5.235 1.00 91.44 321 PHE A O 1
ATOM 2568 N N . SER A 1 322 ? 5.764 6.907 5.706 1.00 91.38 322 SER A N 1
ATOM 2569 C CA . SER A 1 322 ? 5.367 7.458 4.406 1.00 91.38 322 SER A CA 1
ATOM 2570 C C . SER A 1 322 ? 6.019 8.812 4.166 1.00 91.38 322 SER A C 1
ATOM 2572 O O . SER A 1 322 ? 6.579 9.036 3.100 1.00 91.38 322 SER A O 1
ATOM 2574 N N . PHE A 1 323 ? 6.020 9.687 5.174 1.00 88.31 323 PHE A N 1
ATOM 2575 C CA . PHE A 1 323 ? 6.647 11.003 5.080 1.00 88.31 323 PHE A CA 1
ATOM 2576 C C . PHE A 1 323 ? 8.170 10.918 4.909 1.00 88.31 323 PHE A C 1
ATOM 2578 O O . PHE A 1 323 ? 8.737 11.583 4.045 1.00 88.31 323 PHE A O 1
ATOM 2585 N N . LEU A 1 324 ? 8.836 10.065 5.695 1.00 85.88 324 LEU A N 1
ATOM 2586 C CA . LEU A 1 324 ? 10.292 9.901 5.625 1.00 85.88 324 LEU A CA 1
ATOM 2587 C C . LEU A 1 324 ? 10.737 9.161 4.353 1.00 85.88 324 LEU A C 1
ATOM 2589 O O . LEU A 1 324 ? 11.735 9.521 3.730 1.00 85.88 324 LEU A O 1
ATOM 2593 N N . GLY A 1 325 ? 9.989 8.128 3.964 1.00 82.19 325 GLY A N 1
ATOM 2594 C CA . GLY A 1 325 ? 10.315 7.213 2.873 1.00 82.19 325 GLY A CA 1
ATOM 2595 C C . GLY A 1 325 ? 9.846 7.663 1.490 1.00 82.19 325 GLY A C 1
ATOM 2596 O O . GLY A 1 325 ? 10.263 7.058 0.497 1.00 82.19 325 GLY A O 1
ATOM 2597 N N . ALA A 1 326 ? 9.006 8.700 1.397 1.00 82.62 326 ALA A N 1
ATOM 2598 C CA . ALA A 1 326 ? 8.529 9.196 0.115 1.00 82.62 326 ALA A CA 1
ATOM 2599 C C . ALA A 1 326 ? 9.689 9.724 -0.736 1.00 82.62 326 ALA A C 1
ATOM 2601 O O . ALA A 1 326 ? 10.447 10.612 -0.333 1.00 82.62 326 ALA A O 1
ATOM 2602 N N . LEU A 1 327 ? 9.810 9.163 -1.937 1.00 71.25 327 LEU A N 1
ATOM 2603 C CA . LEU A 1 327 ? 10.776 9.593 -2.937 1.00 71.25 327 LEU A CA 1
ATOM 2604 C C . LEU A 1 327 ? 10.301 10.910 -3.551 1.00 71.25 327 LEU A C 1
ATOM 2606 O O . LEU A 1 327 ? 9.326 10.925 -4.297 1.00 71.25 327 LEU A O 1
ATOM 2610 N N . THR A 1 328 ? 10.979 12.003 -3.221 1.00 70.94 328 THR A N 1
ATOM 2611 C CA . THR A 1 328 ? 10.786 13.296 -3.877 1.00 70.94 328 THR A CA 1
ATOM 2612 C C . THR A 1 328 ? 12.093 14.085 -3.884 1.00 70.94 328 THR A C 1
ATOM 2614 O O . THR A 1 328 ? 12.897 13.954 -2.959 1.00 70.94 328 THR A O 1
ATOM 2617 N N . THR A 1 329 ? 12.306 14.885 -4.925 1.00 70.44 329 THR A N 1
ATOM 2618 C CA . THR A 1 329 ? 13.390 15.872 -5.001 1.00 70.44 329 THR A CA 1
ATOM 2619 C C . THR A 1 329 ? 13.033 17.149 -4.242 1.00 70.44 329 THR A C 1
ATOM 2621 O O . THR A 1 329 ? 13.916 17.762 -3.649 1.00 70.44 329 THR A O 1
ATOM 2624 N N . ASN A 1 330 ? 11.746 17.512 -4.192 1.00 82.62 330 ASN A N 1
ATOM 2625 C CA . ASN A 1 330 ? 11.230 18.643 -3.429 1.00 82.62 330 ASN A CA 1
ATOM 2626 C C . ASN A 1 330 ? 10.120 18.188 -2.467 1.00 82.62 330 ASN A C 1
ATOM 2628 O O . ASN A 1 330 ? 9.124 17.584 -2.861 1.00 82.62 330 ASN A O 1
ATOM 2632 N N . GLN A 1 331 ? 10.258 18.485 -1.176 1.00 85.75 331 GLN A N 1
ATOM 2633 C CA . GLN A 1 331 ? 9.252 18.101 -0.178 1.00 85.75 331 GLN A CA 1
ATOM 2634 C C . GLN A 1 331 ? 7.895 18.757 -0.384 1.00 85.75 331 GLN A C 1
ATOM 2636 O O . GLN A 1 331 ? 6.889 18.162 -0.005 1.00 85.75 331 GLN A O 1
ATOM 2641 N N . LEU A 1 332 ? 7.856 19.927 -1.019 1.00 89.62 332 LEU A N 1
ATOM 2642 C CA . LEU A 1 332 ? 6.602 20.583 -1.372 1.00 89.62 332 LEU A CA 1
ATOM 2643 C C . LEU A 1 332 ? 5.765 19.736 -2.339 1.00 89.62 332 LEU A C 1
ATOM 2645 O O . LEU A 1 332 ? 4.540 19.806 -2.285 1.00 89.62 332 LEU A O 1
ATOM 2649 N N . ASP A 1 333 ? 6.386 18.860 -3.134 1.00 89.75 333 ASP A N 1
ATOM 2650 C CA . ASP A 1 333 ? 5.654 17.946 -4.016 1.00 89.75 333 ASP A CA 1
ATOM 2651 C C . ASP A 1 333 ? 4.793 16.965 -3.212 1.00 89.75 333 ASP A C 1
ATOM 2653 O O . ASP A 1 333 ? 3.712 16.591 -3.657 1.00 89.75 333 ASP A O 1
ATOM 2657 N N . LEU A 1 334 ? 5.201 16.600 -1.987 1.00 90.12 334 LEU A N 1
ATOM 2658 C CA . LEU A 1 334 ? 4.402 15.729 -1.115 1.00 90.12 334 LEU A CA 1
ATOM 2659 C C . LEU A 1 334 ? 3.117 16.395 -0.632 1.00 90.12 334 LEU A C 1
ATOM 2661 O O . LEU A 1 334 ? 2.209 15.689 -0.203 1.00 90.12 334 LEU A O 1
ATOM 2665 N N . LEU A 1 335 ? 2.999 17.719 -0.723 1.00 92.06 335 LEU A N 1
ATOM 2666 C CA . LEU A 1 335 ? 1.744 18.405 -0.431 1.00 92.06 335 LEU A CA 1
ATOM 2667 C C . LEU A 1 335 ? 0.712 18.190 -1.532 1.00 92.06 335 LEU A C 1
ATOM 2669 O O . LEU A 1 335 ? -0.478 18.291 -1.263 1.00 92.06 335 LEU A O 1
ATOM 2673 N N . VAL A 1 336 ? 1.138 17.924 -2.769 1.00 92.62 336 VAL A N 1
ATOM 2674 C CA . VAL A 1 336 ? 0.238 17.858 -3.922 1.00 92.62 336 VAL A CA 1
ATOM 2675 C C . VAL A 1 336 ? -0.432 16.482 -3.979 1.00 92.62 336 VAL A C 1
ATOM 2677 O O . VAL A 1 336 ? 0.234 15.481 -4.263 1.00 92.62 336 VAL A O 1
ATOM 2680 N N . PRO A 1 337 ? -1.760 16.382 -3.780 1.00 89.50 337 PRO A N 1
ATOM 2681 C CA . PRO A 1 337 ? -2.446 15.099 -3.838 1.00 89.50 337 PRO A CA 1
ATOM 2682 C C . PRO A 1 337 ? -2.257 14.409 -5.189 1.00 89.50 337 PRO A C 1
ATOM 2684 O O . PRO A 1 337 ? -2.524 14.980 -6.259 1.00 89.50 337 PRO A O 1
ATOM 2687 N N . GLY A 1 338 ? -1.820 13.154 -5.123 1.00 84.19 338 GLY A N 1
ATOM 2688 C CA . GLY A 1 338 ? -1.476 12.345 -6.291 1.00 84.19 338 GLY A CA 1
ATOM 2689 C C . GLY A 1 338 ? 0.005 12.378 -6.674 1.00 84.19 338 GLY A C 1
ATOM 2690 O O . GLY A 1 338 ? 0.371 11.672 -7.609 1.00 84.19 338 GLY A O 1
ATOM 2691 N N . ALA A 1 339 ? 0.846 13.142 -5.972 1.00 86.69 339 ALA A N 1
ATOM 2692 C CA . ALA A 1 339 ? 2.301 13.025 -6.034 1.00 86.69 339 ALA A CA 1
ATOM 2693 C C . ALA A 1 339 ? 2.791 11.971 -5.032 1.00 86.69 339 ALA A C 1
ATOM 2695 O O . ALA A 1 339 ? 2.374 11.966 -3.874 1.00 86.69 339 ALA A O 1
ATOM 2696 N N . SER A 1 340 ? 3.652 11.054 -5.485 1.00 87.19 340 SER A N 1
ATOM 2697 C CA . SER A 1 340 ? 4.078 9.878 -4.706 1.00 87.19 340 SER A CA 1
ATOM 2698 C C . SER A 1 340 ? 2.913 9.166 -3.974 1.00 87.19 340 SER A C 1
ATOM 2700 O O . SER A 1 340 ? 3.008 8.834 -2.787 1.00 87.19 340 SER A O 1
ATOM 2702 N N . PRO A 1 341 ? 1.785 8.931 -4.671 1.00 89.25 341 PRO A N 1
ATOM 2703 C CA . PRO A 1 341 ? 0.521 8.512 -4.076 1.00 89.25 341 PRO A CA 1
ATOM 2704 C C . PRO A 1 341 ? 0.609 7.188 -3.314 1.00 89.25 341 PRO A C 1
ATOM 2706 O O . PRO A 1 341 ? -0.042 7.005 -2.281 1.00 89.25 341 PRO A O 1
ATOM 2709 N N . ARG A 1 342 ? 1.455 6.270 -3.794 1.00 91.94 342 ARG A N 1
ATOM 2710 C CA . ARG A 1 342 ? 1.629 4.932 -3.220 1.00 91.94 342 ARG A CA 1
ATOM 2711 C C . ARG A 1 342 ? 1.972 4.923 -1.731 1.00 91.94 342 ARG A C 1
ATOM 2713 O O . ARG A 1 342 ? 1.549 4.012 -1.026 1.00 91.94 342 ARG A O 1
ATOM 2720 N N . TYR A 1 343 ? 2.693 5.934 -1.240 1.00 93.06 343 TYR A N 1
ATOM 2721 C CA . TYR A 1 343 ? 3.109 5.984 0.163 1.00 93.06 343 TYR A CA 1
ATOM 2722 C C . TYR A 1 343 ? 1.928 6.248 1.101 1.00 93.06 343 TYR A C 1
ATOM 2724 O O . TYR A 1 343 ? 1.875 5.685 2.186 1.00 93.06 343 TYR A O 1
ATOM 2732 N N . PHE A 1 344 ? 0.929 7.020 0.673 1.00 94.38 344 PHE A N 1
ATOM 2733 C CA . PHE A 1 344 ? -0.191 7.416 1.533 1.00 94.38 344 PHE A CA 1
ATOM 2734 C C . PHE A 1 344 ? -1.387 6.458 1.475 1.00 94.38 344 PHE A C 1
ATOM 2736 O O . PHE A 1 344 ? -2.294 6.550 2.301 1.00 94.38 344 PHE A O 1
ATOM 2743 N N . TRP A 1 345 ? -1.364 5.475 0.573 1.00 95.69 345 TRP A N 1
ATOM 2744 C CA . TRP A 1 345 ? -2.456 4.516 0.410 1.00 95.69 345 TRP A CA 1
ATOM 2745 C C . TRP A 1 345 ? -2.730 3.674 1.671 1.00 95.69 345 TRP A C 1
ATOM 2747 O O . TRP A 1 345 ? -3.880 3.560 2.096 1.00 95.69 345 TRP A O 1
ATOM 2757 N N . ILE A 1 346 ? -1.697 3.128 2.331 1.00 96.75 346 ILE A N 1
ATOM 2758 C CA . ILE A 1 346 ? -1.889 2.326 3.558 1.00 96.75 346 ILE A CA 1
ATOM 2759 C C . ILE A 1 346 ? -2.393 3.181 4.728 1.00 96.75 346 ILE A C 1
ATOM 2761 O O . ILE A 1 346 ? -3.386 2.773 5.334 1.00 96.75 346 ILE A O 1
ATOM 2765 N N . PRO A 1 347 ? -1.784 4.340 5.073 1.00 96.31 347 PRO A N 1
ATOM 2766 C CA . PRO A 1 347 ? -2.350 5.237 6.082 1.00 96.31 347 PRO A CA 1
ATOM 2767 C C . PRO A 1 347 ? -3.838 5.522 5.850 1.00 96.31 347 PRO A C 1
ATOM 2769 O O . PRO A 1 347 ? -4.635 5.424 6.784 1.00 96.31 347 PRO A O 1
ATOM 2772 N N . ASN A 1 348 ? -4.227 5.769 4.599 1.00 97.00 348 ASN A N 1
ATOM 2773 C CA . ASN A 1 348 ? -5.612 6.051 4.231 1.00 97.00 348 ASN A CA 1
ATOM 2774 C C . ASN A 1 348 ? -6.538 4.855 4.481 1.00 97.00 348 ASN A C 1
ATOM 2776 O O . ASN A 1 348 ? -7.630 5.024 5.029 1.00 97.00 348 ASN A O 1
ATOM 2780 N N . LEU A 1 349 ? -6.084 3.636 4.171 1.00 97.75 349 LEU A N 1
ATOM 2781 C CA . LEU A 1 349 ? -6.803 2.412 4.528 1.00 97.75 349 LEU A CA 1
ATOM 2782 C C . LEU A 1 349 ? -6.950 2.251 6.038 1.00 97.75 349 LEU A C 1
ATOM 2784 O O . LEU A 1 349 ? -8.048 1.971 6.514 1.00 97.75 349 LEU A O 1
ATOM 2788 N N . VAL A 1 350 ? -5.872 2.434 6.806 1.00 98.00 350 VAL A N 1
ATOM 2789 C CA . VAL A 1 350 ? -5.920 2.272 8.268 1.00 98.00 350 VAL A CA 1
ATOM 2790 C C . VAL A 1 350 ? -6.872 3.290 8.889 1.00 98.00 350 VAL A C 1
ATOM 2792 O O . VAL A 1 350 ? -7.645 2.944 9.782 1.00 98.00 350 VAL A O 1
ATOM 2795 N N . PHE A 1 351 ? -6.870 4.525 8.391 1.00 98.00 351 PHE A N 1
ATOM 2796 C CA . PHE A 1 351 ? -7.785 5.559 8.857 1.00 98.00 351 PHE A CA 1
ATOM 2797 C C . PHE A 1 351 ? -9.246 5.244 8.507 1.00 98.00 351 PHE A C 1
ATOM 2799 O O . PHE A 1 351 ? -10.122 5.353 9.365 1.00 98.00 351 PHE A O 1
ATOM 2806 N N . ALA A 1 352 ? -9.524 4.756 7.298 1.00 98.19 352 ALA A N 1
ATOM 2807 C CA . ALA A 1 352 ? -10.864 4.301 6.932 1.00 98.19 352 ALA A CA 1
ATOM 2808 C C . ALA A 1 352 ? -11.328 3.105 7.792 1.00 98.19 352 ALA A C 1
ATOM 2810 O O . ALA A 1 352 ? -12.480 3.065 8.236 1.00 98.19 352 ALA A O 1
ATOM 2811 N N . LEU A 1 353 ? -10.428 2.170 8.116 1.00 98.19 353 LEU A N 1
ATOM 2812 C CA . LEU A 1 353 ? -10.704 1.075 9.054 1.00 98.19 353 LEU A CA 1
ATOM 2813 C C . LEU A 1 353 ? -10.941 1.575 10.488 1.00 98.19 353 LEU A C 1
ATOM 2815 O O . LEU A 1 353 ? -11.781 1.016 11.191 1.00 98.19 353 LEU A O 1
ATOM 2819 N N . LEU A 1 354 ? -10.269 2.646 10.917 1.00 98.06 354 LEU A N 1
ATOM 2820 C CA . LEU A 1 354 ? -10.498 3.304 12.209 1.00 98.06 354 LEU A CA 1
ATOM 2821 C C . LEU A 1 354 ? -11.897 3.928 12.309 1.00 98.06 354 LEU A C 1
ATOM 2823 O O . LEU A 1 354 ? -12.556 3.814 13.351 1.00 98.06 354 LEU A O 1
ATOM 2827 N N . LEU A 1 355 ? -12.381 4.537 11.226 1.00 98.31 355 LEU A N 1
ATOM 2828 C CA . LEU A 1 355 ? -13.763 5.012 11.138 1.00 98.31 355 LEU A CA 1
ATOM 2829 C C . LEU A 1 355 ? -14.742 3.833 11.201 1.00 98.31 355 LEU A C 1
ATOM 2831 O O . LEU A 1 355 ? -15.667 3.843 12.015 1.00 98.31 355 LEU A O 1
ATOM 2835 N N . MET A 1 356 ? -14.498 2.784 10.409 1.00 98.25 356 MET A N 1
ATOM 2836 C CA . MET A 1 356 ? -15.317 1.569 10.398 1.00 98.25 356 MET A CA 1
ATOM 2837 C C . MET A 1 356 ? -15.379 0.896 11.780 1.00 98.25 356 MET A C 1
ATOM 2839 O O . MET A 1 356 ? -16.453 0.455 12.193 1.00 98.25 356 MET A O 1
ATOM 2843 N N . ALA A 1 357 ? -14.271 0.863 12.525 1.00 97.81 357 ALA A N 1
ATOM 2844 C CA . ALA A 1 357 ? -14.235 0.340 13.890 1.00 97.81 357 ALA A CA 1
ATOM 2845 C C . ALA A 1 357 ? -15.256 1.060 14.783 1.00 97.81 357 ALA A C 1
ATOM 2847 O O . ALA A 1 357 ? -16.028 0.423 15.492 1.00 97.81 357 ALA A O 1
ATOM 2848 N N . ASN A 1 358 ? -15.330 2.391 14.690 1.00 98.31 358 ASN A N 1
ATOM 2849 C CA . ASN A 1 358 ? -16.274 3.189 15.469 1.00 98.31 358 ASN A CA 1
ATOM 2850 C C . ASN A 1 358 ? -17.737 3.004 15.030 1.00 98.31 358 ASN A C 1
ATOM 2852 O O . ASN A 1 358 ? -18.620 3.105 15.883 1.00 98.31 358 ASN A O 1
ATOM 2856 N N . VAL A 1 359 ? -18.002 2.706 13.750 1.00 98.25 359 VAL A N 1
ATOM 2857 C CA . VAL A 1 359 ? -19.356 2.397 13.242 1.00 98.25 359 VAL A CA 1
ATOM 2858 C C . VAL A 1 359 ? -19.926 1.145 13.903 1.00 98.25 359 VAL A C 1
ATOM 2860 O O . VAL A 1 359 ? -21.101 1.116 14.260 1.00 98.25 359 VAL A O 1
ATOM 2863 N N . PHE A 1 360 ? -19.098 0.115 14.073 1.00 97.12 360 PHE A N 1
ATOM 2864 C CA . PHE A 1 360 ? -19.544 -1.194 14.551 1.00 97.12 360 PHE A CA 1
ATOM 2865 C C . PHE A 1 360 ? -19.214 -1.488 16.015 1.00 97.12 360 PHE A C 1
ATOM 2867 O O . PHE A 1 360 ? -19.503 -2.589 16.482 1.00 97.12 360 PHE A O 1
ATOM 2874 N N . ASN A 1 361 ? -18.616 -0.540 16.733 1.00 95.88 361 ASN A N 1
ATOM 2875 C CA . ASN A 1 361 ? -18.278 -0.707 18.140 1.00 95.88 361 ASN A CA 1
ATOM 2876 C C . ASN A 1 361 ? -19.521 -0.467 19.026 1.00 95.88 361 ASN A C 1
ATOM 2878 O O . ASN A 1 361 ? -20.047 0.649 19.033 1.00 95.88 361 ASN A O 1
ATOM 2882 N N . PRO A 1 362 ? -19.973 -1.462 19.816 1.00 93.81 362 PRO A N 1
ATOM 2883 C CA . PRO A 1 362 ? -21.144 -1.325 20.687 1.00 93.81 362 PRO A CA 1
ATOM 2884 C C . PRO A 1 362 ? -21.012 -0.248 21.774 1.00 93.81 362 PRO A C 1
ATOM 2886 O O . PRO A 1 362 ? -22.019 0.288 22.230 1.00 93.81 362 PRO A O 1
ATOM 2889 N N . ALA A 1 363 ? -19.787 0.090 22.189 1.00 94.56 363 ALA A N 1
ATOM 2890 C CA . ALA A 1 363 ? -19.521 1.145 23.169 1.00 94.56 363 ALA A CA 1
ATOM 2891 C C . ALA A 1 363 ? -19.635 2.564 22.575 1.00 94.56 363 ALA A C 1
ATOM 2893 O O . ALA A 1 363 ? -19.561 3.559 23.305 1.00 94.56 363 ALA A O 1
ATOM 2894 N N . SER A 1 364 ? -19.796 2.686 21.254 1.00 94.25 364 SER A N 1
ATOM 2895 C CA . SER A 1 364 ? -19.993 3.966 20.579 1.00 94.25 364 SER A CA 1
ATOM 2896 C C . SER A 1 364 ? -21.438 4.448 20.717 1.00 94.25 364 SER A C 1
ATOM 2898 O O . SER A 1 364 ? -22.388 3.758 20.362 1.00 94.25 364 SER A O 1
ATOM 2900 N N . GLY A 1 365 ? -21.622 5.691 21.171 1.00 96.06 365 GLY A N 1
ATOM 2901 C CA . GLY A 1 365 ? -22.941 6.330 21.183 1.00 96.06 365 GLY A CA 1
ATOM 2902 C C . GLY A 1 365 ? -23.506 6.549 19.770 1.00 96.06 365 GLY A C 1
ATOM 2903 O O . GLY A 1 365 ? -22.754 6.706 18.805 1.00 96.06 365 GLY A O 1
ATOM 2904 N N . LYS A 1 366 ? -24.840 6.643 19.650 1.00 97.38 366 LYS A N 1
ATOM 2905 C CA . LYS A 1 366 ? -25.560 6.767 18.362 1.00 97.38 366 LYS A CA 1
ATOM 2906 C C . LYS A 1 366 ? -25.029 7.890 17.462 1.00 97.38 366 LYS A C 1
ATOM 2908 O O . LYS A 1 366 ? -24.907 7.696 16.257 1.00 97.38 366 LYS A O 1
ATOM 2913 N N . LEU A 1 367 ? -24.694 9.051 18.036 1.00 96.88 367 LEU A N 1
ATOM 2914 C CA . LEU A 1 367 ? -24.152 10.186 17.281 1.00 96.88 367 LEU A CA 1
ATOM 2915 C C . LEU A 1 367 ? -22.797 9.852 16.640 1.00 96.88 367 LEU A C 1
ATOM 2917 O O . LEU A 1 367 ? -22.607 10.088 15.452 1.00 96.88 367 LEU A O 1
ATOM 2921 N N . ARG A 1 368 ? -21.880 9.243 17.401 1.00 97.12 368 ARG A N 1
ATOM 2922 C CA . ARG A 1 368 ? -20.562 8.820 16.905 1.00 97.12 368 ARG A CA 1
ATOM 2923 C C . ARG A 1 368 ? -20.691 7.808 15.775 1.00 97.12 368 ARG A C 1
ATOM 2925 O O . ARG A 1 368 ? -20.020 7.965 14.761 1.00 97.12 368 ARG A O 1
ATOM 2932 N N . VAL A 1 369 ? -21.563 6.812 15.944 1.00 98.06 369 VAL A N 1
ATOM 2933 C CA . VAL A 1 369 ? -21.836 5.801 14.914 1.00 98.06 369 VAL A CA 1
ATOM 2934 C C . VAL A 1 369 ? -22.327 6.466 13.630 1.00 98.06 369 VAL A C 1
ATOM 2936 O O . VAL A 1 369 ? -21.781 6.191 12.568 1.00 98.06 369 VAL A O 1
ATOM 2939 N N . ARG A 1 370 ? -23.298 7.387 13.721 1.00 98.31 370 ARG A N 1
ATOM 2940 C CA . ARG A 1 370 ? -23.819 8.124 12.557 1.00 98.31 370 ARG A CA 1
ATOM 2941 C C . ARG A 1 370 ? -22.737 8.946 11.863 1.00 98.31 370 ARG A C 1
ATOM 2943 O O . ARG A 1 370 ? -22.596 8.828 10.653 1.00 98.31 370 ARG A O 1
ATOM 2950 N N . ILE A 1 371 ? -21.957 9.724 12.618 1.00 98.06 371 ILE A N 1
ATOM 2951 C CA . ILE A 1 371 ? -20.860 10.529 12.060 1.00 98.06 371 ILE A CA 1
ATOM 2952 C C . ILE A 1 371 ? -19.855 9.620 11.347 1.00 98.06 371 ILE A C 1
ATOM 2954 O O . ILE A 1 371 ? -19.561 9.841 10.179 1.00 98.06 371 ILE A O 1
ATOM 2958 N N . CYS A 1 372 ? -19.373 8.560 12.001 1.00 98.38 372 CYS A N 1
ATOM 2959 C CA . CYS A 1 372 ? -18.396 7.657 11.391 1.00 98.38 372 CYS A CA 1
ATOM 2960 C C . CYS A 1 372 ? -18.969 6.928 10.168 1.00 98.38 372 CYS A C 1
ATOM 2962 O O . CYS A 1 372 ? -18.248 6.735 9.197 1.00 98.38 372 CYS A O 1
ATOM 2964 N N . ALA A 1 373 ? -20.252 6.558 10.181 1.00 98.44 373 ALA A N 1
ATOM 2965 C CA . ALA A 1 373 ? -20.898 5.901 9.047 1.00 98.44 373 ALA A CA 1
ATOM 2966 C C . ALA A 1 373 ? -21.008 6.842 7.841 1.00 98.44 373 ALA A C 1
ATOM 2968 O O . ALA A 1 373 ? -20.711 6.429 6.723 1.00 98.44 373 ALA A O 1
ATOM 2969 N N . ILE A 1 374 ? -21.364 8.110 8.075 1.00 98.38 374 ILE A N 1
ATOM 2970 C CA . ILE A 1 374 ? -21.362 9.152 7.041 1.00 98.38 374 ILE A CA 1
ATOM 2971 C C . ILE A 1 374 ? -19.946 9.338 6.493 1.00 98.38 374 ILE A C 1
ATOM 2973 O O . ILE A 1 374 ? -19.763 9.314 5.282 1.00 98.38 374 ILE A O 1
ATOM 2977 N N . LEU A 1 375 ? -18.939 9.455 7.363 1.00 97.88 375 LEU A N 1
ATOM 2978 C CA . LEU A 1 375 ? -17.545 9.627 6.946 1.00 97.88 375 LEU A CA 1
ATOM 2979 C C . LEU A 1 375 ? -17.031 8.431 6.129 1.00 97.88 375 LEU A C 1
ATOM 2981 O O . LEU A 1 375 ? -16.407 8.641 5.096 1.00 97.88 375 LEU A O 1
ATOM 2985 N N . VAL A 1 376 ? -17.333 7.188 6.525 1.00 98.44 376 VAL A N 1
ATOM 2986 C CA . VAL A 1 376 ? -17.025 5.988 5.720 1.00 98.44 376 VAL A CA 1
ATOM 2987 C C . VAL A 1 376 ? -17.735 6.041 4.366 1.00 98.44 376 VAL A C 1
ATOM 2989 O O . VAL A 1 376 ? -17.118 5.748 3.344 1.00 98.44 376 VAL A O 1
ATOM 2992 N N . GLY A 1 377 ? -19.009 6.444 4.346 1.00 98.31 377 GLY A N 1
ATOM 2993 C CA . GLY A 1 377 ? -19.765 6.643 3.111 1.00 98.31 377 GLY A CA 1
ATOM 2994 C C . GLY A 1 377 ? -19.112 7.671 2.185 1.00 98.31 377 GLY A C 1
ATOM 2995 O O . GLY A 1 377 ? -18.978 7.405 0.995 1.00 98.31 377 GLY A O 1
ATOM 2996 N N . ILE A 1 378 ? -18.636 8.795 2.731 1.00 97.69 378 ILE A N 1
ATOM 2997 C CA . ILE A 1 378 ? -17.897 9.825 1.985 1.00 97.69 378 ILE A CA 1
ATOM 2998 C C . ILE A 1 378 ? -16.589 9.257 1.431 1.00 97.69 378 ILE A C 1
ATOM 3000 O O . ILE A 1 378 ? -16.331 9.435 0.246 1.00 97.69 378 ILE A O 1
ATOM 3004 N N . VAL A 1 379 ? -15.796 8.533 2.232 1.00 97.06 379 VAL A N 1
ATOM 3005 C CA . VAL A 1 379 ? -14.544 7.914 1.754 1.00 97.06 379 VAL A CA 1
ATOM 3006 C C . VAL A 1 379 ? -14.808 6.991 0.564 1.00 97.06 379 VAL A C 1
ATOM 3008 O O . VAL A 1 379 ? -14.120 7.082 -0.452 1.00 97.06 379 VAL A O 1
ATOM 3011 N N . ILE A 1 380 ? -15.823 6.129 0.668 1.00 97.38 380 ILE A N 1
ATOM 3012 C CA . ILE A 1 380 ? -16.208 5.200 -0.402 1.00 97.38 380 ILE A CA 1
ATOM 3013 C C . ILE A 1 380 ? -16.714 5.963 -1.632 1.00 97.38 380 ILE A C 1
ATOM 3015 O O . ILE A 1 380 ? -16.353 5.607 -2.751 1.00 97.38 380 ILE A O 1
ATOM 3019 N N . LEU A 1 381 ? -17.517 7.013 -1.444 1.00 96.06 381 LEU A N 1
ATOM 3020 C CA . LEU A 1 381 ? -18.062 7.822 -2.534 1.00 96.06 381 LEU A CA 1
ATOM 3021 C C . LEU A 1 381 ? -16.960 8.583 -3.282 1.00 96.06 381 LEU A C 1
ATOM 3023 O O . LEU A 1 381 ? -16.858 8.457 -4.499 1.00 96.06 381 LEU A O 1
ATOM 3027 N N . MET A 1 382 ? -16.108 9.323 -2.567 1.00 94.38 382 MET A N 1
ATOM 3028 C CA . MET A 1 382 ? -14.980 10.068 -3.147 1.00 94.38 382 MET A CA 1
ATOM 3029 C C . MET A 1 382 ? -14.001 9.124 -3.847 1.00 94.38 382 MET A C 1
ATOM 3031 O O . MET A 1 382 ? -13.502 9.395 -4.942 1.00 94.38 382 MET A O 1
ATOM 3035 N N . GLY A 1 383 ? -13.775 7.974 -3.224 1.00 93.50 383 GLY A N 1
ATOM 3036 C CA . GLY A 1 383 ? -13.058 6.848 -3.780 1.00 93.50 383 GLY A CA 1
ATOM 3037 C C . GLY A 1 383 ? -13.614 6.340 -5.105 1.00 93.50 383 GLY A C 1
ATOM 3038 O O . GLY A 1 383 ? -12.910 6.308 -6.110 1.00 93.50 383 GLY A O 1
ATOM 3039 N N . GLY A 1 384 ? -14.906 6.013 -5.122 1.00 94.38 384 GLY A N 1
ATOM 3040 C CA . GLY A 1 384 ? -15.630 5.549 -6.304 1.00 94.38 384 GLY A CA 1
ATOM 3041 C C . GLY A 1 384 ? -15.640 6.577 -7.436 1.00 94.38 384 GLY A C 1
ATOM 3042 O O . GLY A 1 384 ? -15.335 6.232 -8.574 1.00 94.38 384 GLY A O 1
ATOM 3043 N N . MET A 1 385 ? -15.899 7.852 -7.126 1.00 92.06 385 MET A N 1
ATOM 3044 C CA . MET A 1 385 ? -15.874 8.952 -8.104 1.00 92.06 385 MET A CA 1
ATOM 3045 C C . MET A 1 385 ? -14.489 9.154 -8.732 1.00 92.06 385 MET A C 1
ATOM 3047 O O . MET A 1 385 ? -14.378 9.569 -9.885 1.00 92.06 385 MET A O 1
ATOM 3051 N N . SER A 1 386 ? -13.425 8.860 -7.981 1.00 90.31 386 SER A N 1
ATOM 3052 C CA . SER A 1 386 ? -12.041 8.978 -8.447 1.00 90.31 386 SER A CA 1
ATOM 3053 C C . SER A 1 386 ? -11.454 7.664 -8.982 1.00 90.31 386 SER A C 1
ATOM 3055 O O . SER A 1 386 ? -10.307 7.633 -9.434 1.00 90.31 386 SER A O 1
ATOM 3057 N N . TYR A 1 387 ? -12.218 6.567 -8.957 1.00 91.06 387 TYR A N 1
ATOM 3058 C CA . TYR A 1 387 ? -11.684 5.217 -9.131 1.00 91.06 387 TYR A CA 1
ATOM 3059 C C . TYR A 1 387 ? -11.037 5.003 -10.504 1.00 91.06 387 TYR A C 1
ATOM 3061 O O . TYR A 1 387 ? -9.886 4.565 -10.583 1.00 91.06 387 TYR A O 1
ATOM 3069 N N . GLN A 1 388 ? -11.746 5.375 -11.572 1.00 88.06 388 GLN A N 1
ATOM 3070 C CA . GLN A 1 388 ? -11.237 5.317 -12.945 1.00 88.06 388 GLN A CA 1
ATOM 3071 C C . GLN A 1 388 ? -10.425 6.566 -13.308 1.00 88.06 388 GLN A C 1
ATOM 3073 O O . GLN A 1 388 ? -9.351 6.451 -13.885 1.00 88.06 388 GLN A O 1
ATOM 3078 N N . SER A 1 389 ? -10.880 7.758 -12.907 1.00 82.69 389 SER A N 1
ATOM 3079 C CA . SER A 1 389 ? -10.262 9.035 -13.309 1.00 82.69 389 SER A CA 1
ATOM 3080 C C . SER A 1 389 ? -8.860 9.269 -12.74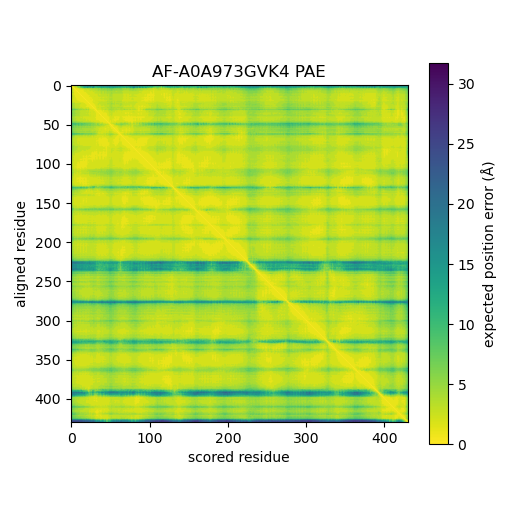3 1.00 82.69 389 SER A C 1
ATOM 3082 O O . SER A 1 389 ? -8.129 10.123 -13.238 1.00 82.69 389 SER A O 1
ATOM 3084 N N . THR A 1 390 ? -8.462 8.525 -11.710 1.00 77.94 390 THR A N 1
ATOM 3085 C CA . THR A 1 390 ? -7.103 8.605 -11.161 1.00 77.94 390 THR A CA 1
ATOM 3086 C C . THR A 1 390 ? -6.089 7.769 -11.924 1.00 77.94 390 THR A C 1
ATOM 3088 O O . THR A 1 390 ? -4.892 7.992 -11.732 1.00 77.94 390 THR A O 1
ATOM 3091 N N . LEU A 1 391 ? -6.520 6.818 -12.761 1.00 78.94 391 LEU A N 1
ATOM 3092 C CA . LEU A 1 391 ? -5.599 5.985 -13.524 1.00 78.94 391 LEU A CA 1
ATOM 3093 C C . LEU A 1 391 ? -4.711 6.857 -14.405 1.00 78.94 391 LEU A C 1
ATOM 3095 O O . LEU A 1 391 ? -5.173 7.676 -15.192 1.00 78.94 391 LEU A O 1
ATOM 3099 N N . ILE A 1 392 ? -3.405 6.664 -14.251 1.00 68.25 392 ILE A N 1
ATOM 3100 C CA . ILE A 1 392 ? -2.427 7.264 -15.144 1.00 68.25 392 ILE A CA 1
ATOM 3101 C C . ILE A 1 392 ? -2.422 6.341 -16.364 1.00 68.25 392 ILE A C 1
ATOM 3103 O O . ILE A 1 392 ? -1.906 5.223 -16.279 1.00 68.25 392 ILE A O 1
ATOM 3107 N N . GLY A 1 393 ? -3.112 6.763 -17.420 1.00 64.88 393 GLY A N 1
ATOM 3108 C CA . GLY A 1 393 ? -3.280 6.052 -18.684 1.00 64.88 393 GLY A CA 1
ATOM 3109 C C . GLY A 1 393 ? -3.694 7.043 -19.768 1.00 64.88 393 GLY A C 1
ATOM 3110 O O . GLY A 1 393 ? -4.732 7.682 -19.629 1.00 64.88 393 GLY A O 1
ATOM 3111 N N . SER A 1 394 ? -2.884 7.206 -20.817 1.00 69.44 394 SER A N 1
ATOM 3112 C CA . SER A 1 394 ? -3.308 7.885 -22.052 1.00 69.44 394 SER A CA 1
ATOM 3113 C C . SER A 1 394 ? -3.555 6.841 -23.134 1.00 69.44 394 SER A C 1
ATOM 3115 O O . SER A 1 394 ? -2.858 5.826 -23.174 1.00 69.44 394 SER A O 1
ATOM 3117 N N . GLN A 1 395 ? -4.501 7.104 -24.038 1.00 70.31 395 GLN A N 1
ATOM 3118 C CA . GLN A 1 395 ? -4.707 6.271 -25.229 1.00 70.31 395 GLN A CA 1
ATOM 3119 C C . GLN A 1 395 ? -3.459 6.226 -26.129 1.00 70.31 395 GLN A C 1
ATOM 3121 O O . GLN A 1 395 ? -3.267 5.252 -26.852 1.00 70.31 395 GLN A O 1
ATOM 3126 N N . ASP A 1 396 ? -2.586 7.231 -26.022 1.00 79.25 396 ASP A N 1
ATOM 3127 C CA . ASP A 1 396 ? -1.358 7.360 -26.817 1.00 79.25 396 ASP A CA 1
ATOM 3128 C C . ASP A 1 396 ? -0.154 6.617 -26.223 1.00 79.25 396 ASP A C 1
ATOM 3130 O O . ASP A 1 396 ? 0.971 6.728 -26.715 1.00 79.25 396 ASP A O 1
ATOM 3134 N N . TRP A 1 397 ? -0.338 5.911 -25.109 1.00 85.75 397 TRP A N 1
ATOM 3135 C CA . TRP A 1 397 ? 0.769 5.228 -24.459 1.00 85.75 397 TRP A CA 1
ATOM 3136 C C . TRP A 1 397 ? 1.201 3.962 -25.216 1.00 85.75 397 TRP A C 1
ATOM 3138 O O . TRP A 1 397 ? 0.379 3.292 -25.845 1.00 85.75 397 TRP A O 1
ATOM 3148 N N . PRO A 1 398 ? 2.503 3.614 -25.167 1.00 90.94 398 PRO A N 1
ATOM 3149 C CA . PRO A 1 398 ? 3.065 2.577 -26.024 1.00 90.94 398 PRO A CA 1
ATOM 3150 C C . PRO A 1 398 ? 2.471 1.205 -25.699 1.00 90.94 398 PRO A C 1
ATOM 3152 O O . PRO A 1 398 ? 2.456 0.771 -24.544 1.00 90.94 398 PRO A O 1
ATOM 3155 N N . ARG A 1 399 ? 2.000 0.495 -26.726 1.00 93.88 399 ARG A N 1
ATOM 3156 C CA . ARG A 1 399 ? 1.510 -0.880 -26.581 1.00 93.88 399 ARG A CA 1
ATOM 3157 C C . ARG A 1 399 ? 2.693 -1.833 -26.583 1.00 93.88 399 ARG A C 1
ATOM 3159 O O . ARG A 1 399 ? 3.425 -1.900 -27.568 1.00 93.88 399 ARG A O 1
ATOM 3166 N N . TRP A 1 400 ? 2.844 -2.618 -25.516 1.00 95.62 400 TRP A N 1
ATOM 3167 C CA . TRP A 1 400 ? 4.008 -3.490 -25.328 1.00 95.62 400 TRP A CA 1
ATOM 3168 C C . TRP A 1 400 ? 4.283 -4.397 -26.535 1.00 95.62 400 TRP A C 1
ATOM 3170 O O . TRP A 1 400 ? 5.403 -4.451 -27.026 1.00 95.62 400 TRP A O 1
ATOM 3180 N N . ARG A 1 401 ? 3.258 -5.066 -27.075 1.00 96.00 401 ARG A N 1
ATOM 3181 C CA . ARG A 1 401 ? 3.424 -5.945 -28.246 1.00 96.00 401 ARG A CA 1
ATOM 3182 C C . ARG A 1 401 ? 3.876 -5.198 -29.502 1.00 96.00 401 ARG A C 1
ATOM 3184 O O . ARG A 1 401 ? 4.677 -5.739 -30.257 1.00 96.00 401 ARG A O 1
ATOM 3191 N N . SER A 1 402 ? 3.386 -3.978 -29.717 1.00 95.88 402 SER A N 1
ATOM 3192 C CA . SER A 1 402 ? 3.808 -3.135 -30.840 1.00 95.88 402 SER A CA 1
ATOM 3193 C C . SER A 1 402 ? 5.267 -2.713 -30.687 1.00 95.88 402 SER A C 1
ATOM 3195 O O . SER A 1 402 ? 6.034 -2.832 -31.635 1.00 95.88 402 SER A O 1
ATOM 3197 N N . GLU A 1 403 ? 5.674 -2.308 -29.483 1.00 96.88 403 GLU A N 1
ATOM 3198 C CA . GLU A 1 403 ? 7.072 -1.979 -29.182 1.00 96.88 403 GLU A CA 1
ATOM 3199 C C . GLU A 1 403 ? 7.988 -3.192 -29.383 1.00 96.88 403 GLU A C 1
ATOM 3201 O O . GLU A 1 403 ? 9.034 -3.082 -30.021 1.00 96.88 403 GLU A O 1
ATOM 3206 N N . VAL A 1 404 ? 7.577 -4.376 -28.916 1.00 96.94 404 VAL A N 1
ATOM 3207 C CA . VAL A 1 404 ? 8.333 -5.616 -29.136 1.00 96.94 404 VAL A CA 1
ATOM 3208 C C . VAL A 1 404 ? 8.451 -5.928 -30.626 1.00 96.94 404 VAL A C 1
ATOM 3210 O O . VAL A 1 404 ? 9.534 -6.302 -31.062 1.00 96.94 404 VAL A O 1
ATOM 3213 N N . ALA A 1 405 ? 7.402 -5.728 -31.427 1.00 97.06 405 ALA A N 1
ATOM 3214 C CA . ALA A 1 405 ? 7.474 -5.914 -32.877 1.00 97.06 405 ALA A CA 1
ATOM 3215 C C . ALA A 1 405 ? 8.489 -4.964 -33.542 1.00 97.06 405 ALA A C 1
ATOM 3217 O O . ALA A 1 405 ? 9.277 -5.413 -34.376 1.00 97.06 405 ALA A O 1
ATOM 3218 N N . LEU A 1 406 ? 8.526 -3.690 -33.129 1.00 97.19 406 LEU A N 1
ATOM 3219 C CA . LEU A 1 406 ? 9.535 -2.727 -33.588 1.00 97.19 406 LEU A CA 1
ATOM 3220 C C . LEU A 1 406 ? 10.950 -3.185 -33.215 1.00 97.19 406 LEU A C 1
ATOM 3222 O O . LEU A 1 406 ? 11.825 -3.218 -34.073 1.00 97.19 406 LEU A O 1
ATOM 3226 N N . TRP A 1 407 ? 11.156 -3.643 -31.979 1.00 96.88 407 TRP A N 1
ATOM 3227 C CA . TRP A 1 407 ? 12.442 -4.190 -31.529 1.00 96.88 407 TRP A CA 1
ATOM 3228 C C . TRP A 1 407 ? 12.853 -5.488 -32.237 1.00 96.88 407 TRP A C 1
ATOM 3230 O O . TRP A 1 407 ? 14.036 -5.750 -32.454 1.00 96.88 407 TRP A O 1
ATOM 3240 N N . ARG A 1 408 ? 11.896 -6.335 -32.629 1.00 95.75 408 ARG A N 1
ATOM 3241 C CA . ARG A 1 408 ? 12.197 -7.534 -33.426 1.00 95.75 408 ARG A CA 1
ATOM 3242 C C . ARG A 1 408 ? 12.709 -7.163 -34.817 1.00 95.75 408 ARG A C 1
ATOM 3244 O O . ARG A 1 408 ? 13.607 -7.852 -35.305 1.00 95.75 408 ARG A O 1
ATOM 3251 N N . ALA A 1 409 ? 12.139 -6.118 -35.421 1.00 96.94 409 ALA A N 1
ATOM 3252 C CA . ALA A 1 409 ? 12.544 -5.592 -36.723 1.00 96.94 409 ALA A CA 1
ATOM 3253 C C . ALA A 1 409 ? 13.874 -4.821 -36.652 1.00 96.94 409 ALA A C 1
ATOM 3255 O O . ALA A 1 409 ? 14.706 -4.966 -37.543 1.00 96.94 409 ALA A O 1
ATOM 3256 N N . ASP A 1 410 ? 14.092 -4.068 -35.573 1.00 95.94 410 ASP A N 1
ATOM 3257 C CA . ASP A 1 410 ? 15.328 -3.347 -35.280 1.00 95.94 410 ASP A CA 1
ATOM 3258 C C . ASP A 1 410 ? 15.774 -3.604 -33.827 1.00 95.94 410 ASP A C 1
ATOM 3260 O O . ASP A 1 410 ? 15.272 -2.963 -32.901 1.00 95.94 410 ASP A O 1
ATOM 3264 N N . PRO A 1 411 ? 16.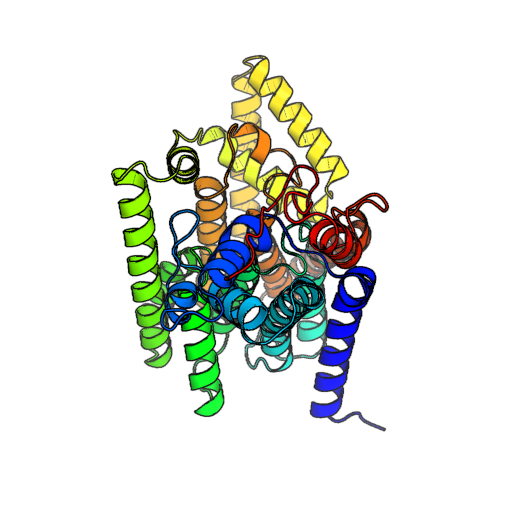748 -4.505 -33.591 1.00 92.75 411 PRO A N 1
ATOM 3265 C CA . PRO A 1 411 ? 17.255 -4.788 -32.248 1.00 92.75 411 PRO A CA 1
ATOM 3266 C C . PRO A 1 411 ? 17.897 -3.594 -31.521 1.00 92.75 411 PRO A C 1
ATOM 3268 O O . PRO A 1 411 ? 18.165 -3.706 -30.323 1.00 92.75 411 PRO A O 1
ATOM 3271 N N . GLN A 1 412 ? 18.172 -2.477 -32.209 1.00 94.12 412 GLN A N 1
ATOM 3272 C CA . GLN A 1 412 ? 18.640 -1.233 -31.585 1.00 94.12 412 GLN A CA 1
ATOM 3273 C C . GLN A 1 412 ? 17.490 -0.350 -31.079 1.00 94.12 412 GLN A C 1
ATOM 3275 O O . GLN A 1 412 ? 17.734 0.559 -30.277 1.00 94.12 412 GLN A O 1
ATOM 3280 N N . HIS A 1 413 ? 16.246 -0.630 -31.486 1.00 96.00 413 HIS A N 1
ATOM 3281 C CA . HIS A 1 413 ? 15.063 0.084 -31.016 1.00 96.00 413 HIS A CA 1
ATOM 3282 C C . HIS A 1 413 ? 14.940 -0.028 -29.496 1.00 96.00 413 HIS A C 1
ATOM 3284 O O . HIS A 1 413 ? 14.930 -1.120 -28.915 1.00 96.00 413 HIS A O 1
ATOM 3290 N N . LYS A 1 414 ? 14.822 1.124 -28.836 1.00 96.56 414 LYS A N 1
ATOM 3291 C CA . LYS A 1 414 ? 14.549 1.189 -27.402 1.00 96.56 414 LYS A CA 1
ATOM 3292 C C . LYS A 1 414 ? 13.057 1.002 -27.183 1.00 96.56 414 LYS A C 1
ATOM 3294 O O . LYS A 1 414 ? 12.251 1.818 -27.620 1.00 96.56 414 LYS A O 1
ATOM 3299 N N . LEU A 1 415 ? 12.706 -0.061 -26.472 1.00 96.88 415 LEU A N 1
ATOM 3300 C CA . LEU A 1 415 ? 11.327 -0.372 -26.125 1.00 96.88 415 LEU A CA 1
ATOM 3301 C C . LEU A 1 415 ? 10.799 0.695 -25.176 1.00 96.88 415 LEU A C 1
ATOM 3303 O O . LEU A 1 415 ? 11.306 0.836 -24.058 1.00 96.88 415 LEU A O 1
ATOM 3307 N N . LYS A 1 416 ? 9.761 1.412 -25.597 1.00 96.38 416 LYS A N 1
ATOM 3308 C CA . LYS A 1 416 ? 9.085 2.370 -24.725 1.00 96.38 416 LYS A CA 1
ATOM 3309 C C . LYS A 1 416 ? 8.189 1.621 -23.743 1.00 96.38 416 LYS A C 1
ATOM 3311 O O . LYS A 1 416 ? 7.419 0.741 -24.123 1.00 96.38 416 LYS A O 1
ATOM 3316 N N . ILE A 1 417 ? 8.284 1.975 -22.467 1.00 95.31 417 ILE A N 1
ATOM 3317 C CA . ILE A 1 417 ? 7.455 1.414 -21.395 1.00 95.31 417 ILE A CA 1
ATOM 3318 C C . ILE A 1 417 ? 6.708 2.543 -20.676 1.00 95.31 417 ILE A C 1
ATOM 3320 O O . ILE A 1 417 ? 6.828 3.712 -21.035 1.00 95.31 417 ILE A O 1
ATOM 3324 N N . TRP A 1 418 ? 5.863 2.200 -19.707 1.00 92.50 418 TRP A N 1
ATOM 3325 C CA . TRP A 1 418 ? 5.012 3.171 -19.015 1.00 92.50 418 TRP A CA 1
ATOM 3326 C C . TRP A 1 418 ? 5.653 3.613 -17.701 1.00 92.50 418 TRP A C 1
ATOM 3328 O O . TRP A 1 418 ? 6.331 2.798 -17.102 1.00 92.50 418 TRP A O 1
ATOM 3338 N N . PRO A 1 419 ? 5.393 4.818 -17.169 1.00 90.62 419 PRO A N 1
ATOM 3339 C CA . PRO A 1 419 ? 4.759 5.944 -17.845 1.00 90.62 419 PRO A CA 1
ATOM 3340 C C . PRO A 1 419 ? 5.674 6.522 -18.939 1.00 90.62 419 PRO A C 1
ATOM 3342 O O . PRO A 1 419 ? 6.815 6.095 -19.100 1.00 90.62 419 PRO A O 1
ATOM 3345 N N . LEU A 1 420 ? 5.171 7.501 -19.696 1.00 88.12 420 LEU A N 1
ATOM 3346 C CA . LEU A 1 420 ? 5.929 8.159 -20.765 1.00 88.12 420 LEU A CA 1
ATOM 3347 C C . LEU A 1 420 ? 7.310 8.643 -20.276 1.00 88.12 420 LEU A C 1
ATOM 3349 O O . LEU A 1 420 ? 7.431 9.190 -19.181 1.00 88.12 420 LEU A O 1
ATOM 3353 N N . GLY A 1 421 ? 8.336 8.450 -21.109 1.00 90.00 421 GLY A N 1
ATOM 3354 C CA . GLY A 1 421 ? 9.730 8.802 -20.809 1.00 90.00 421 GLY A CA 1
ATOM 3355 C C . GLY A 1 421 ? 10.574 7.643 -20.270 1.00 90.00 421 GLY A C 1
ATOM 3356 O O . GLY A 1 421 ? 11.789 7.787 -20.162 1.00 90.00 421 GLY A O 1
ATOM 3357 N N . TRP A 1 422 ? 9.965 6.493 -19.968 1.00 94.12 422 TRP A N 1
ATOM 3358 C CA . TRP A 1 422 ? 10.694 5.281 -19.604 1.00 94.12 422 TRP A CA 1
ATOM 3359 C C . TRP A 1 422 ? 10.953 4.400 -20.824 1.00 94.12 422 TRP A C 1
ATOM 3361 O O . TRP A 1 422 ? 10.063 4.142 -21.635 1.00 94.12 422 TRP A O 1
ATOM 3371 N N . GLU A 1 423 ? 12.176 3.890 -20.920 1.00 96.25 423 GLU A N 1
ATOM 3372 C CA . GLU A 1 423 ? 12.630 3.056 -22.029 1.00 96.25 423 GLU A CA 1
ATOM 3373 C C . GLU A 1 423 ? 13.522 1.926 -21.514 1.00 96.25 423 GLU A C 1
ATOM 3375 O O . GLU A 1 423 ? 14.183 2.065 -20.480 1.00 96.25 423 GLU A O 1
ATOM 3380 N N . ILE A 1 424 ? 13.567 0.814 -22.248 1.00 96.12 424 ILE A N 1
ATOM 3381 C CA . ILE A 1 424 ? 14.495 -0.290 -21.989 1.00 96.12 424 ILE A CA 1
ATOM 3382 C C . ILE A 1 424 ? 15.178 -0.744 -23.277 1.00 96.12 424 ILE A C 1
ATOM 3384 O O . ILE A 1 424 ? 14.605 -0.698 -24.364 1.00 96.12 424 ILE A O 1
ATOM 3388 N N . THR A 1 425 ? 16.408 -1.234 -23.149 1.00 95.12 425 THR A N 1
ATOM 3389 C CA . THR A 1 425 ? 17.166 -1.812 -24.262 1.00 95.12 425 THR A CA 1
ATOM 3390 C C . THR A 1 425 ? 17.411 -3.285 -23.979 1.00 95.12 425 THR A C 1
ATOM 3392 O O . THR A 1 425 ? 18.223 -3.626 -23.119 1.00 95.12 425 THR A O 1
ATOM 3395 N N . LEU A 1 426 ? 16.718 -4.163 -24.703 1.00 92.69 426 LEU A N 1
ATOM 3396 C CA . LEU A 1 426 ? 16.964 -5.601 -24.645 1.00 92.69 426 LEU A CA 1
ATOM 3397 C C . LEU A 1 426 ? 18.039 -5.959 -25.672 1.00 92.69 426 LEU A C 1
ATOM 3399 O O . LEU A 1 426 ? 17.839 -5.795 -26.874 1.00 92.69 426 LEU A O 1
ATOM 3403 N N . ARG A 1 427 ? 19.179 -6.472 -25.210 1.00 84.50 427 ARG A N 1
ATOM 3404 C CA . ARG A 1 427 ? 20.163 -7.109 -26.096 1.00 84.50 427 ARG A CA 1
ATOM 3405 C C . ARG A 1 427 ? 19.727 -8.553 -26.305 1.00 84.50 427 ARG A C 1
ATOM 3407 O O . ARG A 1 427 ? 19.339 -9.189 -25.329 1.00 84.50 427 ARG A O 1
ATOM 3414 N N . ARG A 1 428 ? 19.733 -9.068 -27.541 1.00 67.25 428 ARG A N 1
ATOM 3415 C CA . ARG A 1 428 ? 19.451 -10.498 -27.762 1.00 67.25 428 ARG A CA 1
ATOM 3416 C C . ARG A 1 428 ? 20.409 -11.311 -26.887 1.00 67.25 428 ARG A C 1
ATOM 3418 O O . ARG A 1 428 ? 21.602 -11.027 -26.890 1.00 67.25 428 ARG A O 1
ATOM 3425 N N . ALA A 1 429 ? 19.862 -12.249 -26.116 1.00 58.06 429 ALA A N 1
ATOM 3426 C CA . ALA A 1 429 ? 20.677 -13.300 -25.533 1.00 58.06 429 ALA A CA 1
ATOM 3427 C C . ALA A 1 429 ? 21.243 -14.092 -26.720 1.00 58.06 429 ALA A C 1
ATOM 3429 O O . ALA A 1 429 ? 20.458 -14.526 -27.569 1.00 58.06 429 ALA A O 1
ATOM 3430 N N . GLU A 1 430 ? 22.570 -14.118 -26.847 1.00 45.59 430 GLU A N 1
ATOM 3431 C CA . GLU A 1 430 ? 23.276 -14.911 -27.862 1.00 45.59 430 GLU A CA 1
ATOM 3432 C C . GLU A 1 430 ? 23.049 -16.410 -27.660 1.00 45.59 430 GLU A C 1
ATOM 3434 O O . GLU A 1 430 ? 22.984 -16.843 -26.483 1.00 45.59 430 GLU A O 1
#

Mean predicted aligned error: 4.2 Å

Nearest PDB structures (foldseek):
  8if8-assembly1_B  TM=4.206E-01  e=7.688E-02  Mycobacterium tuberculosis H37Rv
  8pjk-assembly1_R  TM=1.719E-01  e=1.225E+00  Homo sapiens

Foldseek 3Di:
DDDDLVRLLVVLLVVLLVLLCVLDVVCLVQNFAAFCLFAPLLQVLLVCAPPPVSCVLCVDDDLLFFANLSSVQSNCLNHVHDLLCSRNSQLVSLSVLLSLLLCCLSVAPFPCNPDPVSSNLLSLLSQQFPQCQSSRRGRLLSLLSLLVSLLSVLRGDPPDDPVVLVVNLVSLLNSLRRAQLNLLCLVLLVVCCVVVVDPSSVSSSVSSVVSNVRRVVSLVVCVVVVVDPQSVQLPDDDDPLCLLLLCCLQADVCLQPNQVVLQVVLVVLVVCVVVVPPPVSVVVSVVSVVVVCCVLVVLCVLDDPSLCSSLVVSLVSLSVCLLSRQRDPDSSQSSRHNRSNSSSSSSNSSVLSSLSCLLPRPSHDPVSNVVSVVSSVSSSVSSVVCSNVSHPDDPPADRSSVLVVVCVVPLQRWRAGPDGPDTHRRDDDD